Protein 5UTT (pdb70)

B-factor: mean 19.11, std 6.87, range [8.76, 54.73]

Sequence (720 aa):
TKRTDAPPVMEQVGYGETIGMLVVPKWYGVTNNNMPIMEGTGSDVLDQAAAGHYTNTQQLGEVGNFAIAGHRRTYGNSFRRIDLLQEGDEIIVSTAKTWYVFKVTGHELVKPEQVEVIAPVPNQPDAQPTDRYITLTTCHGSTAGEFGNDLRWIVHAKFAYWMDRSEGRPESVLNDPGVNTKRTDAPPVMEQVGYGETIGMLVVPKWYGVTNNNMPIMEGTGSDVLDQAAAGHYTNTQQLGEVGNFAIAGHRRTYGNSFRRIDLLQEGDEIIVSSTAKTWYVFKVTGHEELVKPEQVEVIAPVPNQPDAQPTDRYITLTTCHGSTAGEFGNDLRWIVHAKFAYWMDRSEGRPESVLNDPGVNTKRTDAPPVMEQVGYGETIGMLVVPKWYGVTNNNMPIMEGTGSDVLDQAAAGHYTNTQQLGEVGNFAIAGHRRTYGNSFRRIDLLQEGDEIIVSTAKTWYVFKVTGHELVKPEQVEVIAPVPNQPDAQPTDRYITLTTCHGSTAGEFGNDLRWIVHAKFAYWMDRSEGRPESVLNDPGVNTKRTDAPPVMEQVGYGETIGMLVVPKWYGVTNNNMPIMEGTGSDVLDQAAAGHYTTNTQQLGEVGNFAIAGHRRRTYGNSFRRIDLLQEGDEIIVSTAKTWYVFKVTGHELVKPEQVEVIAPVPNQPDAQPTDRYITLTTCHGSTAGEFGNDLRWIVHAKKFAYWMDRSEGRPESVLNDPGVN

Secondary structure (DSSP, 8-state):
--B-SPPPPPPP--TT-EEEEEE-GGGBTTB-S-EEEEE--SHHHHTTT-EEE-TTSPPTTSSEEEEEE--SS-SSS-STTGGG--TT-EEEEE-SSEEEEEEEEEEEEE-TT-GGGGSSSTT-TTPPP-SEEEEEEEEEBTTTBTT--SEEEEEEEEEEEEEETTT---TT--S-SS--/--B-SPPPPPPP--TT-EEEEEE-GGGBTTB---EEEEE--SHHHHTTT-EEE-TTSPPTTSSEEEEEE--SS-SSS-STTGGG--TT-EEEEE-SSEEEEEEEEEEEEE-TT-GGGGSSSTT-TTS---SEEEEEEEEEBTTTBTT--SEEEEEEEEEEEEEETTT---TT--S-SS--/--B-SPPPPPPP--TT-EEEEEE-GGGBTTB---EEEEE--SHHHHTTT-EEE-TTSPPTTSSEEEEEE--SS-SSS-STTGGG--TT-EEEEE-SSEEEEEEEEEEEEE-TT-GGGGSSSTT-TTSPP-SEEEEEEEEEBTTTBTT--SEEEEEEEEEEEEEETTT---TT--S-SS--/--B-SPPPPPPP--TT-EEEEEE-GGGBTTB---EEEEE--SHHHHTTT-EEE-TTSPPTTSSEEEEEE--SS-SSS-STTGGG--TT-EEEEE-SSEEEEEEEEEEEEE-TT-GGGGSSSTT-TTSPP-SEEEEEEEEEBTTTBTT--SEEEEEEEEEEEEEETTT---TT--S-SS--

Solvent-accessible surface area: 30424 Å² total; per-residue (Å²): 114,130,105,116,69,68,8,58,83,50,152,120,48,37,108,31,91,80,15,9,47,1,0,0,32,77,6,57,77,30,26,107,7,44,6,31,0,19,4,0,12,6,24,95,1,12,90,102,20,0,0,0,0,8,38,123,15,37,24,1,3,66,53,0,0,2,0,0,0,0,34,9,162,34,211,21,13,4,0,71,3,0,2,9,2,44,144,39,24,32,0,0,0,2,3,89,165,4,3,0,0,1,79,5,68,28,31,28,33,14,89,1,24,51,46,51,1,20,11,47,29,15,67,99,88,144,35,166,36,112,55,50,42,0,0,0,0,0,20,1,2,35,47,32,0,10,80,15,30,49,33,1,1,0,0,8,0,83,32,36,13,21,9,50,36,103,122,25,106,3,165,34,8,124,84,49,15,27,133,147,108,108,103,114,71,69,7,61,85,49,160,116,44,39,120,29,98,30,13,0,5,1,0,0,32,89,4,57,86,66,28,103,6,33,4,33,0,20,5,0,56,27,73,89,1,16,95,104,18,0,0,0,0,59,64,148,15,34,26,0,4,68,51,0,0,3,0,0,10,3,60,13,137,35,218,19,13,4,0,116,52,0,49,67,4,117,143,40,28,28,0,0,0,1,2,18,107,3,3,0,0,2,77,4,66,26,89,74,79,12,126,57,133,67,99,56,8,29,10,48,28,15,61,101,90,149,43,165,44,97,54,51,43,0,0,0,7,7,38,30,6,82,138,57,13,36,146,13,106,78,33,63,29,2,0,9,0,82,27,34,22,20,2,39,20,50,100,8,36,1,132,35,9,120,39,15,10,1,0,27,107,113,80,116,81,69,8,56,90,47,155,117,53,45,108,27,105,82,16,10,52,2,0,0,28,91,5,56,79,26,24,98,6,51,4,31,0,22,4,0,12,5,20,92,1,11,89,104,16,0,0,0,0,7,40,121,14,33,22,0,6,70,50,0,0,4,0,0,0,1,30,10,141,34,207,18,15,3,0,76,5,0,2,8,3,45,146,43,24,41,0,0,0,2,3,91,161,4,2,1,0,3,70,4,60,26,34,46,27,13,74,2,24,56,46,49,0,23,10,46,27,17,66,92,93,146,34,148,35,101,65,52,42,0,0,0,0,0,19,2,2,34,51,30,0,9,108,10,31,49,35,1,1,0,0,8,0,89,36,35,17,20,14,38,34,100,122,29,105,2,151,24,8,120,86,50,16,30,135,138,100,124,111,112,70,65,6,58,86,49,154,115,48,45,122,28,93,27,10,0,6,1,0,0,34,90,4,54,88,69,23,105,5,37,4,30,0,20,5,1,56,28,71,93,2,17,92,105,20,0,0,0,0,59,69,146,15,35,26,0,3,67,54,0,0,4,0,0,10,4,64,11,133,29,215,30,14,2,0,105,55,0,48,68,4,124,146,37,24,28,0,0,0,1,2,18,107,2,4,1,0,2,83,5,58,30,96,45,77,14,126,56,129,68,96,64,8,29,12,49,27,17,63,106,82,151,37,155,40,99,52,53,38,0,0,0,8,7,40,28,4,80,138,50,14,22,138,16,102,78,38,61,27,2,0,9,0,84,26,33,19,22,6,50,18,53,92,6,44,3,174,38,6,121,37,21,10,1,0,25

Nearest PDB structures (foldseek):
  5utt-assembly4_D  TM=1.005E+00  e=2.974E-38  Actinomyces oris
  5go5-assembly1_A  TM=8.998E-01  e=1.141E-14  Streptomyces avermitilis MA-4680 = NBRC 14893
  5go6-assembly1_A  TM=9.159E-01  e=2.686E-14  Streptomyces avermitilis MA-4680 = NBRC 14893
  5cuw-assembly1_A  TM=8.692E-01  e=2.138E-14  Streptomyces coelicolor A3(2)
  5uus-assembly2_B  TM=8.491E-01  e=2.576E-12  Corynebacterium diphtheriae NCTC 13129

CATH classification: 2.40.260.10

Organism: NCBI:txid544580

Structure (mmCIF, N/CA/C/O backbone):
data_5UTT
#
_entry.id   5UTT
#
_cell.length_a   62.183
_cell.length_b   75.085
_cell.length_c   77.652
_cell.angle_alpha   90.00
_cell.angle_beta   89.96
_cell.angle_gamma   90.00
#
_symmetry.space_group_name_H-M   'P 1 21 1'
#
loop_
_entity.id
_entity.type
_entity.pdbx_description
1 polymer Sortase
2 non-polymer 'CHLORIDE ION'
3 water water
#
loop_
_atom_site.group_PDB
_atom_site.id
_atom_site.type_symbol
_atom_site.label_atom_id
_atom_site.label_alt_id
_atom_site.label_comp_id
_atom_site.label_asym_id
_atom_site.label_entity_id
_atom_site.label_seq_id
_atom_site.pdbx_PDB_ins_code
_atom_site.Cartn_x
_atom_site.Cartn_y
_atom_site.Cartn_z
_atom_site.occupancy
_atom_site.B_iso_or_equiv
_atom_site.auth_seq_id
_atom_site.auth_comp_id
_atom_site.auth_asym_id
_atom_site.auth_atom_id
_atom_site.pdbx_PDB_model_num
ATOM 1 N N . THR A 1 11 ? 5.185 15.008 -4.573 1.00 35.79 78 THR A N 1
ATOM 2 C CA . THR A 1 11 ? 5.652 14.080 -5.660 1.00 34.88 78 THR A CA 1
ATOM 3 C C . THR A 1 11 ? 7.154 14.241 -6.009 1.00 32.20 78 THR A C 1
ATOM 4 O O . THR A 1 11 ? 7.538 14.643 -7.120 1.00 32.32 78 THR A O 1
ATOM 8 N N . LYS A 1 12 ? 7.990 13.880 -5.044 1.00 30.37 79 LYS A N 1
ATOM 9 C CA . LYS A 1 12 ? 9.435 14.080 -5.133 1.00 28.46 79 LYS A CA 1
ATOM 10 C C . LYS A 1 12 ? 10.052 12.986 -5.988 1.00 26.86 79 LYS A C 1
ATOM 11 O O . LYS A 1 12 ? 9.951 11.794 -5.640 1.00 28.00 79 LYS A O 1
ATOM 17 N N . ARG A 1 13 ? 10.695 13.358 -7.084 1.00 23.73 80 ARG A N 1
ATOM 18 C CA . ARG A 1 13 ? 11.257 12.384 -8.010 1.00 22.98 80 ARG A CA 1
ATOM 19 C C . ARG A 1 13 ? 12.748 12.197 -7.751 1.00 22.08 80 ARG A C 1
ATOM 20 O O . ARG A 1 13 ? 13.481 13.163 -7.547 1.00 19.17 80 ARG A O 1
ATOM 28 N N . THR A 1 14 ? 13.173 10.930 -7.711 1.00 22.56 81 THR A N 1
ATOM 29 C CA . THR A 1 14 ? 14.543 10.539 -7.372 1.00 23.57 81 THR A CA 1
ATOM 30 C C . THR A 1 14 ? 15.296 9.898 -8.581 1.00 23.99 81 THR A C 1
ATOM 31 O O . THR A 1 14 ? 16.505 9.601 -8.502 1.00 24.43 81 THR A O 1
ATOM 35 N N . ASP A 1 15 ? 14.604 9.694 -9.692 1.00 23.88 82 ASP A N 1
ATOM 36 C CA . ASP A 1 15 ? 15.267 9.298 -10.944 1.00 24.88 82 ASP A CA 1
ATOM 37 C C . ASP A 1 15 ? 16.018 10.511 -11.512 1.00 23.70 82 ASP A C 1
ATOM 38 O O . ASP A 1 15 ? 15.869 11.645 -11.036 1.00 23.65 82 ASP A O 1
ATOM 43 N N . ALA A 1 16 ? 16.824 10.298 -12.537 1.00 22.38 83 ALA A N 1
ATOM 44 C CA . ALA A 1 16 ? 17.667 11.399 -12.963 1.00 20.92 83 ALA A CA 1
ATOM 45 C C . ALA A 1 16 ? 16.807 12.606 -13.380 1.00 19.74 83 ALA A C 1
ATOM 46 O O . ALA A 1 16 ? 15.784 12.472 -14.062 1.00 20.37 83 ALA A O 1
ATOM 48 N N . PRO A 1 17 ? 17.225 13.797 -12.951 1.00 18.58 84 PRO A N 1
ATOM 49 C CA . PRO A 1 17 ? 16.508 14.998 -13.374 1.00 18.61 84 PRO A CA 1
ATOM 50 C C . PRO A 1 17 ? 16.816 15.431 -14.800 1.00 19.01 84 PRO A C 1
ATOM 51 O O . PRO A 1 17 ? 17.836 15.039 -15.357 1.00 17.74 84 PRO A O 1
ATOM 55 N N . PRO A 1 18 ? 15.965 16.311 -15.371 1.00 19.22 85 PRO A N 1
ATOM 56 C CA . PRO A 1 18 ? 16.294 16.858 -16.673 1.00 19.83 85 PRO A CA 1
ATOM 57 C C . PRO A 1 18 ? 17.547 17.728 -16.586 1.00 19.23 85 PRO A C 1
ATOM 58 O O . PRO A 1 18 ? 17.756 18.412 -15.577 1.00 19.44 85 PRO A O 1
ATOM 62 N N . VAL A 1 19 ? 18.377 17.697 -17.629 1.00 19.77 86 VAL A N 1
ATOM 63 C CA . VAL A 1 19 ? 19.600 18.471 -17.645 1.00 19.93 86 VAL A CA 1
ATOM 64 C C . VAL A 1 19 ? 19.317 19.771 -18.369 1.00 18.89 86 VAL A C 1
ATOM 65 O O . VAL A 1 19 ? 18.682 19.772 -19.415 1.00 18.71 86 VAL A O 1
ATOM 69 N N . MET A 1 20 ? 19.755 20.878 -17.799 1.00 17.64 87 MET A N 1
ATOM 70 C CA . MET A 1 20 ? 19.621 22.157 -18.506 1.00 17.97 87 MET A CA 1
ATOM 71 C C . MET A 1 20 ? 20.657 22.245 -19.629 1.00 18.20 87 MET A C 1
ATOM 72 O O . MET A 1 20 ? 21.808 21.862 -19.454 1.00 18.77 87 MET A O 1
ATOM 77 N N . GLU A 1 21 ? 20.246 22.798 -20.767 1.00 19.61 88 GLU A N 1
ATOM 78 C CA . GLU A 1 21 ? 21.155 23.096 -21.877 1.00 20.97 88 GLU A CA 1
ATOM 79 C C . GLU A 1 21 ? 21.950 24.352 -21.538 1.00 20.36 88 GLU A C 1
ATOM 80 O O . GLU A 1 21 ? 21.409 25.262 -20.937 1.00 19.33 88 GLU A O 1
ATOM 86 N N . GLN A 1 22 ? 23.225 24.378 -21.904 1.00 19.77 89 GLN A N 1
ATOM 87 C CA . GLN A 1 22 ? 24.057 25.572 -21.738 1.00 20.60 89 GLN A CA 1
ATOM 88 C C . GLN A 1 22 ? 23.468 26.755 -22.488 1.00 19.24 89 GLN A C 1
ATOM 89 O O . GLN A 1 22 ? 22.991 26.621 -23.613 1.00 19.98 89 GLN A O 1
ATOM 95 N N . VAL A 1 23 ? 23.513 27.915 -21.862 1.00 18.77 90 VAL A N 1
ATOM 96 C CA . VAL A 1 23 ? 23.002 29.161 -22.457 1.00 18.74 90 VAL A CA 1
ATOM 97 C C . VAL A 1 23 ? 24.164 30.151 -22.614 1.00 18.51 90 VAL A C 1
ATOM 98 O O . VAL A 1 23 ? 25.257 29.954 -22.045 1.00 18.11 90 VAL A O 1
ATOM 102 N N . GLY A 1 24 ? 23.916 31.232 -23.364 1.00 19.26 91 GLY A N 1
ATOM 103 C CA . GLY A 1 24 ? 24.934 32.267 -23.559 1.00 18.73 91 GLY A CA 1
ATOM 104 C C . GLY A 1 24 ? 25.188 33.150 -22.339 1.00 17.98 91 GLY A C 1
ATOM 105 O O . GLY A 1 24 ? 24.342 33.278 -21.432 1.00 16.56 91 GLY A O 1
ATOM 106 N N . TYR A 1 25 ? 26.348 33.799 -22.334 1.00 18.08 92 TYR A N 1
ATOM 107 C CA . TYR A 1 25 ? 26.751 34.646 -21.208 1.00 17.85 92 TYR A CA 1
ATOM 108 C C . TYR A 1 25 ? 25.690 35.690 -20.884 1.00 17.79 92 TYR A C 1
ATOM 109 O O . TYR A 1 25 ? 25.164 36.362 -21.775 1.00 20.40 92 TYR A O 1
ATOM 118 N N . GLY A 1 26 ? 25.337 35.778 -19.615 1.00 16.66 93 GLY A N 1
ATOM 119 C CA . GLY A 1 26 ? 24.372 36.729 -19.127 1.00 16.34 93 GLY A CA 1
ATOM 120 C C . GLY A 1 26 ? 22.912 36.342 -19.291 1.00 16.69 93 GLY A C 1
ATOM 121 O O . GLY A 1 26 ? 22.063 37.071 -18.823 1.00 17.35 93 GLY A O 1
ATOM 122 N N . GLU A 1 27 ? 22.620 35.180 -19.881 1.00 16.19 94 GLU A N 1
ATOM 123 C CA . GLU A 1 27 ? 21.240 34.722 -20.038 1.00 17.01 94 GLU A CA 1
ATOM 124 C C . GLU A 1 27 ? 20.824 34.018 -18.746 1.00 15.74 94 GLU A C 1
ATOM 125 O O . GLU A 1 27 ? 21.667 33.477 -18.021 1.00 15.88 94 GLU A O 1
ATOM 131 N N . THR A 1 28 ? 19.531 34.045 -18.451 1.00 14.68 95 THR A N 1
ATOM 132 C CA . THR A 1 28 ? 19.035 33.534 -17.155 1.00 14.38 95 THR A CA 1
ATOM 133 C C . THR A 1 28 ? 18.814 32.019 -17.245 1.00 14.41 95 THR A C 1
ATOM 134 O O . THR A 1 28 ? 18.285 31.513 -18.257 1.00 15.49 95 THR A O 1
ATOM 138 N N . ILE A 1 29 ? 19.242 31.341 -16.202 1.00 13.80 96 ILE A N 1
ATOM 139 C CA . ILE A 1 29 ? 19.114 29.857 -16.082 1.00 13.37 96 ILE A CA 1
ATOM 140 C C . ILE A 1 29 ? 17.913 29.532 -15.193 1.00 13.44 96 ILE A C 1
ATOM 141 O O . ILE A 1 29 ? 17.200 28.527 -15.398 1.00 14.61 96 ILE A O 1
ATOM 146 N N . GLY A 1 30 ? 17.678 30.340 -14.159 1.00 12.97 97 GLY A N 1
ATOM 147 C CA . GLY A 1 30 ? 16.630 29.992 -13.198 1.00 12.49 97 GLY A CA 1
ATOM 148 C C . GLY A 1 30 ? 16.643 30.962 -12.043 1.00 12.74 97 GLY A C 1
ATOM 149 O O . GLY A 1 30 ? 17.223 32.057 -12.167 1.00 11.76 97 GLY A O 1
ATOM 150 N N . MET A 1 31 ? 15.978 30.571 -10.952 1.00 12.84 98 MET A N 1
ATOM 151 C CA . MET A 1 31 ? 16.017 31.335 -9.686 1.00 13.30 98 MET A CA 1
ATOM 152 C C . MET A 1 31 ? 16.497 30.494 -8.532 1.00 12.60 98 MET A C 1
ATOM 153 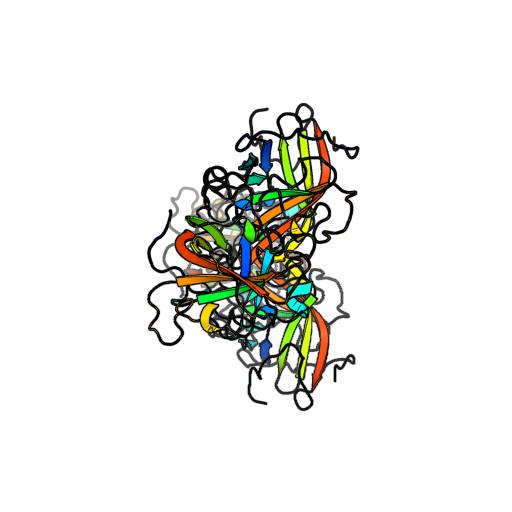O O . MET A 1 31 ? 16.251 29.236 -8.497 1.00 12.16 98 MET A O 1
ATOM 158 N N . LEU A 1 32 ? 17.274 31.119 -7.654 1.00 11.57 99 LEU A N 1
ATOM 159 C CA . LEU A 1 32 ? 17.731 30.452 -6.462 1.00 11.31 99 LEU A CA 1
ATOM 160 C C . LEU A 1 32 ? 16.785 30.737 -5.312 1.00 11.15 99 LEU A C 1
ATOM 161 O O . LEU A 1 32 ? 16.521 31.888 -4.991 1.00 10.83 99 LEU A O 1
ATOM 166 N N . VAL A 1 33 ? 16.332 29.690 -4.658 1.00 10.82 100 VAL A N 1
ATOM 167 C CA . VAL A 1 33 ? 15.496 29.839 -3.447 1.00 11.05 100 VAL A CA 1
ATOM 168 C C . VAL A 1 33 ? 16.169 29.053 -2.314 1.00 11.17 100 VAL A C 1
ATOM 169 O O . VAL A 1 33 ? 16.436 27.851 -2.429 1.00 11.02 100 VAL A O 1
ATOM 173 N N . VAL A 1 34 ? 16.454 29.729 -1.206 1.00 11.14 101 VAL A N 1
ATOM 174 C CA . VAL A 1 34 ? 17.017 29.047 -0.039 1.00 11.17 101 VAL A CA 1
ATOM 175 C C . VAL A 1 34 ? 16.046 29.265 1.131 1.00 11.61 101 VAL A C 1
ATOM 176 O O . VAL A 1 34 ? 15.920 30.398 1.633 1.00 11.26 101 VAL A O 1
ATOM 180 N N . PRO A 1 35 ? 15.383 28.214 1.607 1.00 12.19 102 PRO A N 1
ATOM 181 C CA . PRO A 1 35 ? 14.368 28.429 2.664 1.00 13.24 102 PRO A CA 1
ATOM 182 C C . PRO A 1 35 ? 14.840 29.118 3.952 1.00 14.35 102 PRO A C 1
ATOM 183 O O . PRO A 1 35 ? 14.091 29.880 4.569 1.00 15.40 102 PRO A O 1
ATOM 187 N N . LYS A 1 36 ? 16.099 28.933 4.327 1.00 15.21 103 LYS A N 1
ATOM 188 C CA . LYS A 1 36 ? 16.646 29.687 5.472 1.00 16.15 103 LYS A CA 1
ATOM 189 C C . LYS A 1 36 ? 16.856 31.192 5.254 1.00 16.02 103 LYS A C 1
ATOM 190 O O . LYS A 1 36 ? 17.294 31.895 6.181 1.00 17.08 103 LYS A O 1
ATOM 196 N N . TRP A 1 37 ? 16.650 31.655 4.046 1.00 14.91 104 TRP A N 1
ATOM 197 C CA . TRP A 1 37 ? 16.805 33.059 3.718 1.00 14.82 104 TRP A CA 1
ATOM 198 C C . TRP A 1 37 ? 15.455 33.754 3.599 1.00 15.55 104 TRP A C 1
ATOM 199 O O . TRP A 1 37 ? 15.422 35.006 3.358 1.00 15.21 104 TRP A O 1
ATOM 210 N N . TYR A 1 38 ? 14.357 33.030 3.820 1.00 15.84 105 TYR A N 1
ATOM 211 C CA . TYR A 1 38 ? 13.048 33.676 3.921 1.00 16.97 105 TYR A CA 1
ATOM 212 C C . TYR A 1 38 ? 13.132 34.668 5.084 1.00 18.48 105 TYR A C 1
ATOM 213 O O . TYR A 1 38 ? 13.549 34.322 6.184 1.00 20.24 105 TYR A O 1
ATOM 222 N N . GLY A 1 39 ? 12.813 35.923 4.811 1.00 20.15 106 GLY A N 1
ATOM 223 C CA . GLY A 1 39 ? 12.851 36.957 5.838 1.00 21.83 106 GLY A CA 1
ATOM 224 C C . GLY A 1 39 ? 14.178 37.682 5.907 1.00 22.86 106 GLY A C 1
ATOM 225 O O . GLY A 1 39 ? 14.290 38.706 6.590 1.00 25.66 106 GLY A O 1
ATOM 226 N N . VAL A 1 40 ? 15.175 37.157 5.205 1.00 20.73 107 VAL A N 1
ATOM 227 C CA . VAL A 1 40 ? 16.502 37.736 5.100 1.00 20.97 107 VAL A CA 1
ATOM 228 C C . VAL A 1 40 ? 16.595 38.541 3.812 1.00 20.26 107 VAL A C 1
ATOM 229 O O . VAL A 1 40 ? 16.817 39.763 3.837 1.00 19.91 107 VAL A O 1
ATOM 233 N N . THR A 1 41 ? 16.380 37.873 2.680 1.00 19.12 108 THR A N 1
ATOM 234 C CA . THR A 1 41 ? 16.388 38.506 1.373 1.00 19.34 108 THR A CA 1
ATOM 235 C C . THR A 1 41 ? 15.021 38.317 0.712 1.00 18.74 108 THR A C 1
ATOM 236 O O . THR A 1 41 ? 14.178 37.653 1.280 1.00 18.68 108 THR A O 1
ATOM 240 N N . ASN A 1 42 ? 14.804 38.871 -0.481 1.00 18.90 109 ASN A N 1
ATOM 241 C CA . ASN A 1 42 ? 13.587 38.605 -1.238 1.00 18.94 109 ASN A CA 1
ATOM 242 C C . ASN A 1 42 ? 13.515 37.120 -1.601 1.00 16.39 109 ASN A C 1
ATOM 243 O O . ASN A 1 42 ? 12.441 36.630 -1.959 1.00 15.04 109 ASN A O 1
ATOM 248 N N . ASN A 1 43 ? 14.677 36.465 -1.576 1.00 15.16 110 ASN A N 1
ATOM 249 C CA . ASN A 1 43 ? 14.769 35.005 -1.767 1.00 14.21 110 ASN A CA 1
ATOM 250 C C . ASN A 1 43 ? 14.221 34.555 -3.134 1.00 14.44 110 ASN A C 1
ATOM 251 O O . ASN A 1 43 ? 13.545 33.522 -3.265 1.00 13.99 110 ASN A O 1
ATOM 256 N N . ASN A 1 44 ? 14.589 35.286 -4.172 1.00 14.25 111 ASN A N 1
ATOM 257 C CA . ASN A 1 44 ? 14.185 34.906 -5.508 1.00 14.99 111 ASN A CA 1
ATOM 258 C C . ASN A 1 44 ? 15.246 35.324 -6.491 1.00 14.54 111 ASN A C 1
ATOM 259 O O . ASN A 1 44 ? 14.976 35.912 -7.526 1.00 15.67 111 ASN A O 1
ATOM 264 N N . MET A 1 45 ? 16.470 34.953 -6.131 1.00 13.61 112 MET A N 1
ATOM 265 C CA . MET A 1 45 ? 17.631 35.454 -6.780 1.00 13.26 112 MET A CA 1
ATOM 266 C C . MET A 1 45 ? 17.806 34.841 -8.133 1.00 12.33 112 MET A C 1
ATOM 267 O O . MET A 1 45 ? 17.892 33.583 -8.247 1.00 11.61 112 MET A O 1
ATOM 272 N N . PRO A 1 46 ? 17.867 35.644 -9.187 1.00 11.63 113 PRO A N 1
ATOM 273 C CA . PRO A 1 46 ? 18.093 35.037 -10.527 1.00 11.71 113 PRO A CA 1
ATOM 274 C C . PRO A 1 46 ? 19.485 34.434 -10.601 1.00 11.67 113 PRO A C 1
ATOM 275 O O . PRO A 1 46 ? 20.416 34.937 -9.962 1.00 11.13 113 PRO A O 1
ATOM 279 N N . ILE A 1 47 ? 19.588 33.306 -11.320 1.00 11.34 114 ILE A N 1
ATOM 280 C CA . ILE A 1 47 ? 20.834 32.724 -11.692 1.00 11.31 114 ILE A CA 1
ATOM 281 C C . ILE A 1 47 ? 21.097 32.925 -13.173 1.00 11.74 114 ILE A C 1
ATOM 282 O O . ILE A 1 47 ? 20.290 32.506 -14.025 1.00 12.16 114 ILE A O 1
ATOM 287 N N . MET A 1 48 ? 22.243 33.505 -13.482 1.00 11.98 115 MET A N 1
ATOM 288 C CA . MET A 1 48 ? 22.628 33.783 -14.887 1.00 12.35 115 MET A CA 1
ATOM 289 C C . MET A 1 48 ? 23.948 33.151 -15.258 1.00 12.07 115 MET A C 1
ATOM 290 O O . MET A 1 48 ? 24.791 32.927 -14.387 1.00 11.82 115 MET A O 1
ATOM 295 N N . GLU A 1 49 ? 24.158 32.872 -16.540 1.00 12.11 116 GLU A N 1
ATOM 296 C CA . GLU A 1 49 ? 25.440 32.374 -17.008 1.00 12.64 116 GLU A CA 1
ATOM 297 C C . GLU A 1 49 ? 26.535 33.422 -16.851 1.00 12.43 116 GLU A C 1
ATOM 298 O O . GLU A 1 49 ? 26.358 34.581 -17.237 1.00 12.95 116 GLU A O 1
ATOM 304 N N . GLY A 1 50 ? 27.667 33.042 -16.276 1.00 12.42 117 GLY A N 1
ATOM 305 C CA . GLY A 1 50 ? 28.822 33.965 -16.176 1.00 12.49 117 GLY A CA 1
ATOM 306 C C . GLY A 1 50 ? 28.977 34.628 -14.840 1.00 12.40 117 GLY A C 1
ATOM 307 O O . GLY A 1 50 ? 27.998 34.753 -14.055 1.00 12.27 117 GLY A O 1
ATOM 308 N N . THR A 1 51 ? 30.203 35.035 -14.528 1.00 12.46 118 THR A N 1
ATOM 309 C CA . THR A 1 51 ? 30.507 35.500 -13.168 1.00 13.09 118 THR A CA 1
ATOM 310 C C . THR A 1 51 ? 31.129 36.867 -13.150 1.00 13.61 118 THR A C 1
ATOM 311 O O . THR A 1 51 ? 31.658 37.264 -12.126 1.00 14.46 118 THR A O 1
ATOM 315 N N . GLY A 1 52 ? 31.049 37.561 -14.262 1.00 14.12 119 GLY A N 1
ATOM 316 C CA . GLY A 1 52 ? 31.437 38.966 -14.283 1.00 14.84 119 GLY A CA 1
ATOM 317 C C . GLY A 1 52 ? 30.569 39.838 -13.401 1.00 16.00 119 GLY A C 1
ATOM 318 O O . GLY A 1 52 ? 29.438 39.481 -13.034 1.00 15.75 119 GLY A O 1
ATOM 319 N N . SER A 1 53 ? 31.067 41.047 -13.110 1.00 17.11 120 SER A N 1
ATOM 320 C CA . SER A 1 53 ? 30.265 42.037 -12.359 1.00 18.68 120 SER A CA 1
ATOM 321 C C . SER A 1 53 ? 29.006 42.495 -13.094 1.00 18.35 120 SER A C 1
ATOM 322 O O . SER A 1 53 ? 28.042 42.903 -12.463 1.00 17.89 120 SER A O 1
ATOM 325 N N . ASP A 1 54 ? 29.002 42.411 -14.409 1.00 18.34 121 ASP A N 1
ATOM 326 C CA . ASP A 1 54 ? 27.802 42.687 -15.189 1.00 19.30 121 ASP A CA 1
ATOM 327 C C . ASP A 1 54 ? 26.644 41.750 -14.871 1.00 18.69 121 ASP A C 1
ATOM 328 O O . ASP A 1 54 ? 25.499 42.081 -15.125 1.00 19.84 121 ASP A O 1
ATOM 333 N N . VAL A 1 55 ? 26.955 40.577 -14.306 1.00 17.06 122 VAL A N 1
ATOM 334 C CA . VAL A 1 55 ? 25.950 39.627 -13.824 1.00 16.44 122 VAL A CA 1
ATOM 335 C C . VAL A 1 55 ? 25.709 39.809 -12.313 1.00 15.47 122 VAL A C 1
ATOM 336 O O . VAL A 1 55 ? 24.592 40.012 -11.856 1.00 16.39 122 VAL A O 1
ATOM 340 N N . LEU A 1 56 ? 26.773 39.755 -11.517 1.00 15.01 123 LEU A N 1
ATOM 341 C CA . LEU A 1 56 ? 26.635 39.747 -10.080 1.00 14.90 123 LEU A CA 1
ATOM 342 C C . LEU A 1 56 ? 26.082 41.086 -9.534 1.00 15.28 123 LEU A C 1
ATOM 343 O O . LEU A 1 56 ? 25.437 41.094 -8.488 1.00 15.85 123 LEU A O 1
ATOM 348 N N . ASP A 1 57 ? 26.319 42.189 -10.244 1.00 16.55 124 ASP A N 1
ATOM 349 C CA . ASP A 1 57 ? 25.810 43.489 -9.791 1.00 17.97 124 ASP A CA 1
ATOM 350 C C . ASP A 1 57 ? 24.324 43.616 -9.963 1.00 18.88 124 ASP A C 1
ATOM 351 O O . ASP A 1 57 ? 23.727 44.499 -9.351 1.00 19.99 124 ASP A O 1
ATOM 356 N N . GLN A 1 58 ? 23.733 42.742 -10.777 1.00 18.03 125 GLN A N 1
ATOM 357 C CA . GLN A 1 58 ? 22.286 42.669 -10.946 1.00 18.37 125 GLN A CA 1
ATOM 358 C C . GLN A 1 58 ? 21.585 41.974 -9.754 1.00 17.10 125 GLN A C 1
ATOM 359 O O . GLN A 1 58 ? 20.395 41.724 -9.824 1.00 18.59 125 GLN A O 1
ATOM 365 N N . ALA A 1 59 ? 22.336 41.644 -8.708 1.00 16.01 126 ALA A N 1
ATOM 366 C CA . ALA A 1 59 ? 21.826 40.966 -7.498 1.00 15.26 126 ALA A CA 1
ATOM 367 C C . ALA A 1 59 ? 21.385 39.584 -7.944 1.00 14.67 126 ALA A C 1
ATOM 368 O O . ALA A 1 59 ? 20.324 39.096 -7.528 1.00 14.96 126 ALA A O 1
ATOM 370 N N . ALA A 1 60 ? 22.184 39.052 -8.858 1.00 13.42 127 ALA A N 1
ATOM 371 C CA . ALA A 1 60 ? 22.002 37.678 -9.415 1.00 12.75 127 ALA A CA 1
ATOM 372 C C . ALA A 1 60 ? 23.183 36.807 -9.110 1.00 12.06 127 ALA A C 1
ATOM 373 O O . ALA A 1 60 ? 24.309 37.269 -8.939 1.00 12.74 127 ALA A O 1
ATOM 375 N N . ALA A 1 61 ? 22.942 35.499 -9.025 1.00 10.83 128 ALA A N 1
ATOM 376 C CA . ALA A 1 61 ? 23.984 34.540 -8.890 1.00 10.35 128 ALA A CA 1
ATOM 377 C C . ALA A 1 61 ? 24.520 34.250 -10.280 1.00 9.84 128 ALA A C 1
ATOM 378 O O . ALA A 1 61 ? 23.762 34.244 -11.239 1.00 10.20 128 ALA A O 1
ATOM 380 N N . GLY A 1 62 ? 25.812 34.012 -10.369 1.00 9.30 129 GLY A N 1
ATOM 381 C CA . GLY A 1 62 ? 26.451 33.686 -11.651 1.00 9.22 129 GLY A CA 1
ATOM 382 C C . GLY A 1 62 ? 27.045 32.279 -11.772 1.00 9.12 129 GLY A C 1
ATOM 383 O O . GLY A 1 62 ? 27.823 31.848 -10.929 1.00 8.76 129 GLY A O 1
ATOM 384 N N . HIS A 1 63 ? 26.729 31.590 -12.861 1.00 9.55 130 HIS A N 1
ATOM 385 C CA . HIS A 1 63 ? 27.271 30.259 -13.068 1.00 10.00 130 HIS A CA 1
ATOM 386 C C . HIS A 1 63 ? 28.687 30.326 -13.629 1.00 10.22 130 HIS A C 1
ATOM 387 O O . HIS A 1 63 ? 28.926 30.912 -14.673 1.00 10.39 130 HIS A O 1
ATOM 394 N N . TYR A 1 64 ? 29.617 29.672 -12.925 1.00 10.86 131 TYR A N 1
ATOM 395 C CA . TYR A 1 64 ? 30.968 29.458 -13.441 1.00 11.78 131 TYR A CA 1
ATOM 396 C C . TYR A 1 64 ? 30.887 28.702 -14.772 1.00 12.94 131 TYR A C 1
ATOM 397 O O . TYR A 1 64 ? 30.357 27.575 -14.844 1.00 12.93 131 TYR A O 1
ATOM 406 N N . THR A 1 65 ? 31.397 29.285 -15.831 1.00 13.71 132 THR A N 1
ATOM 407 C CA . THR A 1 65 ? 31.042 28.822 -17.162 1.00 14.83 132 THR A CA 1
ATOM 408 C C . THR A 1 65 ? 31.691 27.495 -17.489 1.00 15.38 132 THR A C 1
ATOM 409 O O . THR A 1 65 ? 31.194 26.781 -18.334 1.00 16.03 132 THR A O 1
ATOM 413 N N . ASN A 1 66 ? 32.768 27.140 -16.788 1.00 16.87 133 ASN A N 1
ATOM 414 C CA . ASN A 1 66 ? 33.463 25.871 -17.066 1.00 18.51 133 ASN A CA 1
ATOM 415 C C . ASN A 1 66 ? 33.072 24.746 -16.124 1.00 17.70 133 ASN A C 1
ATOM 416 O O . ASN A 1 66 ? 33.658 23.642 -16.169 1.00 19.65 133 ASN A O 1
ATOM 421 N N . THR A 1 67 ? 32.085 25.008 -15.282 1.00 15.91 134 THR A N 1
ATOM 422 C CA . THR A 1 67 ? 31.476 23.971 -14.461 1.00 15.51 134 THR A CA 1
ATOM 423 C C . THR A 1 67 ? 30.253 23.384 -15.157 1.00 14.80 134 THR A C 1
ATOM 424 O O . THR A 1 67 ? 29.874 23.799 -16.253 1.00 14.25 134 THR A O 1
ATOM 428 N N . GLN A 1 68 ? 29.686 22.328 -14.567 1.00 15.13 135 GLN A N 1
ATOM 429 C CA . GLN A 1 68 ? 28.630 21.579 -15.219 1.00 14.93 135 GLN A CA 1
ATOM 430 C C . GLN A 1 68 ? 27.290 22.314 -15.205 1.00 15.39 135 GLN A C 1
ATOM 431 O O . GLN A 1 68 ? 27.089 23.312 -14.465 1.00 14.45 135 GLN A O 1
ATOM 437 N N . GLN A 1 69 ? 26.388 21.878 -16.078 1.00 15.85 136 GLN A N 1
ATOM 438 C CA . GLN A 1 69 ? 25.075 22.476 -16.161 1.00 16.61 136 GLN A CA 1
ATOM 439 C C . GLN A 1 69 ? 24.184 21.955 -15.029 1.00 17.33 136 GLN A C 1
ATOM 440 O O . GLN A 1 69 ? 24.444 20.905 -14.414 1.00 17.36 136 GLN A O 1
ATOM 446 N N . LEU A 1 70 ? 23.127 22.712 -14.750 1.00 16.95 137 LEU A N 1
ATOM 447 C CA . LEU A 1 70 ? 22.175 22.344 -13.720 1.00 17.76 137 LEU A CA 1
ATOM 448 C C . LEU A 1 70 ? 21.496 21.007 -14.052 1.00 18.02 137 LEU A C 1
ATOM 449 O O . LEU A 1 70 ? 20.980 20.786 -15.165 1.00 18.50 137 LEU A O 1
ATOM 454 N N . GLY A 1 71 ? 21.561 20.103 -13.090 1.00 18.60 138 GLY A N 1
ATOM 455 C CA . GLY A 1 71 ? 21.084 18.737 -13.287 1.00 19.04 138 GLY A CA 1
ATOM 456 C C . GLY A 1 71 ? 22.095 17.751 -13.812 1.00 19.71 138 GLY A C 1
ATOM 457 O O . GLY A 1 71 ? 21.844 16.537 -13.738 1.00 19.85 138 GLY A O 1
ATOM 458 N N . GLU A 1 72 ? 23.188 18.236 -14.412 1.00 18.76 139 GLU A N 1
ATOM 459 C CA . GLU A 1 72 ? 24.209 17.365 -14.989 1.00 19.02 139 GLU A CA 1
ATOM 460 C C . GLU A 1 72 ? 25.091 16.726 -13.914 1.00 17.64 139 GLU A C 1
ATOM 461 O O . GLU A 1 72 ? 25.424 17.329 -12.867 1.00 17.08 139 GLU A O 1
ATOM 467 N N . VAL A 1 73 ? 25.459 15.467 -14.149 1.00 17.09 140 VAL A N 1
ATOM 468 C CA . VAL A 1 73 ? 26.407 14.866 -13.280 1.00 16.55 140 VAL A CA 1
ATOM 469 C C . VAL A 1 73 ? 27.717 15.698 -13.181 1.00 15.15 140 VAL A C 1
ATOM 470 O O . VAL A 1 73 ? 28.429 15.967 -14.178 1.00 15.73 140 VAL A O 1
ATOM 474 N N . GLY A 1 74 ? 28.053 16.067 -11.954 1.00 14.53 141 GLY A N 1
ATOM 475 C CA . GLY A 1 74 ? 29.212 16.959 -11.675 1.00 13.74 141 GLY A CA 1
ATOM 476 C C . GLY A 1 74 ? 28.839 18.054 -10.717 1.00 13.12 141 GLY A C 1
ATOM 477 O O . GLY A 1 74 ? 28.140 17.803 -9.731 1.00 13.05 141 GLY A O 1
ATOM 478 N N . ASN A 1 75 ? 29.255 19.291 -11.013 1.00 12.51 142 ASN A N 1
ATOM 479 C CA . ASN A 1 75 ? 29.090 20.361 -10.029 1.00 12.35 142 ASN A CA 1
ATOM 480 C C . ASN A 1 75 ? 28.663 21.641 -10.684 1.00 11.67 142 ASN A C 1
ATOM 481 O O . ASN A 1 75 ? 29.396 22.141 -11.502 1.00 12.14 142 ASN A O 1
ATOM 486 N N . PHE A 1 76 ? 27.446 22.082 -10.382 1.00 11.18 143 PHE A N 1
ATOM 487 C CA . PHE A 1 76 ? 26.880 23.348 -10.915 1.00 11.06 143 PHE A CA 1
ATOM 488 C C . PHE A 1 76 ? 27.263 24.429 -9.908 1.00 10.80 143 PHE A C 1
ATOM 489 O O . PHE A 1 76 ? 26.653 24.538 -8.839 1.00 11.08 143 PHE A O 1
ATOM 497 N N . ALA A 1 77 ? 28.238 25.258 -10.228 1.00 10.80 144 ALA A N 1
ATOM 498 C CA . ALA A 1 77 ? 28.762 26.142 -9.222 1.00 10.40 144 ALA A CA 1
ATOM 499 C C . ALA A 1 77 ? 28.328 27.558 -9.551 1.00 10.09 144 ALA A C 1
ATOM 500 O O . ALA A 1 77 ? 28.323 27.971 -10.735 1.00 9.85 144 ALA A O 1
ATOM 502 N N . ILE A 1 78 ? 27.920 28.258 -8.521 1.00 10.03 145 ILE A N 1
ATOM 503 C CA . ILE A 1 78 ? 27.474 29.657 -8.706 1.00 10.07 145 ILE A CA 1
ATOM 504 C C . ILE A 1 78 ? 28.104 30.592 -7.696 1.00 10.33 145 ILE A C 1
ATOM 505 O O . ILE A 1 78 ? 28.287 30.290 -6.520 1.00 10.25 145 ILE A O 1
ATOM 510 N N . ALA A 1 79 ? 28.398 31.799 -8.167 1.00 10.69 146 ALA A N 1
ATOM 511 C CA . ALA A 1 79 ? 28.975 32.861 -7.348 1.00 11.15 146 ALA A CA 1
ATOM 512 C C . ALA A 1 79 ? 27.919 33.898 -7.046 1.00 11.78 146 ALA A C 1
ATOM 513 O O . ALA A 1 79 ? 27.035 34.148 -7.866 1.00 12.91 146 ALA A O 1
ATOM 515 N N . GLY A 1 80 ? 28.005 34.510 -5.878 1.00 11.77 147 GLY A N 1
ATOM 516 C CA . GLY A 1 80 ? 27.173 35.628 -5.509 1.00 12.20 147 GLY A CA 1
ATOM 517 C C . GLY A 1 80 ? 27.865 36.639 -4.646 1.00 12.09 147 GLY A C 1
ATOM 518 O O . GLY A 1 80 ? 28.767 36.338 -3.872 1.00 11.87 147 GLY A O 1
ATOM 519 N N . HIS A 1 81 ? 27.501 37.906 -4.839 1.00 12.85 148 HIS A N 1
ATOM 520 C CA . HIS A 1 81 ? 27.985 38.905 -3.954 1.00 14.06 148 HIS A CA 1
ATOM 521 C C . HIS A 1 81 ? 27.466 38.694 -2.531 1.00 13.76 148 HIS A C 1
ATOM 522 O O . HIS A 1 81 ? 26.346 38.286 -2.317 1.00 13.52 148 HIS A O 1
ATOM 529 N N . ARG A 1 82 ? 28.283 39.059 -1.552 1.00 14.32 149 ARG A N 1
ATOM 530 C CA . ARG A 1 82 ? 27.919 38.964 -0.158 1.00 15.00 149 ARG A CA 1
ATOM 531 C C . ARG A 1 82 ? 27.075 40.121 0.344 1.00 17.24 149 ARG A C 1
ATOM 532 O O . ARG A 1 82 ? 26.338 39.948 1.332 1.00 18.13 149 ARG A O 1
ATOM 540 N N . ARG A 1 83 ? 27.156 41.274 -0.319 1.00 20.06 150 ARG A N 1
ATOM 541 C CA . ARG A 1 83 ? 26.585 42.527 0.210 1.00 23.45 150 ARG A CA 1
ATOM 542 C C . ARG A 1 83 ? 25.556 43.262 -0.672 1.00 23.46 150 ARG A C 1
ATOM 543 O O . ARG A 1 83 ? 25.139 44.382 -0.340 1.00 25.59 150 ARG A O 1
ATOM 551 N N . THR A 1 84 ? 25.101 42.641 -1.746 1.00 22.01 151 THR A N 1
ATOM 552 C CA . THR A 1 84 ? 24.099 43.257 -2.646 1.00 21.89 151 THR A CA 1
ATOM 553 C C . THR A 1 84 ? 22.690 43.364 -2.054 1.00 22.65 151 THR A C 1
ATOM 554 O O . THR A 1 84 ? 22.303 42.593 -1.185 1.00 20.13 151 THR A O 1
ATOM 558 N N . TYR A 1 85 ? 21.936 44.356 -2.524 1.00 23.04 152 TYR A N 1
ATOM 559 C CA . TYR A 1 85 ? 20.595 44.630 -1.999 1.00 24.44 152 TYR A CA 1
ATOM 560 C C . TYR A 1 85 ? 19.544 43.722 -2.640 1.00 22.82 152 TYR A C 1
ATOM 561 O O . TYR A 1 85 ? 19.619 43.381 -3.824 1.00 24.48 152 TYR A O 1
ATOM 570 N N . GLY A 1 86 ? 18.556 43.323 -1.861 1.00 21.42 153 GLY A N 1
ATOM 571 C CA . GLY A 1 86 ? 17.416 42.637 -2.391 1.00 20.13 153 GLY A CA 1
ATOM 572 C C . GLY A 1 86 ? 17.732 41.151 -2.371 1.00 17.82 153 GLY A C 1
ATOM 573 O O . GLY A 1 86 ? 17.068 40.397 -1.671 1.00 19.20 153 GLY A O 1
ATOM 574 N N . ASN A 1 87 ? 18.784 40.764 -3.087 1.00 15.42 154 ASN A N 1
ATOM 575 C CA . ASN A 1 87 ? 19.220 39.353 -3.158 1.00 14.39 154 ASN A CA 1
ATOM 576 C C . ASN A 1 87 ? 20.724 39.312 -3.085 1.00 13.52 154 ASN A C 1
ATOM 577 O O . ASN A 1 87 ? 21.402 40.057 -3.778 1.00 14.17 154 ASN A O 1
ATOM 582 N N . SER A 1 88 ? 21.257 38.397 -2.289 1.00 12.73 155 SER A N 1
ATOM 583 C CA . SER A 1 88 ? 22.683 38.266 -2.086 1.00 12.09 155 SER A CA 1
ATOM 584 C C . SER A 1 88 ? 22.990 36.952 -1.365 1.00 11.73 155 SER A C 1
ATOM 585 O O . SER A 1 88 ? 22.079 36.317 -0.882 1.00 12.25 155 SER A O 1
ATOM 588 N N . PHE A 1 89 ? 24.262 36.633 -1.172 1.00 11.61 156 PHE A N 1
ATOM 589 C CA . PHE A 1 89 ? 24.653 35.432 -0.356 1.00 11.36 156 PHE A CA 1
ATOM 590 C C . PHE A 1 89 ? 25.058 35.898 1.065 1.00 11.80 156 PHE A C 1
ATOM 591 O O . PHE A 1 89 ? 25.928 35.327 1.755 1.00 11.52 156 PHE A O 1
ATOM 599 N N . ARG A 1 90 ? 24.487 37.026 1.508 1.00 12.53 157 ARG A N 1
ATOM 600 C CA . ARG A 1 90 ? 24.878 37.606 2.776 1.00 13.58 157 ARG A CA 1
ATOM 601 C C . ARG A 1 90 ? 24.919 36.594 3.906 1.00 12.94 157 ARG A C 1
ATOM 602 O O . ARG A 1 90 ? 25.846 36.623 4.740 1.00 13.27 157 ARG A O 1
ATOM 610 N N . ARG A 1 91 ? 23.902 35.745 3.962 1.00 12.36 158 ARG A N 1
ATOM 611 C CA . ARG A 1 91 ? 23.695 34.896 5.116 1.00 11.57 158 ARG A CA 1
ATOM 612 C C . ARG A 1 91 ? 23.994 33.483 4.719 1.00 11.67 158 ARG A C 1
ATOM 613 O O . ARG A 1 91 ? 23.367 32.573 5.196 1.00 11.07 158 ARG A O 1
ATOM 621 N N . ILE A 1 92 ? 25.013 33.325 3.872 1.00 11.51 159 ILE A N 1
ATOM 622 C CA . ILE A 1 92 ? 25.517 31.989 3.516 1.00 11.76 159 ILE A CA 1
ATOM 623 C C . ILE A 1 92 ? 25.885 31.180 4.757 1.00 12.23 159 ILE A C 1
ATOM 624 O O . ILE A 1 92 ? 25.859 29.929 4.725 1.00 12.14 159 ILE A O 1
ATOM 629 N N . ASP A 1 93 ? 26.238 31.885 5.820 1.00 12.66 160 ASP A N 1
ATOM 630 C CA . ASP A 1 93 ? 26.707 31.276 7.085 1.00 14.04 160 ASP A CA 1
ATOM 631 C C . ASP A 1 93 ? 25.596 30.591 7.878 1.00 14.80 160 ASP A C 1
ATOM 632 O O . ASP A 1 93 ? 25.897 29.914 8.852 1.00 16.16 160 ASP A O 1
ATOM 637 N N . LEU A 1 94 ? 24.340 30.708 7.454 1.00 14.77 161 LEU A N 1
ATOM 638 C CA . LEU A 1 94 ? 23.221 30.092 8.155 1.00 14.66 161 LEU A CA 1
ATOM 639 C C . LEU A 1 94 ? 23.034 28.678 7.676 1.00 14.84 161 LEU A C 1
ATOM 640 O O . LEU A 1 94 ? 22.264 27.969 8.252 1.00 16.09 161 LEU A O 1
ATOM 645 N N . LEU A 1 95 ? 23.721 28.289 6.619 1.00 14.87 162 LEU A N 1
ATOM 646 C CA . LEU A 1 95 ? 23.445 26.999 5.992 1.00 15.63 162 LEU A CA 1
ATOM 647 C C . LEU A 1 95 ? 24.214 25.913 6.727 1.00 16.30 162 LEU A C 1
ATOM 648 O O . LEU A 1 95 ? 25.450 25.978 6.901 1.00 18.13 162 LEU A O 1
ATOM 653 N N . GLN A 1 96 ? 23.471 24.901 7.159 1.00 16.03 163 GLN A N 1
ATOM 654 C CA . GLN A 1 96 ? 24.023 23.795 7.894 1.00 16.37 163 GLN A CA 1
ATOM 655 C C . GLN A 1 96 ? 23.682 22.506 7.139 1.00 15.03 163 GLN A C 1
ATOM 656 O O . GLN A 1 96 ? 22.779 22.470 6.300 1.00 13.57 163 GLN A O 1
ATOM 662 N N . GLU A 1 97 ? 24.375 21.434 7.488 1.00 14.95 164 GLU A N 1
ATOM 663 C CA . GLU A 1 97 ? 24.072 20.155 6.886 1.00 15.20 164 GLU A CA 1
ATOM 664 C C . GLU A 1 97 ? 22.575 19.851 6.893 1.00 14.62 164 GLU A C 1
ATOM 665 O O . GLU A 1 97 ? 21.885 19.951 7.924 1.00 14.60 164 GLU A O 1
ATOM 671 N N . GLY A 1 98 ? 22.069 19.448 5.739 1.00 14.17 165 GLY A N 1
ATOM 672 C CA . GLY A 1 98 ? 20.653 19.129 5.566 1.00 13.73 165 GLY A CA 1
ATOM 673 C C . GLY A 1 98 ? 19.736 20.265 5.152 1.00 13.36 165 GLY A C 1
ATOM 674 O O . GLY A 1 98 ? 18.609 20.037 4.696 1.00 13.09 165 GLY A O 1
ATOM 675 N N . ASP A 1 99 ? 20.222 21.499 5.238 1.00 13.27 166 ASP A N 1
ATOM 676 C CA . ASP A 1 99 ? 19.413 22.599 4.724 1.00 13.55 166 ASP A CA 1
ATOM 677 C C . ASP A 1 99 ? 19.219 22.518 3.214 1.00 12.78 166 ASP A C 1
ATOM 678 O O . ASP A 1 99 ? 20.119 22.088 2.467 1.00 11.69 166 ASP A O 1
ATOM 683 N N . GLU A 1 100 ? 18.058 22.972 2.739 1.00 12.39 167 GLU A N 1
ATOM 684 C CA . GLU A 1 100 ? 17.756 22.877 1.329 1.00 12.62 167 GLU A CA 1
ATOM 685 C C . GLU A 1 100 ? 18.269 24.040 0.526 1.00 12.10 167 GLU A C 1
ATOM 686 O O . GLU A 1 100 ? 18.160 25.212 0.970 1.00 12.11 167 GLU A O 1
ATOM 692 N N . ILE A 1 101 ? 18.800 23.743 -0.652 1.00 11.75 168 ILE A N 1
ATOM 693 C CA . ILE A 1 101 ? 19.127 24.775 -1.664 1.00 11.66 168 ILE A CA 1
ATOM 694 C C . ILE A 1 101 ? 18.317 24.422 -2.911 1.00 11.70 168 ILE A C 1
ATOM 695 O O . ILE A 1 101 ? 18.433 23.305 -3.469 1.00 11.68 168 ILE A O 1
ATOM 700 N N . ILE A 1 102 ? 17.472 25.331 -3.350 1.00 12.08 169 ILE A N 1
ATOM 701 C CA . ILE A 1 102 ? 16.445 24.988 -4.353 1.00 12.71 169 ILE A CA 1
ATOM 702 C C . ILE A 1 102 ? 16.662 25.865 -5.552 1.00 13.01 169 ILE A C 1
ATOM 703 O O . ILE A 1 102 ? 16.759 27.130 -5.397 1.00 12.79 169 ILE A O 1
ATOM 708 N N . VAL A 1 103 ? 16.741 25.235 -6.745 1.00 12.88 170 VAL A N 1
ATOM 709 C CA . VAL A 1 103 ? 16.754 25.996 -7.969 1.00 13.12 170 VAL A CA 1
ATOM 710 C C . VAL A 1 103 ? 15.464 25.810 -8.748 1.00 12.96 170 VAL A C 1
ATOM 711 O O . VAL A 1 103 ? 15.034 24.695 -9.018 1.00 12.54 170 VAL A O 1
ATOM 715 N N . SER A 1 104 ? 14.834 26.898 -9.111 1.00 13.11 171 SER A N 1
ATOM 716 C CA . SER A 1 104 ? 13.656 26.792 -9.977 1.00 13.80 171 SER A CA 1
ATOM 717 C C . SER A 1 104 ? 14.034 27.164 -11.418 1.00 13.86 171 SER A C 1
ATOM 718 O O . SER A 1 104 ? 14.594 28.233 -11.678 1.00 14.22 171 SER A O 1
ATOM 721 N N . THR A 1 105 ? 13.646 26.308 -12.356 1.00 13.10 172 THR A N 1
ATOM 722 C CA . THR A 1 105 ? 13.739 26.628 -13.786 1.00 12.45 172 THR A CA 1
ATOM 723 C C . THR A 1 105 ? 12.333 26.661 -14.355 1.00 11.87 172 THR A C 1
ATOM 724 O O . THR A 1 105 ? 11.357 26.389 -13.634 1.00 11.68 172 THR A O 1
ATOM 728 N N . ALA A 1 106 ? 12.203 26.985 -15.633 1.00 11.57 173 ALA A N 1
ATOM 729 C CA . ALA A 1 106 ? 10.903 27.083 -16.250 1.00 11.77 173 ALA A CA 1
ATOM 730 C C . ALA A 1 106 ? 10.069 25.792 -16.135 1.00 12.28 173 ALA A C 1
ATOM 731 O O . ALA A 1 106 ? 8.837 25.827 -16.037 1.00 12.19 173 ALA A O 1
ATOM 733 N N . LYS A 1 107 ? 10.745 24.657 -16.185 1.00 12.96 174 LYS A N 1
ATOM 734 C CA . LYS A 1 107 ? 10.079 23.357 -16.185 1.00 14.07 174 LYS A CA 1
ATOM 735 C C . LYS A 1 107 ? 10.217 22.534 -14.890 1.00 14.12 174 LYS A C 1
ATOM 736 O O . LYS A 1 107 ? 9.435 21.598 -14.614 1.00 14.23 174 LYS A O 1
ATOM 742 N N . THR A 1 108 ? 11.195 22.881 -14.068 1.00 13.82 175 THR A N 1
ATOM 743 C CA . THR A 1 108 ? 11.703 21.968 -13.048 1.00 14.20 175 THR A CA 1
ATOM 744 C C . THR A 1 108 ? 12.088 22.603 -11.728 1.00 14.36 175 THR A C 1
ATOM 745 O O . THR A 1 108 ? 12.591 23.699 -11.721 1.00 13.94 175 THR A O 1
ATOM 749 N N . TRP A 1 109 ? 11.787 21.943 -10.612 1.00 13.51 176 TRP A N 1
ATOM 750 C CA . TRP A 1 109 ? 12.372 22.302 -9.314 1.00 13.67 176 TRP A CA 1
ATOM 751 C C . TRP A 1 109 ? 13.513 21.356 -9.045 1.00 14.01 176 TRP A C 1
ATOM 752 O O . TRP A 1 109 ? 13.297 20.130 -9.019 1.00 13.49 176 TRP A O 1
ATOM 763 N N . TYR A 1 110 ? 14.723 21.886 -8.837 1.00 13.82 177 TYR A N 1
ATOM 764 C CA . TYR A 1 110 ? 15.843 21.061 -8.404 1.00 13.88 177 TYR A CA 1
ATOM 765 C C . TYR A 1 110 ? 16.124 21.310 -6.935 1.00 14.10 177 TYR A C 1
ATOM 766 O O . TYR A 1 110 ? 16.408 22.456 -6.534 1.00 13.64 177 TYR A O 1
ATOM 775 N N . VAL A 1 111 ? 16.056 20.238 -6.143 1.00 13.89 178 VAL A N 1
ATOM 776 C CA . VAL A 1 111 ? 16.285 20.376 -4.713 1.00 14.23 178 VAL A CA 1
ATOM 777 C C . VAL A 1 111 ? 17.558 19.623 -4.285 1.00 13.68 178 VAL A C 1
ATOM 778 O O . VAL 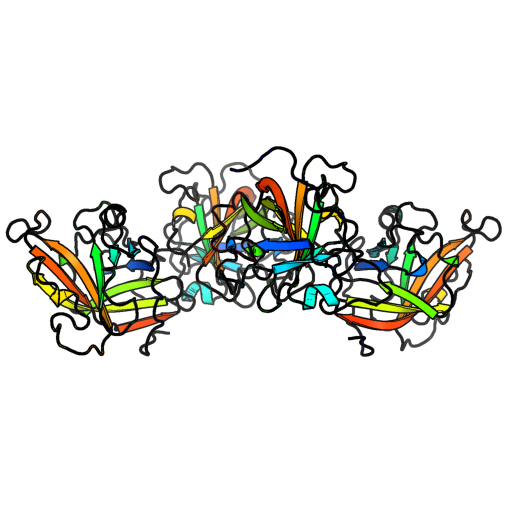A 1 111 ? 17.697 18.371 -4.449 1.00 13.62 178 VAL A O 1
ATOM 782 N N . PHE A 1 112 ? 18.470 20.407 -3.705 1.00 12.53 179 PHE A N 1
ATOM 783 C CA . PHE A 1 112 ? 19.755 19.966 -3.182 1.00 12.41 179 PHE A CA 1
ATOM 784 C C . PHE A 1 112 ? 19.756 20.087 -1.660 1.00 12.98 179 PHE A C 1
ATOM 785 O O . PHE A 1 112 ? 19.093 20.969 -1.067 1.00 12.70 179 PHE A O 1
ATOM 793 N N . LYS A 1 113 ? 20.552 19.221 -0.995 1.00 13.44 180 LYS A N 1
ATOM 794 C CA . LYS A 1 113 ? 20.703 19.293 0.449 1.00 13.80 180 LYS A CA 1
ATOM 795 C C . LYS A 1 113 ? 22.160 19.503 0.846 1.00 13.06 180 LYS A C 1
ATOM 796 O O . LYS A 1 113 ? 23.049 18.809 0.328 1.00 12.51 180 LYS A O 1
ATOM 802 N N . VAL A 1 114 ? 22.396 20.517 1.702 1.00 12.44 181 VAL A N 1
ATOM 803 C CA . VAL A 1 114 ? 23.743 20.894 2.108 1.00 12.07 181 VAL A CA 1
ATOM 804 C C . VAL A 1 114 ? 24.503 19.705 2.752 1.00 12.70 181 VAL A C 1
ATOM 805 O O . VAL A 1 114 ? 23.957 18.999 3.604 1.00 12.94 181 VAL A O 1
ATOM 809 N N . THR A 1 115 ? 25.729 19.481 2.266 1.00 13.13 182 THR A N 1
ATOM 810 C CA . THR A 1 115 ? 26.610 18.415 2.762 1.00 14.42 182 THR A CA 1
ATOM 811 C C . THR A 1 115 ? 27.672 19.010 3.679 1.00 14.69 182 THR A C 1
ATOM 812 O O . THR A 1 115 ? 28.255 18.319 4.526 1.00 16.28 182 THR A O 1
ATOM 816 N N . GLY A 1 116 ? 27.949 20.301 3.527 1.00 14.51 183 GLY A N 1
ATOM 817 C CA . GLY A 1 116 ? 28.997 20.917 4.319 1.00 14.37 183 GLY A CA 1
ATOM 818 C C . GLY A 1 116 ? 29.370 22.294 3.763 1.00 14.21 183 GLY A C 1
ATOM 819 O O . GLY A 1 116 ? 28.902 22.681 2.683 1.00 13.50 183 GLY A O 1
ATOM 820 N N . HIS A 1 117 ? 30.205 23.019 4.507 1.00 14.58 184 HIS A N 1
ATOM 821 C CA . HIS A 1 117 ? 30.799 24.262 4.015 1.00 15.21 184 HIS A CA 1
ATOM 822 C C . HIS A 1 117 ? 32.306 24.265 4.194 1.00 15.16 184 HIS A C 1
ATOM 823 O O . HIS A 1 117 ? 32.865 23.467 4.981 1.00 14.85 184 HIS A O 1
ATOM 830 N N . GLU A 1 118 ? 32.968 25.120 3.430 1.00 15.93 185 GLU A N 1
ATOM 831 C CA . GLU A 1 118 ? 34.406 25.292 3.486 1.00 16.78 185 GLU A CA 1
ATOM 832 C C . GLU A 1 118 ? 34.719 26.765 3.536 1.00 16.14 185 GLU A C 1
ATOM 833 O O . GLU A 1 118 ? 34.027 27.533 2.938 1.00 15.66 185 GLU A O 1
ATOM 839 N N . LEU A 1 119 ? 35.784 27.116 4.250 1.00 16.45 186 LEU A N 1
ATOM 840 C CA . LEU A 1 119 ? 36.448 28.410 4.102 1.00 16.69 186 LEU A CA 1
ATOM 841 C C . LEU A 1 119 ? 37.816 28.195 3.444 1.00 15.67 186 LEU A C 1
ATOM 842 O O . LEU A 1 119 ? 38.662 27.472 4.009 1.00 15.99 186 LEU A O 1
ATOM 847 N N . VAL A 1 120 ? 38.011 28.799 2.283 1.00 14.52 187 VAL A N 1
ATOM 848 C CA . VAL A 1 120 ? 39.211 28.611 1.437 1.00 14.42 187 VAL A CA 1
ATOM 849 C C . VAL A 1 120 ? 39.792 29.905 0.906 1.00 14.96 187 VAL A C 1
ATOM 850 O O . VAL A 1 120 ? 39.098 30.932 0.853 1.00 15.18 187 VAL A O 1
ATOM 854 N N . LYS A 1 121 ? 41.039 29.826 0.456 1.00 15.59 188 LYS A N 1
ATOM 855 C CA . LYS A 1 121 ? 41.620 30.903 -0.369 1.00 16.12 188 LYS A CA 1
ATOM 856 C C . LYS A 1 121 ? 41.028 30.847 -1.790 1.00 15.36 188 LYS A C 1
ATOM 857 O O . LYS A 1 121 ? 40.665 29.767 -2.304 1.00 14.12 188 LYS A O 1
ATOM 863 N N . PRO A 1 122 ? 40.906 32.008 -2.461 1.00 14.27 189 PRO A N 1
ATOM 864 C CA . PRO A 1 122 ? 40.228 31.993 -3.751 1.00 14.61 189 PRO A CA 1
ATOM 865 C C . PRO A 1 122 ? 40.956 31.230 -4.856 1.00 14.31 189 PRO A C 1
ATOM 866 O O . PRO A 1 122 ? 40.417 31.102 -5.927 1.00 15.44 189 PRO A O 1
ATOM 870 N N . GLU A 1 123 ? 42.183 30.789 -4.622 1.00 14.21 190 GLU A N 1
ATOM 871 C CA . GLU A 1 123 ? 42.945 30.052 -5.627 1.00 14.46 190 GLU A CA 1
ATOM 872 C C . GLU A 1 123 ? 42.655 28.558 -5.483 1.00 14.33 190 GLU A C 1
ATOM 873 O O . GLU A 1 123 ? 43.026 27.750 -6.349 1.00 15.03 190 GLU A O 1
ATOM 879 N N . GLN A 1 124 ? 41.978 28.199 -4.401 1.00 14.33 191 GLN A N 1
ATOM 880 C CA . GLN A 1 124 ? 41.631 26.782 -4.123 1.00 14.70 191 GLN A CA 1
ATOM 881 C C . GLN A 1 124 ? 40.415 26.355 -4.922 1.00 14.90 191 GLN A C 1
ATOM 882 O O . GLN A 1 124 ? 39.352 26.091 -4.361 1.00 14.26 191 GLN A O 1
ATOM 888 N N . VAL A 1 125 ? 40.600 26.270 -6.227 1.00 15.13 192 VAL A N 1
ATOM 889 C CA . VAL A 1 125 ? 39.534 26.028 -7.195 1.00 16.34 192 VAL A CA 1
ATOM 890 C C . VAL A 1 125 ? 38.996 24.591 -7.142 1.00 16.31 192 VAL A C 1
ATOM 891 O O . VAL A 1 125 ? 37.964 24.279 -7.761 1.00 17.83 192 VAL A O 1
ATOM 895 N N . GLU A 1 126 ? 39.683 23.710 -6.423 1.00 16.88 193 GLU A N 1
ATOM 896 C CA . GLU A 1 126 ? 39.171 22.335 -6.240 1.00 16.53 193 GLU A CA 1
ATOM 897 C C . GLU A 1 126 ? 37.747 22.331 -5.618 1.00 15.37 193 GLU A C 1
ATOM 898 O O . GLU A 1 126 ? 36.983 21.379 -5.761 1.00 14.69 193 GLU A O 1
ATOM 904 N N . VAL A 1 127 ? 37.375 23.401 -4.933 1.00 13.60 194 VAL A N 1
ATOM 905 C CA . VAL A 1 127 ? 36.049 23.424 -4.297 1.00 12.83 194 VAL A CA 1
ATOM 906 C C . VAL A 1 127 ? 34.918 23.401 -5.346 1.00 12.94 194 VAL A C 1
ATOM 907 O O . VAL A 1 127 ? 33.771 23.090 -5.016 1.00 12.95 194 VAL A O 1
ATOM 911 N N . ILE A 1 128 ? 35.223 23.814 -6.583 1.00 13.33 195 ILE A N 1
ATOM 912 C CA . ILE A 1 128 ? 34.238 23.816 -7.687 1.00 13.72 195 ILE A CA 1
ATOM 913 C C . ILE A 1 128 ? 34.554 22.775 -8.774 1.00 14.13 195 ILE A C 1
ATOM 914 O O . ILE A 1 128 ? 33.991 22.786 -9.842 1.00 14.17 195 ILE A O 1
ATOM 919 N N . ALA A 1 129 ? 35.430 21.838 -8.458 1.00 14.22 196 ALA A N 1
ATOM 920 C CA . ALA A 1 129 ? 35.663 20.732 -9.374 1.00 14.88 196 ALA A CA 1
ATOM 921 C C . ALA A 1 129 ? 34.378 19.911 -9.513 1.00 14.92 196 ALA A C 1
ATOM 922 O O . ALA A 1 129 ? 33.491 19.963 -8.659 1.00 13.93 196 ALA A O 1
ATOM 924 N N . PRO A 1 130 ? 34.301 19.077 -10.563 1.00 15.78 197 PRO A N 1
ATOM 925 C CA . PRO A 1 130 ? 33.139 18.218 -10.789 1.00 15.90 197 PRO A CA 1
ATOM 926 C C . PRO 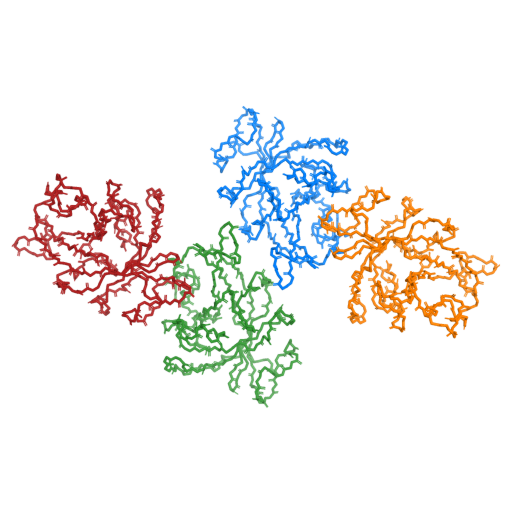A 1 130 ? 32.792 17.395 -9.577 1.00 15.89 197 PRO A C 1
ATOM 927 O O . PRO A 1 130 ? 31.628 17.311 -9.236 1.00 15.47 197 PRO A O 1
ATOM 931 N N . VAL A 1 131 ? 33.808 16.808 -8.937 1.00 16.71 198 VAL A N 1
ATOM 932 C CA . VAL A 1 131 ? 33.679 16.244 -7.613 1.00 17.03 198 VAL A CA 1
ATOM 933 C C . VAL A 1 131 ? 34.276 17.251 -6.613 1.00 16.82 198 VAL A C 1
ATOM 934 O O . VAL A 1 131 ? 35.468 17.503 -6.650 1.00 17.25 198 VAL A O 1
ATOM 938 N N . PRO A 1 132 ? 33.428 17.836 -5.746 1.00 16.96 199 PRO A N 1
ATOM 939 C CA . PRO A 1 132 ? 33.875 18.864 -4.800 1.00 17.51 199 PRO A CA 1
ATOM 940 C C . PRO A 1 132 ? 35.105 18.456 -4.016 1.00 18.11 199 PRO A C 1
ATOM 941 O O . PRO A 1 132 ? 35.130 17.352 -3.445 1.00 18.12 199 PRO A O 1
ATOM 945 N N . ASN A 1 133 ? 36.128 19.317 -4.053 1.00 18.80 200 ASN A N 1
ATOM 946 C CA . ASN A 1 133 ? 37.397 19.126 -3.341 1.00 20.28 200 ASN A CA 1
ATOM 947 C C . ASN A 1 133 ? 38.274 17.975 -3.858 1.00 21.22 200 ASN A C 1
ATOM 948 O O . ASN A 1 133 ? 39.229 17.607 -3.175 1.00 21.38 200 ASN A O 1
ATOM 953 N N . GLN A 1 134 ? 37.966 17.410 -5.033 1.00 21.60 201 GLN A N 1
ATOM 954 C CA . GLN A 1 134 ? 38.740 16.284 -5.584 1.00 23.32 201 GLN A CA 1
ATOM 955 C C . GLN A 1 134 ? 38.930 16.509 -7.061 1.00 23.69 201 GLN A C 1
ATOM 956 O O . GLN A 1 134 ? 38.166 15.997 -7.872 1.00 23.86 201 GLN A O 1
ATOM 962 N N . PRO A 1 135 ? 39.920 17.334 -7.434 1.00 24.30 202 PRO A N 1
ATOM 963 C CA . PRO A 1 135 ? 40.013 17.699 -8.847 1.00 25.13 202 PRO A CA 1
ATOM 964 C C . PRO A 1 135 ? 40.320 16.544 -9.803 1.00 26.50 202 PRO A C 1
ATOM 965 O O . PRO A 1 135 ? 40.012 16.640 -10.979 1.00 27.40 202 PRO A O 1
ATOM 969 N N . ASP A 1 136 ? 40.943 15.487 -9.299 1.00 28.45 203 ASP A N 1
ATOM 970 C CA . ASP A 1 136 ? 41.327 14.366 -10.150 1.00 30.43 203 ASP A CA 1
ATOM 971 C C . ASP A 1 136 ? 40.200 13.358 -10.384 1.00 28.01 203 ASP A C 1
ATOM 972 O O . ASP A 1 136 ? 40.332 12.474 -11.246 1.00 28.74 203 ASP A O 1
ATOM 977 N N . ALA A 1 137 ? 39.122 13.454 -9.607 1.00 24.62 204 ALA A N 1
ATOM 978 C CA . ALA A 1 137 ? 38.062 12.432 -9.610 1.00 22.74 204 ALA A CA 1
ATOM 979 C C . ALA A 1 137 ? 36.979 12.653 -10.674 1.00 21.63 204 ALA A C 1
ATOM 980 O O . ALA A 1 137 ? 36.563 13.792 -10.936 1.00 20.43 204 ALA A O 1
ATOM 982 N N . GLN A 1 138 ? 36.499 11.570 -11.271 1.00 21.59 205 GLN A N 1
ATOM 983 C CA . GLN A 1 138 ? 35.354 11.637 -12.203 1.00 22.02 205 GLN A CA 1
ATOM 984 C C . GLN A 1 138 ? 34.034 11.584 -11.405 1.00 20.76 205 GLN A C 1
ATOM 985 O O . GLN A 1 138 ? 33.910 10.801 -10.444 1.00 20.15 205 GLN A O 1
ATOM 991 N N . PRO A 1 139 ? 33.051 12.433 -11.773 1.00 20.12 206 PRO A N 1
ATOM 992 C CA . PRO A 1 139 ? 31.826 12.561 -10.957 1.00 19.85 206 PRO A CA 1
ATOM 993 C C . PRO A 1 139 ? 30.793 11.469 -11.122 1.00 19.94 206 PRO A C 1
ATOM 994 O O . PRO A 1 139 ? 30.627 10.951 -12.236 1.00 20.22 206 PRO A O 1
ATOM 998 N N . THR A 1 140 ? 30.103 11.148 -10.020 1.00 19.96 207 THR A N 1
ATOM 999 C CA . THR A 1 140 ? 28.897 10.306 -10.043 1.00 20.94 207 THR A CA 1
ATOM 1000 C C . THR A 1 140 ? 27.609 11.003 -9.613 1.00 20.18 207 THR A C 1
ATOM 1001 O O . THR A 1 140 ? 26.537 10.686 -10.139 1.00 18.57 207 THR A O 1
ATOM 1005 N N . ASP A 1 141 ? 27.732 11.962 -8.681 1.00 19.99 208 ASP A N 1
ATOM 1006 C CA . ASP A 1 141 ? 26.588 12.646 -8.103 1.00 20.08 208 ASP A CA 1
ATOM 1007 C C . ASP A 1 141 ? 26.424 14.043 -8.703 1.00 18.17 208 ASP A C 1
ATOM 1008 O O . ASP A 1 141 ? 27.254 14.489 -9.468 1.00 17.44 208 ASP A O 1
ATOM 1013 N N . ARG A 1 142 ? 25.301 14.650 -8.396 1.00 16.60 209 ARG A N 1
ATOM 1014 C CA . ARG A 1 142 ? 24.986 15.983 -8.875 1.00 16.03 209 ARG A CA 1
ATOM 1015 C C . ARG A 1 142 ? 25.059 16.927 -7.682 1.00 14.64 209 ARG A C 1
ATOM 1016 O O . ARG A 1 142 ? 24.351 16.730 -6.677 1.00 13.47 209 ARG A O 1
ATOM 1024 N N . TYR A 1 143 ? 25.925 17.949 -7.774 1.00 13.71 210 TYR A N 1
ATOM 1025 C CA . TYR A 1 143 ? 26.063 18.949 -6.710 1.00 13.37 210 TYR A CA 1
ATOM 1026 C C . TYR A 1 143 ? 25.715 20.324 -7.223 1.00 12.22 210 TYR A C 1
ATOM 1027 O O . TYR A 1 143 ? 25.763 20.587 -8.446 1.00 12.49 210 TYR A O 1
ATOM 1036 N N . ILE A 1 144 ? 25.405 21.180 -6.263 1.00 11.28 211 ILE A N 1
ATOM 1037 C CA . ILE A 1 144 ? 25.432 22.668 -6.471 1.00 10.74 211 ILE A CA 1
ATOM 1038 C C . ILE A 1 144 ? 26.483 23.195 -5.500 1.00 10.50 211 ILE A C 1
ATOM 1039 O O . ILE A 1 144 ? 26.659 22.639 -4.414 1.00 10.57 211 ILE A O 1
ATOM 1044 N N . THR A 1 145 ? 27.161 24.279 -5.884 1.00 10.58 212 THR A N 1
ATOM 1045 C CA . THR A 1 145 ? 28.135 24.884 -5.032 1.00 10.09 212 THR A CA 1
ATOM 1046 C C . THR A 1 145 ? 27.839 26.372 -5.054 1.00 9.99 212 THR A C 1
ATOM 1047 O O . THR A 1 145 ? 27.696 26.928 -6.126 1.00 10.14 212 THR A O 1
ATOM 1051 N N . LEU A 1 146 ? 27.734 26.950 -3.872 1.00 9.77 213 LEU A N 1
ATOM 1052 C CA . LEU A 1 146 ? 27.587 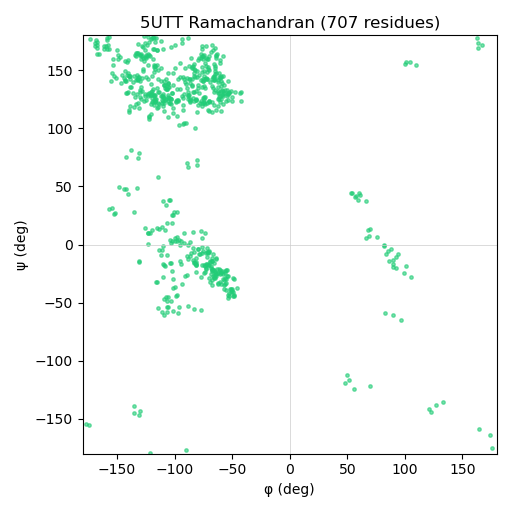28.426 -3.741 1.00 9.93 213 LEU A CA 1
ATOM 1053 C C . LEU A 1 146 ? 28.861 28.987 -3.197 1.00 9.97 213 LEU A C 1
ATOM 1054 O O . LEU A 1 146 ? 29.330 28.500 -2.133 1.00 9.93 213 LEU A O 1
ATOM 1059 N N . THR A 1 147 ? 29.341 30.092 -3.796 1.00 10.04 214 THR A N 1
ATOM 1060 C CA . THR A 1 147 ? 30.564 30.747 -3.381 1.00 10.16 214 THR A CA 1
ATOM 1061 C C . THR A 1 147 ? 30.338 32.223 -3.145 1.00 10.34 214 THR A C 1
ATOM 1062 O O . THR A 1 147 ? 29.593 32.849 -3.882 1.00 10.27 214 THR A O 1
ATOM 1066 N N . THR A 1 148 ? 31.015 32.729 -2.151 1.00 10.12 215 THR A N 1
ATOM 1067 C CA . THR A 1 148 ? 31.009 34.173 -1.889 1.00 10.57 215 THR A CA 1
ATOM 1068 C C . THR A 1 148 ? 32.237 34.548 -1.050 1.00 10.68 215 THR A C 1
ATOM 1069 O O . THR A 1 148 ? 32.989 33.695 -0.611 1.00 10.86 215 THR A O 1
ATOM 1073 N N . CYS A 1 149 ? 32.414 35.843 -0.760 1.00 11.38 216 CYS A N 1
ATOM 1074 C CA . CYS A 1 149 ? 33.539 36.340 0.013 1.00 12.06 216 CYS A CA 1
ATOM 1075 C C . CYS A 1 149 ? 33.312 36.223 1.488 1.00 11.56 216 CYS A C 1
ATOM 1076 O O . CYS A 1 149 ? 32.180 36.310 1.939 1.00 11.45 216 CYS A O 1
ATOM 1079 N N . HIS A 1 150 ? 34.409 36.067 2.238 1.00 11.89 217 HIS A N 1
ATOM 1080 C CA . HIS A 1 150 ? 34.408 36.109 3.676 1.00 12.23 217 HIS A CA 1
ATOM 1081 C C . HIS A 1 150 ? 35.810 36.593 4.163 1.00 12.54 217 HIS A C 1
ATOM 1082 O O . HIS A 1 150 ? 36.842 36.304 3.558 1.00 12.70 217 HIS A O 1
ATOM 1089 N N . GLY A 1 151 ? 35.856 37.345 5.241 1.00 13.28 218 GLY A N 1
ATOM 1090 C CA . GLY A 1 151 ? 37.136 37.763 5.821 1.00 14.21 218 GLY A CA 1
ATOM 1091 C C . GLY A 1 151 ? 37.585 36.966 7.046 1.00 15.13 218 GLY A C 1
ATOM 1092 O O . GLY A 1 151 ? 36.789 36.697 7.957 1.00 15.87 218 GLY A O 1
ATOM 1093 N N . SER A 1 152 ? 38.875 36.623 7.081 1.00 16.66 219 SER A N 1
ATOM 1094 C CA . SER A 1 152 ? 39.491 35.964 8.264 1.00 17.81 219 SER A CA 1
ATOM 1095 C C . SER A 1 152 ? 39.321 36.775 9.543 1.00 18.14 219 SER A C 1
ATOM 1096 O O . SER A 1 152 ? 39.232 36.206 10.641 1.00 19.18 219 SER A O 1
ATOM 1099 N N . THR A 1 153 ? 39.343 38.097 9.428 1.00 17.84 220 THR A N 1
ATOM 1100 C CA . THR A 1 153 ? 39.010 38.967 10.540 1.00 18.65 220 THR A CA 1
ATOM 1101 C C . THR A 1 153 ? 37.643 39.634 10.416 1.00 18.46 220 THR A C 1
ATOM 1102 O O . THR A 1 153 ? 36.894 39.708 11.398 1.00 20.01 220 THR A O 1
ATOM 1106 N N . ALA A 1 154 ? 37.306 40.165 9.243 1.00 17.85 221 ALA A N 1
ATOM 1107 C CA . ALA A 1 154 ? 36.107 40.997 9.126 1.00 17.33 221 ALA A CA 1
ATOM 1108 C C . ALA A 1 154 ? 34.854 40.229 8.663 1.00 16.01 221 ALA A C 1
ATOM 1109 O O . ALA A 1 154 ? 33.826 40.845 8.442 1.00 15.96 221 ALA A O 1
ATOM 1111 N N . GLY A 1 155 ? 34.952 38.897 8.480 1.00 15.01 222 GLY A N 1
ATOM 1112 C CA . GLY A 1 155 ? 33.809 38.097 8.030 1.00 14.32 222 GLY A CA 1
ATOM 1113 C C . GLY A 1 155 ? 33.010 38.602 6.826 1.00 14.07 222 GLY A C 1
ATOM 1114 O O . GLY A 1 155 ? 33.518 38.714 5.731 1.00 13.03 222 GLY A O 1
ATOM 1115 N N . GLU A 1 156 ? 31.729 38.867 7.054 1.00 14.53 223 GLU A N 1
ATOM 1116 C CA . GLU A 1 156 ? 30.835 39.366 6.024 1.00 15.28 223 GLU A CA 1
ATOM 1117 C C . GLU A 1 156 ? 31.430 40.582 5.263 1.00 15.62 223 GLU A C 1
ATOM 1118 O O . GLU A 1 156 ? 31.118 40.835 4.093 1.00 15.03 223 GLU A O 1
ATOM 1124 N N . PHE A 1 157 ? 32.281 41.341 5.951 1.00 16.81 224 PHE A N 1
ATOM 1125 C CA . PHE A 1 157 ? 32.798 42.591 5.409 1.00 17.32 224 PHE A CA 1
ATOM 1126 C C . PHE A 1 157 ? 34.267 42.487 4.978 1.00 16.83 224 PHE A C 1
ATOM 1127 O O . PHE A 1 157 ? 34.970 43.498 4.851 1.00 16.36 224 PHE A O 1
ATOM 1135 N N . GLY A 1 158 ? 34.742 41.253 4.789 1.00 15.45 225 GLY A N 1
ATOM 1136 C CA . GLY A 1 158 ? 36.087 40.995 4.326 1.00 15.97 225 GLY A CA 1
ATOM 1137 C C . GLY A 1 158 ? 36.099 40.060 3.138 1.00 15.76 225 GLY A C 1
ATOM 1138 O O . GLY A 1 158 ? 35.061 39.549 2.698 1.00 15.93 225 GLY A O 1
ATOM 1139 N N . ASN A 1 159 ? 37.267 39.919 2.535 1.00 16.67 226 ASN A N 1
ATOM 1140 C CA . ASN A 1 159 ? 37.342 39.203 1.268 1.00 16.46 226 ASN A CA 1
ATOM 1141 C C . ASN A 1 159 ? 38.681 38.563 1.012 1.00 15.83 226 ASN A C 1
ATOM 1142 O O . ASN A 1 159 ? 39.053 38.304 -0.150 1.00 14.73 226 ASN A O 1
ATOM 1147 N N . ASP A 1 160 ? 39.409 38.237 2.083 1.00 15.98 227 ASP A N 1
ATOM 1148 C CA . ASP A 1 160 ? 40.663 37.501 1.899 1.00 16.50 227 ASP A CA 1
ATOM 1149 C C . ASP A 1 160 ? 40.366 36.007 1.735 1.00 15.36 227 ASP A C 1
ATOM 1150 O O . ASP A 1 160 ? 41.217 35.237 1.343 1.00 16.70 227 ASP A O 1
ATOM 1155 N N . LEU A 1 161 ? 39.146 35.625 2.018 1.00 14.31 228 LEU A N 1
ATOM 1156 C CA . LEU A 1 161 ? 38.748 34.208 1.968 1.00 13.30 228 LEU A CA 1
ATOM 1157 C C . LEU A 1 161 ? 37.447 34.069 1.177 1.00 12.52 228 LEU A C 1
ATOM 1158 O O . LEU A 1 161 ? 36.818 35.032 0.804 1.00 11.29 228 LEU A O 1
ATOM 1163 N N . ARG A 1 162 ? 37.059 32.817 0.931 1.00 11.53 229 ARG A N 1
ATOM 1164 C CA . ARG A 1 162 ? 35.790 32.537 0.251 1.00 11.40 229 ARG A CA 1
ATOM 1165 C C . ARG A 1 162 ? 34.996 31.500 1.048 1.00 11.51 229 ARG A C 1
ATOM 1166 O O . ARG A 1 162 ? 35.510 30.418 1.346 1.00 12.18 229 ARG A O 1
ATOM 1174 N N . TRP A 1 163 ? 33.750 31.819 1.366 1.00 11.08 230 TRP A N 1
ATOM 1175 C CA . TRP A 1 163 ? 32.840 30.864 1.998 1.00 11.11 230 TRP A CA 1
ATOM 1176 C C . TRP A 1 163 ? 32.141 30.043 0.915 1.00 10.83 230 TRP A C 1
ATOM 1177 O O . TRP A 1 163 ? 31.470 30.564 0.019 1.00 10.25 230 TRP A O 1
ATOM 1188 N N . ILE A 1 164 ? 32.277 28.718 1.030 1.00 11.02 231 ILE A N 1
ATOM 1189 C CA . ILE A 1 164 ? 31.802 27.776 0.019 1.00 11.40 231 ILE A CA 1
ATOM 1190 C C . ILE A 1 164 ? 30.773 26.852 0.663 1.00 11.42 231 ILE A C 1
ATOM 1191 O O . ILE A 1 164 ? 31.018 26.312 1.713 1.00 12.29 231 ILE A O 1
ATOM 1196 N N . VAL A 1 165 ? 29.613 26.705 0.027 1.00 11.10 232 VAL A N 1
ATOM 1197 C CA . VAL A 1 165 ? 28.614 25.709 0.468 1.00 11.27 232 VAL A CA 1
ATOM 1198 C C . VAL A 1 165 ? 28.399 24.666 -0.615 1.00 10.99 232 VAL A C 1
ATOM 1199 O O . VAL A 1 165 ? 28.099 24.996 -1.745 1.00 10.43 232 VAL A O 1
ATOM 1203 N N . HIS A 1 166 ? 28.499 23.402 -0.222 1.00 11.19 233 HIS A N 1
ATOM 1204 C CA . HIS A 1 166 ? 28.170 22.288 -1.135 1.00 11.76 233 HIS A CA 1
ATOM 1205 C C . HIS A 1 166 ? 26.826 21.623 -0.779 1.00 11.70 233 HIS A C 1
ATOM 1206 O O . HIS A 1 166 ? 26.541 21.402 0.391 1.00 11.88 233 HIS A O 1
ATOM 1213 N N . ALA A 1 167 ? 26.024 21.300 -1.789 1.00 11.96 234 ALA A N 1
ATOM 1214 C CA . ALA A 1 167 ? 24.746 20.607 -1.608 1.00 12.38 234 ALA A CA 1
ATOM 1215 C C . ALA A 1 167 ? 24.611 19.503 -2.664 1.00 12.79 234 ALA A C 1
ATOM 1216 O O . ALA A 1 167 ? 24.876 19.709 -3.842 1.00 12.54 234 ALA A O 1
ATOM 1218 N N . LYS A 1 168 ? 24.270 18.309 -2.183 1.00 13.31 235 LYS A N 1
ATOM 1219 C CA . LYS A 1 168 ? 24.064 17.140 -3.044 1.00 14.01 235 LYS A CA 1
ATOM 1220 C C . LYS A 1 168 ? 22.595 17.022 -3.485 1.00 13.25 235 LYS A C 1
ATOM 1221 O O . LYS A 1 168 ? 21.682 17.241 -2.693 1.00 13.35 235 LYS A O 1
ATOM 1227 N N . PHE A 1 169 ? 22.378 16.655 -4.737 1.00 13.44 236 PHE A N 1
ATOM 1228 C CA . PHE A 1 169 ? 21.035 16.536 -5.280 1.00 13.71 236 PHE A CA 1
ATOM 1229 C C . PHE A 1 169 ? 20.176 15.583 -4.464 1.00 14.58 236 PHE A C 1
ATOM 1230 O O . PHE A 1 169 ? 20.653 14.467 -4.122 1.00 15.01 236 PHE A O 1
ATOM 1238 N N . ALA A 1 170 ? 18.944 15.987 -4.136 1.00 14.01 237 ALA A N 1
ATOM 1239 C CA . ALA A 1 170 ? 18.031 15.177 -3.343 1.00 15.16 237 ALA A CA 1
ATOM 1240 C C . ALA A 1 170 ? 16.860 14.678 -4.169 1.00 16.19 237 ALA A C 1
ATOM 1241 O O . ALA A 1 170 ? 16.655 13.466 -4.285 1.00 17.13 237 ALA A O 1
ATOM 1243 N N . TYR A 1 171 ? 16.105 15.589 -4.762 1.00 15.76 238 TYR A N 1
ATOM 1244 C CA . TYR A 1 171 ? 15.002 15.199 -5.642 1.00 16.24 238 TYR A CA 1
ATOM 1245 C C . TYR A 1 171 ? 14.677 16.335 -6.583 1.00 15.62 238 TYR A C 1
ATOM 1246 O O . TYR A 1 171 ? 15.206 17.447 -6.431 1.00 14.17 238 TYR A O 1
ATOM 1255 N N . TRP A 1 172 ? 13.815 16.048 -7.547 1.00 15.63 239 TRP A N 1
ATOM 1256 C CA . TRP A 1 172 ? 13.305 17.094 -8.430 1.00 15.48 239 TRP A CA 1
ATOM 1257 C C . TRP A 1 172 ? 11.803 16.993 -8.584 1.00 16.31 239 TRP A C 1
ATOM 1258 O O . TRP A 1 172 ? 11.195 16.008 -8.221 1.00 17.00 239 TRP A O 1
ATOM 1269 N N . MET A 1 173 ? 11.203 18.050 -9.097 1.00 16.19 240 MET A N 1
ATOM 1270 C CA . MET A 1 173 ? 9.769 18.047 -9.369 1.00 17.53 240 MET A CA 1
ATOM 1271 C C . MET A 1 173 ? 9.492 18.723 -10.687 1.00 17.36 240 MET A C 1
ATOM 1272 O O . MET A 1 173 ? 10.180 19.694 -11.040 1.00 16.10 240 MET A O 1
ATOM 1277 N N . ASP A 1 174 ? 8.488 18.234 -11.417 1.00 17.46 241 ASP A N 1
ATOM 1278 C CA . ASP A 1 174 ? 7.948 18.958 -12.564 1.00 19.45 241 ASP A CA 1
ATOM 1279 C C . ASP A 1 174 ? 7.207 20.176 -12.027 1.00 19.01 241 ASP A C 1
ATOM 1280 O O . ASP A 1 174 ? 6.316 20.028 -11.204 1.00 18.37 241 ASP A O 1
ATOM 1285 N N . ARG A 1 175 ? 7.574 21.378 -12.475 1.00 18.98 242 ARG A N 1
ATOM 1286 C CA . ARG A 1 175 ? 7.005 22.605 -11.910 1.00 19.35 242 ARG A CA 1
ATOM 1287 C C . ARG A 1 175 ? 5.507 22.780 -12.233 1.00 20.06 242 ARG A C 1
ATOM 1288 O O . ARG A 1 175 ? 4.790 23.507 -11.531 1.00 19.44 242 ARG A O 1
ATOM 1296 N N . SER A 1 176 ? 5.039 22.144 -13.299 1.00 20.68 243 SER A N 1
ATOM 1297 C CA . SER A 1 176 ? 3.611 22.200 -13.627 1.00 22.33 243 SER A CA 1
ATOM 1298 C C . SER A 1 176 ? 2.780 21.280 -12.714 1.00 23.38 243 SER A C 1
ATOM 1299 O O . SER A 1 176 ? 1.560 21.434 -12.617 1.00 23.19 243 SER A O 1
ATOM 1302 N N . GLU A 1 177 ? 3.454 20.333 -12.055 1.00 23.72 244 GLU A N 1
ATOM 1303 C CA . GLU A 1 177 ? 2.800 19.333 -11.213 1.00 24.32 244 GLU A CA 1
ATOM 1304 C C . GLU A 1 177 ? 2.963 19.526 -9.704 1.00 22.00 244 GLU A C 1
ATOM 1305 O O . GLU A 1 177 ? 2.297 18.858 -8.928 1.00 21.81 244 GLU A O 1
ATOM 1311 N N . GLY A 1 178 ? 3.816 20.451 -9.272 1.00 20.56 245 GLY A N 1
ATOM 1312 C CA . GLY A 1 178 ? 4.019 20.621 -7.853 1.00 19.84 245 GLY A CA 1
ATOM 1313 C C . GLY A 1 178 ? 5.274 21.412 -7.527 1.00 18.54 245 GLY A C 1
ATOM 1314 O O . GLY A 1 178 ? 6.081 21.704 -8.412 1.00 17.39 245 GLY A O 1
ATOM 1315 N N . ARG A 1 179 ? 5.436 21.713 -6.250 1.00 18.97 246 ARG A N 1
ATOM 1316 C CA . ARG A 1 179 ? 6.617 22.404 -5.777 1.00 18.80 246 ARG A CA 1
ATOM 1317 C C . ARG A 1 179 ? 6.966 21.931 -4.355 1.00 18.62 246 ARG A C 1
ATOM 1318 O O . ARG A 1 179 ? 6.123 21.325 -3.669 1.00 17.78 246 ARG A O 1
ATOM 1326 N N . PRO A 1 180 ? 8.217 22.164 -3.915 1.00 18.36 247 PRO A N 1
ATOM 1327 C CA . PRO A 1 180 ? 8.594 21.728 -2.580 1.00 18.32 247 PRO A CA 1
ATOM 1328 C C . PRO A 1 180 ? 7.783 22.363 -1.468 1.00 19.19 247 PRO A C 1
ATOM 1329 O O . PRO A 1 180 ? 7.430 23.550 -1.543 1.00 17.31 247 PRO A O 1
ATOM 1333 N N . GLU A 1 181 ? 7.585 21.609 -0.400 1.00 19.40 248 GLU A N 1
ATOM 1334 C CA . GLU A 1 181 ? 6.809 22.093 0.744 1.00 20.86 248 GLU A CA 1
ATOM 1335 C C . GLU A 1 181 ? 7.395 23.326 1.394 1.00 19.27 248 GLU A C 1
ATOM 1336 O O . GLU A 1 181 ? 6.635 24.148 1.900 1.00 18.45 248 GLU A O 1
ATOM 1342 N N . SER A 1 182 ? 8.722 23.441 1.372 1.00 17.88 249 SER A N 1
ATOM 1343 C CA . SER A 1 182 ? 9.424 24.598 1.961 1.00 17.90 249 SER A CA 1
ATOM 1344 C C . SER A 1 182 ? 9.170 25.900 1.202 1.00 17.61 249 SER A C 1
ATOM 1345 O O . SER A 1 182 ? 9.401 26.991 1.741 1.00 17.74 249 SER A O 1
ATOM 1348 N N . VAL A 1 183 ? 8.781 25.791 -0.066 1.00 17.87 250 VAL A N 1
ATOM 1349 C CA . VAL A 1 183 ? 8.603 26.986 -0.885 1.00 17.96 250 VAL A CA 1
ATOM 1350 C C . VAL A 1 183 ? 7.311 27.638 -0.385 1.00 18.59 250 VAL A C 1
ATOM 1351 O O . VAL A 1 183 ? 6.261 27.019 -0.420 1.00 19.27 250 VAL A O 1
ATOM 1355 N N . LEU A 1 184 ? 7.391 28.886 0.087 1.00 18.82 251 LEU A N 1
ATOM 1356 C CA . LEU A 1 184 ? 6.260 29.543 0.738 1.00 19.44 251 LEU A CA 1
ATOM 1357 C C . LEU A 1 184 ? 5.351 30.295 -0.221 1.00 19.22 251 LEU A C 1
ATOM 1358 O O . LEU A 1 184 ? 4.194 30.529 0.101 1.00 20.90 251 LEU A O 1
ATOM 1363 N N . ASN A 1 185 ? 5.914 30.731 -1.339 1.00 19.18 252 ASN A N 1
ATOM 1364 C CA . ASN A 1 185 ? 5.163 31.333 -2.419 1.00 19.61 252 ASN A CA 1
ATOM 1365 C C . ASN A 1 185 ? 5.966 31.178 -3.690 1.00 19.28 252 ASN A C 1
ATOM 1366 O O . ASN A 1 185 ? 7.157 30.855 -3.636 1.00 17.13 252 ASN A O 1
ATOM 1371 N N . ASP A 1 186 ? 5.323 31.452 -4.823 1.00 18.17 253 ASP A N 1
ATOM 1372 C CA . ASP A 1 186 ? 5.984 31.286 -6.103 1.00 18.39 253 ASP A CA 1
ATOM 1373 C C . ASP A 1 186 ? 7.078 32.330 -6.191 1.00 17.73 253 ASP A C 1
ATOM 1374 O O . ASP A 1 186 ? 6.788 33.529 -6.072 1.00 18.07 253 ASP A O 1
ATOM 1379 N N . PRO A 1 187 ? 8.335 31.901 -6.391 1.00 17.06 254 PRO A N 1
ATOM 1380 C CA . PRO A 1 187 ? 9.430 32.840 -6.611 1.00 17.20 254 PRO A CA 1
ATOM 1381 C C . PRO A 1 187 ? 9.311 33.549 -7.937 1.00 17.32 254 PRO A C 1
ATOM 1382 O O . PRO A 1 187 ? 9.794 34.692 -8.065 1.00 17.42 254 PRO A O 1
ATOM 1386 N N . GLY A 1 188 ? 8.637 32.914 -8.895 1.00 16.38 255 GLY A N 1
ATOM 1387 C CA . GLY A 1 188 ? 8.499 33.442 -10.232 1.00 17.57 255 GLY A CA 1
ATOM 1388 C C . GLY A 1 188 ? 7.046 33.392 -10.677 1.00 16.80 255 GLY A C 1
ATOM 1389 O O . GLY A 1 188 ? 6.111 33.559 -9.874 1.00 17.75 255 GLY A O 1
ATOM 1390 N N . VAL A 1 189 ? 6.860 33.183 -11.958 1.00 17.26 256 VAL A N 1
ATOM 1391 C CA . VAL A 1 189 ? 5.548 33.165 -12.576 1.00 17.43 256 VAL A CA 1
ATOM 1392 C C . VAL A 1 189 ? 5.187 31.695 -12.870 1.00 17.87 256 VAL A C 1
ATOM 1393 O O . VAL A 1 189 ? 5.939 31.033 -13.546 1.00 17.89 256 VAL A O 1
ATOM 1397 N N . ASN A 1 190 ? 4.037 31.209 -12.408 1.00 19.14 257 ASN A N 1
ATOM 1398 C CA . ASN A 1 190 ? 3.628 29.769 -12.582 1.00 20.28 257 ASN A CA 1
ATOM 1399 C C . ASN A 1 190 ? 4.788 28.836 -12.290 1.00 21.49 257 ASN A C 1
ATOM 1400 O O . ASN A 1 190 ? 5.125 27.897 -13.052 1.00 21.84 257 ASN A O 1
ATOM 1406 N N . THR B 1 11 ? 36.503 52.274 -12.673 1.00 31.73 78 THR B N 1
ATOM 1407 C CA . THR B 1 11 ? 36.795 50.960 -12.029 1.00 30.06 78 THR B CA 1
ATOM 1408 C C . THR B 1 11 ? 38.243 50.483 -12.284 1.00 28.39 78 THR B C 1
ATOM 1409 O O . THR B 1 11 ? 38.764 49.707 -11.487 1.00 25.55 78 THR B O 1
ATOM 1413 N N . LYS B 1 12 ? 38.902 50.966 -13.342 1.00 27.96 79 LYS B N 1
ATOM 1414 C CA . LYS B 1 12 ? 40.360 50.816 -13.445 1.00 27.78 79 LYS B CA 1
ATOM 1415 C C . LYS B 1 12 ? 40.953 51.847 -12.505 1.00 26.48 79 LYS B C 1
ATOM 1416 O O . LYS B 1 12 ? 40.462 52.977 -12.424 1.00 29.59 79 LYS B O 1
ATOM 1422 N N . ARG B 1 13 ? 41.944 51.438 -11.734 1.00 23.32 80 ARG B N 1
ATOM 1423 C CA . ARG B 1 13 ? 42.573 52.293 -10.748 1.00 22.33 80 ARG B CA 1
ATOM 1424 C C . ARG B 1 13 ? 44.044 52.474 -11.160 1.00 21.91 80 ARG B C 1
ATOM 1425 O O . ARG B 1 13 ? 44.762 51.499 -11.403 1.00 20.28 80 ARG B O 1
ATOM 1433 N N . THR B 1 14 ? 44.470 53.732 -11.294 1.00 21.35 81 THR B N 1
ATOM 1434 C CA . THR B 1 14 ? 45.865 54.045 -11.600 1.00 21.95 81 THR B CA 1
ATOM 1435 C C . THR B 1 14 ? 46.603 54.695 -10.414 1.00 22.15 81 THR B C 1
ATOM 1436 O O . THR B 1 14 ? 47.798 54.951 -10.487 1.00 24.94 81 THR B O 1
ATOM 1440 N N . ASP B 1 15 ? 45.900 54.914 -9.311 1.00 22.14 82 ASP B N 1
ATOM 1441 C CA . ASP B 1 15 ? 46.544 55.233 -8.024 1.00 22.06 82 ASP B CA 1
ATOM 1442 C C . ASP B 1 15 ? 47.334 54.030 -7.509 1.00 21.71 82 ASP B C 1
ATOM 1443 O O . ASP B 1 15 ? 47.171 52.916 -8.017 1.00 21.42 82 ASP B O 1
ATOM 1448 N N . ALA B 1 16 ? 48.178 54.255 -6.500 1.00 21.28 83 ALA B N 1
ATOM 1449 C CA . ALA B 1 16 ? 49.036 53.186 -5.961 1.00 20.22 83 ALA B CA 1
ATOM 1450 C C . ALA B 1 16 ? 48.197 51.989 -5.576 1.00 19.37 83 ALA B C 1
ATOM 1451 O O . ALA B 1 16 ? 47.276 52.108 -4.758 1.00 18.20 83 ALA B O 1
ATOM 1453 N N . PRO B 1 17 ? 48.526 50.811 -6.139 1.00 17.91 84 PRO B N 1
ATOM 1454 C CA . PRO B 1 17 ? 47.784 49.627 -5.715 1.00 17.91 84 PRO B CA 1
ATOM 1455 C C . PRO B 1 17 ? 48.082 49.160 -4.284 1.00 18.94 84 PRO B C 1
ATOM 1456 O O . PRO B 1 17 ? 49.136 49.524 -3.718 1.00 18.67 84 PRO B O 1
ATOM 1460 N N . PRO B 1 18 ? 47.182 48.317 -3.703 1.00 19.06 85 PRO B N 1
ATOM 1461 C CA . PRO B 1 18 ? 47.529 47.696 -2.439 1.00 20.12 85 PRO B CA 1
ATOM 1462 C C . PRO B 1 18 ? 48.794 46.870 -2.616 1.00 20.25 85 PRO B C 1
ATOM 1463 O O . PRO B 1 18 ? 49.035 46.284 -3.703 1.00 20.11 85 PRO B O 1
ATOM 1467 N N . VAL B 1 19 ? 49.604 46.845 -1.570 1.00 20.66 86 VAL B N 1
ATOM 1468 C CA . VAL B 1 19 ? 50.852 46.106 -1.585 1.00 21.16 86 VAL B CA 1
ATOM 1469 C C . VAL B 1 19 ? 50.668 44.816 -0.800 1.00 20.61 86 VAL B C 1
ATOM 1470 O O . VAL B 1 19 ? 50.258 44.834 0.353 1.00 20.83 86 VAL B O 1
ATOM 1474 N N . MET B 1 20 ? 50.962 43.691 -1.430 1.00 20.93 87 MET B N 1
ATOM 1475 C CA . MET B 1 20 ? 50.835 42.402 -0.755 1.00 20.78 87 MET B CA 1
ATOM 1476 C C . MET B 1 20 ? 51.861 42.282 0.381 1.00 21.58 87 MET B C 1
ATOM 1477 O O . MET B 1 20 ? 53.033 42.611 0.206 1.00 20.04 87 MET B O 1
ATOM 1482 N N . GLU B 1 21 ? 51.404 41.807 1.539 1.00 21.58 88 GLU B N 1
ATOM 1483 C CA . GLU B 1 21 ? 52.304 41.445 2.626 1.00 23.39 88 GLU B CA 1
ATOM 1484 C C . GLU B 1 21 ? 53.022 40.154 2.238 1.00 21.93 88 GLU B C 1
ATOM 1485 O O . GLU B 1 21 ? 52.448 39.284 1.565 1.00 20.42 88 GLU B O 1
ATOM 1491 N N . GLN B 1 22 ? 54.288 40.065 2.626 1.00 21.96 89 GLN B N 1
ATOM 1492 C CA . GLN B 1 22 ? 55.086 38.887 2.362 1.00 22.58 89 GLN B CA 1
ATOM 1493 C C . GLN B 1 22 ? 54.517 37.704 3.103 1.00 21.62 89 GLN B C 1
ATOM 1494 O O . GLN B 1 22 ? 54.076 37.816 4.275 1.00 22.55 89 GLN B O 1
ATOM 1500 N N . VAL B 1 23 ? 54.573 36.552 2.440 1.00 20.73 90 VAL B N 1
ATOM 1501 C CA . VAL B 1 23 ? 54.122 35.290 3.016 1.00 20.06 90 VAL B CA 1
ATOM 1502 C C . VAL B 1 23 ? 55.292 34.354 3.163 1.00 20.33 90 VAL B C 1
ATOM 1503 O O . VAL B 1 23 ? 56.377 34.586 2.624 1.00 19.24 90 VAL B O 1
ATOM 1507 N N . GLY B 1 24 ? 55.056 33.288 3.917 1.00 20.87 91 GLY B N 1
ATOM 1508 C CA . GLY B 1 24 ? 56.064 32.281 4.143 1.00 21.21 91 GLY B CA 1
ATOM 1509 C C . GLY B 1 24 ? 56.343 31.460 2.908 1.00 19.73 91 GLY B C 1
ATOM 1510 O O . GLY B 1 24 ? 55.535 31.366 1.982 1.00 18.76 91 GLY B O 1
ATOM 1511 N N . TYR B 1 25 ? 57.501 30.832 2.914 1.00 19.63 92 TYR B N 1
ATOM 1512 C CA . TYR B 1 25 ? 57.903 30.009 1.784 1.00 18.71 92 TYR B CA 1
ATOM 1513 C C . TYR B 1 25 ? 56.821 29.002 1.450 1.00 18.78 92 TYR B C 1
ATOM 1514 O O . TYR B 1 25 ? 56.300 28.312 2.321 1.00 18.76 92 TYR B O 1
ATOM 1523 N N . GLY B 1 26 ? 56.477 28.943 0.173 1.00 17.88 93 GLY B N 1
ATOM 1524 C CA . GLY B 1 26 ? 55.558 27.951 -0.390 1.00 18.52 93 GLY B CA 1
ATOM 1525 C C . GLY B 1 26 ? 54.093 28.303 -0.291 1.00 18.88 93 GLY B C 1
ATOM 1526 O O . GLY B 1 26 ? 53.246 27.613 -0.857 1.00 19.11 93 GLY B O 1
ATOM 1527 N N . GLU B 1 27 ? 53.794 29.395 0.392 1.00 18.26 94 GLU B N 1
ATOM 1528 C CA . GLU B 1 27 ? 52.415 29.822 0.557 1.00 19.11 94 GLU B CA 1
ATOM 1529 C C . GLU B 1 27 ? 51.986 30.611 -0.679 1.00 17.87 94 GLU B C 1
ATOM 1530 O O . GLU B 1 27 ? 52.829 31.165 -1.394 1.00 16.94 94 GLU B O 1
ATOM 1536 N N . THR B 1 28 ? 50.674 30.629 -0.917 1.00 16.82 95 THR B N 1
ATOM 1537 C CA . THR B 1 28 ? 50.092 31.194 -2.111 1.00 16.39 95 THR B CA 1
ATOM 1538 C C . THR B 1 28 ? 50.001 32.725 -2.030 1.00 15.92 95 THR B C 1
ATOM 1539 O O . THR B 1 28 ? 49.540 33.296 -1.041 1.00 16.61 95 THR B O 1
ATOM 1543 N N . ILE B 1 29 ? 50.388 33.346 -3.107 1.00 14.41 96 ILE B N 1
ATOM 1544 C CA . ILE B 1 29 ? 50.359 34.820 -3.235 1.00 14.17 96 ILE B CA 1
ATOM 1545 C C . ILE B 1 29 ? 49.147 35.144 -4.090 1.00 14.27 96 ILE B C 1
ATOM 1546 O O . ILE B 1 29 ? 48.322 36.022 -3.745 1.00 15.49 96 ILE B O 1
ATOM 1551 N N . GLY B 1 30 ? 49.019 34.445 -5.208 1.00 13.54 97 GLY B N 1
ATOM 1552 C CA . GLY B 1 30 ? 47.957 34.793 -6.170 1.00 13.35 97 GLY B CA 1
ATOM 1553 C C . GLY B 1 30 ? 47.876 33.818 -7.319 1.00 13.63 97 GLY B C 1
ATOM 1554 O O . GLY B 1 30 ? 48.281 32.654 -7.170 1.00 13.40 97 GLY B O 1
ATOM 1555 N N . MET B 1 31 ? 47.357 34.288 -8.445 1.00 13.53 98 MET B N 1
ATOM 1556 C CA . MET B 1 31 ? 47.219 33.469 -9.611 1.00 14.14 98 MET B CA 1
ATOM 1557 C C . MET B 1 31 ? 47.608 34.247 -10.844 1.00 13.32 98 MET B C 1
ATOM 1558 O O . MET B 1 31 ? 47.263 35.453 -10.955 1.00 13.61 98 MET B O 1
ATOM 1563 N N . LEU B 1 32 ? 48.376 33.615 -11.725 1.00 12.27 99 LEU B N 1
ATOM 1564 C CA . LEU B 1 32 ? 48.800 34.247 -12.957 1.00 11.76 99 LEU B CA 1
ATOM 1565 C C . LEU B 1 32 ? 47.843 33.971 -14.082 1.00 12.11 99 LEU B C 1
ATOM 1566 O O . LEU B 1 32 ? 47.543 32.806 -14.387 1.00 12.01 99 LEU B O 1
ATOM 1571 N N . VAL B 1 33 ? 47.427 35.029 -14.759 1.00 12.17 100 VAL B N 1
ATOM 1572 C CA . VAL B 1 33 ? 46.563 34.872 -15.962 1.00 13.20 100 VAL B CA 1
ATOM 1573 C C . VAL B 1 33 ? 47.103 35.719 -17.118 1.00 13.53 100 VAL B C 1
ATOM 1574 O O . VAL B 1 33 ? 47.268 36.888 -16.958 1.00 12.90 100 VAL B O 1
ATOM 1578 N N . VAL B 1 34 ? 47.425 35.105 -18.264 1.00 13.53 101 VAL B N 1
ATOM 1579 C CA . VAL B 1 34 ? 48.060 35.806 -19.378 1.00 14.08 101 VAL B CA 1
ATOM 1580 C C . VAL B 1 34 ? 47.118 35.602 -20.574 1.00 13.97 101 VAL B C 1
ATOM 1581 O O . VAL B 1 34 ? 47.044 34.506 -21.113 1.00 14.00 101 VAL B O 1
ATOM 1585 N N . PRO B 1 35 ? 46.403 36.660 -20.991 1.00 14.87 102 PRO B N 1
ATOM 1586 C CA . PRO B 1 35 ? 45.397 36.507 -22.037 1.00 15.42 102 PRO B CA 1
ATOM 1587 C C . PRO B 1 35 ? 45.876 35.775 -23.310 1.00 16.15 102 PRO B C 1
ATOM 1588 O O . PRO B 1 35 ? 45.121 34.965 -23.859 1.00 17.29 102 PRO B O 1
ATOM 1592 N N . LYS B 1 36 ? 47.115 36.015 -23.745 1.00 16.28 103 LYS B N 1
ATOM 1593 C CA . LYS B 1 36 ? 47.695 35.246 -24.870 1.00 17.26 103 LYS B CA 1
ATOM 1594 C C . LYS B 1 36 ? 47.874 33.750 -24.599 1.00 16.40 103 LYS B C 1
ATOM 1595 O O . LYS B 1 36 ? 48.224 32.994 -25.527 1.00 17.50 103 LYS B O 1
ATOM 1601 N N . TRP B 1 37 ? 47.723 33.315 -23.351 1.00 15.97 104 TRP B N 1
ATOM 1602 C CA . TRP B 1 37 ? 47.805 31.869 -23.077 1.00 15.16 104 TRP B CA 1
ATOM 1603 C C . TRP B 1 37 ? 46.449 31.179 -22.978 1.00 16.10 104 TRP B C 1
ATOM 1604 O O . TRP B 1 37 ? 46.403 29.943 -22.733 1.00 15.96 104 TRP B O 1
ATOM 1615 N N . TYR B 1 38 ? 45.357 31.908 -23.207 1.00 16.58 105 TYR B N 1
ATOM 1616 C CA . TYR B 1 38 ? 44.044 31.258 -23.276 1.00 17.91 105 TYR B CA 1
ATOM 1617 C C . TYR B 1 38 ? 44.049 30.280 -24.442 1.00 19.63 105 TYR B C 1
ATOM 1618 O O . TYR B 1 38 ? 44.406 30.660 -25.564 1.00 20.40 105 TYR B O 1
ATOM 1627 N N . GLY B 1 39 ? 43.715 29.013 -24.175 1.00 21.08 106 GLY B N 1
ATOM 1628 C CA . GLY B 1 39 ? 43.792 27.951 -25.206 1.00 21.77 106 GLY B CA 1
ATOM 1629 C C . GLY B 1 39 ? 45.142 27.258 -25.318 1.00 22.15 106 GLY B C 1
ATOM 1630 O O . GLY B 1 39 ? 45.294 26.293 -26.088 1.00 25.66 106 GLY B O 1
ATOM 1631 N N . VAL B 1 40 ? 46.120 27.726 -24.542 1.00 20.37 107 VAL B N 1
ATOM 1632 C CA . VAL B 1 40 ? 47.460 27.223 -24.570 1.00 20.06 107 VAL B CA 1
ATOM 1633 C C . VAL B 1 40 ? 47.682 26.404 -23.312 1.00 19.71 107 VAL B C 1
ATOM 1634 O O . VAL B 1 40 ? 47.961 25.201 -23.390 1.00 21.01 107 VAL B O 1
ATOM 1638 N N . THR B 1 41 ? 47.491 27.033 -22.152 1.00 18.85 108 THR B N 1
ATOM 1639 C CA . THR B 1 41 ? 47.524 26.352 -20.866 1.00 18.55 108 THR B CA 1
ATOM 1640 C C . THR B 1 41 ? 46.176 26.536 -20.131 1.00 17.94 108 THR B C 1
ATOM 1641 O O . THR B 1 41 ? 45.263 27.186 -20.659 1.00 17.29 108 THR B O 1
ATOM 1645 N N . ASN B 1 42 ? 46.050 25.977 -18.920 1.00 17.69 109 ASN B N 1
ATOM 1646 C CA . ASN B 1 42 ? 44.884 26.217 -18.079 1.00 18.58 109 ASN B CA 1
ATOM 1647 C C . ASN B 1 42 ? 44.764 27.695 -17.692 1.00 17.48 109 ASN B C 1
ATOM 1648 O O . ASN B 1 42 ? 43.673 28.153 -17.355 1.00 17.99 109 ASN B O 1
ATOM 1653 N N . ASN B 1 43 ? 45.903 28.392 -17.713 1.00 17.01 110 ASN B N 1
ATOM 1654 C CA . ASN B 1 43 ? 45.963 29.840 -17.576 1.00 15.70 110 ASN B CA 1
ATOM 1655 C C . ASN B 1 43 ? 45.362 30.315 -16.255 1.00 16.17 110 ASN B C 1
ATOM 1656 O O . ASN B 1 43 ? 44.706 31.393 -16.162 1.00 16.55 110 ASN B O 1
ATOM 1661 N N . ASN B 1 44 ? 45.626 29.529 -15.220 1.00 15.23 111 ASN B N 1
ATOM 1662 C CA . ASN B 1 44 ? 45.311 29.907 -13.861 1.00 15.74 111 ASN B CA 1
ATOM 1663 C C . ASN B 1 44 ? 46.410 29.421 -12.924 1.00 14.82 111 ASN B C 1
ATOM 1664 O O . ASN B 1 44 ? 46.166 28.816 -11.895 1.00 14.70 111 ASN B O 1
ATOM 1669 N N . MET B 1 45 ? 47.634 29.692 -13.326 1.00 14.07 112 MET B N 1
ATOM 1670 C CA . MET B 1 45 ? 48.815 29.309 -12.581 1.00 13.73 112 MET B CA 1
ATOM 1671 C C . MET B 1 45 ? 48.979 29.939 -11.205 1.00 13.21 112 MET B C 1
ATOM 1672 O O . MET B 1 45 ? 49.165 31.165 -11.090 1.00 11.87 112 MET B O 1
ATOM 1677 N N . PRO B 1 46 ? 48.950 29.124 -10.139 1.00 13.00 113 PRO B N 1
ATOM 1678 C CA . PRO B 1 46 ? 49.185 29.685 -8.801 1.00 13.28 113 PRO B CA 1
ATOM 1679 C C . PRO B 1 46 ? 50.582 30.271 -8.711 1.00 13.38 113 PRO B C 1
ATOM 1680 O O . PRO B 1 46 ? 51.522 29.761 -9.334 1.00 12.92 113 PRO B O 1
ATOM 1684 N N . ILE B 1 47 ? 50.692 31.411 -8.042 1.00 12.75 114 ILE B N 1
ATOM 1685 C CA . ILE B 1 47 ? 51.972 31.993 -7.687 1.00 12.73 114 ILE B CA 1
ATOM 1686 C C . ILE B 1 47 ? 52.207 31.791 -6.210 1.00 13.14 114 ILE B C 1
ATOM 1687 O O . ILE B 1 47 ? 51.365 32.190 -5.369 1.00 13.16 114 ILE B O 1
ATOM 1692 N N . MET B 1 48 ? 53.377 31.241 -5.879 1.00 13.63 115 MET B N 1
ATOM 1693 C CA . MET B 1 48 ? 53.739 30.933 -4.505 1.00 14.15 115 MET B CA 1
ATOM 1694 C C . MET B 1 48 ? 55.040 31.625 -4.174 1.00 14.30 115 MET B C 1
ATOM 1695 O O . MET B 1 48 ? 55.752 32.058 -5.068 1.00 14.40 115 MET B O 1
ATOM 1700 N N . GLU B 1 49 ? 55.337 31.756 -2.891 1.00 14.43 116 GLU B N 1
ATOM 1701 C CA . GLU B 1 49 ? 56.612 32.331 -2.410 1.00 15.17 116 GLU B CA 1
ATOM 1702 C C . GLU B 1 49 ? 57.760 31.311 -2.514 1.00 14.81 116 GLU B C 1
ATOM 1703 O O . GLU B 1 49 ? 57.633 30.226 -1.966 1.00 16.14 116 GLU B O 1
ATOM 1709 N N . GLY B 1 50 ? 58.839 31.617 -3.243 1.00 14.09 117 GLY B N 1
ATOM 1710 C CA . GLY B 1 50 ? 60.040 30.738 -3.326 1.00 13.87 117 GLY B CA 1
ATOM 1711 C C . GLY B 1 50 ? 60.164 30.095 -4.695 1.00 13.58 117 GLY B C 1
ATOM 1712 O O . GLY B 1 50 ? 59.167 29.971 -5.426 1.00 13.55 117 GLY B O 1
ATOM 1713 N N . THR B 1 51 ? 61.383 29.743 -5.071 1.00 13.04 118 THR B N 1
ATOM 1714 C CA . THR B 1 51 ? 61.671 29.290 -6.425 1.00 13.31 118 THR B CA 1
ATOM 1715 C C . THR B 1 51 ? 62.229 27.864 -6.451 1.00 14.11 118 THR B C 1
ATOM 1716 O O . THR B 1 51 ? 62.775 27.434 -7.469 1.00 13.69 118 THR B O 1
ATOM 1720 N N . GLY B 1 52 ? 62.117 27.184 -5.319 1.00 14.78 119 GLY B N 1
ATOM 1721 C CA . GLY B 1 52 ? 62.628 25.803 -5.227 1.00 15.86 119 GLY B CA 1
ATOM 1722 C C . GLY B 1 52 ? 61.791 24.911 -6.085 1.00 17.31 119 GLY B C 1
ATOM 1723 O O . GLY B 1 52 ? 60.682 25.295 -6.522 1.00 16.98 119 GLY B O 1
ATOM 1724 N N . SER B 1 53 ? 62.303 23.696 -6.352 1.00 18.92 120 SER B N 1
ATOM 1725 C CA . SER B 1 53 ? 61.568 22.758 -7.175 1.00 19.91 120 SER B CA 1
ATOM 1726 C C . SER B 1 53 ? 60.292 22.333 -6.474 1.00 19.88 120 SER B C 1
ATOM 1727 O O . SER B 1 53 ? 59.295 21.967 -7.118 1.00 20.19 120 SER B O 1
ATOM 1730 N N . ASP B 1 54 ? 60.314 22.359 -5.151 1.00 20.16 121 ASP B N 1
ATOM 1731 C CA . ASP B 1 54 ? 59.131 22.043 -4.379 1.00 20.54 121 ASP B CA 1
ATOM 1732 C C . ASP B 1 54 ? 57.951 22.923 -4.788 1.00 19.33 121 ASP B C 1
ATOM 1733 O O . ASP B 1 54 ? 56.816 22.455 -4.830 1.00 19.51 121 ASP B O 1
ATOM 1738 N N . VAL B 1 55 ? 58.224 24.198 -5.066 1.00 16.97 122 VAL B N 1
ATOM 1739 C CA . VAL B 1 55 ? 57.204 25.096 -5.612 1.00 16.14 122 VAL B CA 1
ATOM 1740 C C . VAL B 1 55 ? 56.982 24.841 -7.099 1.00 15.34 122 VAL B C 1
ATOM 1741 O O . VAL B 1 55 ? 55.870 24.519 -7.531 1.00 15.15 122 VAL B O 1
ATOM 1745 N N . LEU B 1 56 ? 58.044 24.922 -7.897 1.00 15.10 123 LEU B N 1
ATOM 1746 C CA . LEU B 1 56 ? 57.891 24.991 -9.343 1.00 15.67 123 LEU B CA 1
ATOM 1747 C C . LEU B 1 56 ? 57.350 23.686 -9.908 1.00 16.21 123 LEU B C 1
ATOM 1748 O O . LEU B 1 56 ? 56.637 23.710 -10.881 1.00 17.18 123 LEU B O 1
ATOM 1753 N N . ASP B 1 57 ? 57.657 22.566 -9.272 1.00 18.19 124 ASP B N 1
ATOM 1754 C CA . ASP B 1 57 ? 57.165 21.270 -9.769 1.00 19.35 124 ASP B CA 1
ATOM 1755 C C . ASP B 1 57 ? 55.697 21.038 -9.460 1.00 18.84 124 ASP B C 1
ATOM 1756 O O . ASP B 1 57 ? 55.136 19.991 -9.833 1.00 19.42 124 ASP B O 1
ATOM 1761 N N . GLN B 1 58 ? 55.070 21.983 -8.767 1.00 17.80 125 GLN B N 1
ATOM 1762 C CA . GLN B 1 58 ? 53.626 21.991 -8.645 1.00 18.16 125 GLN B CA 1
ATOM 1763 C C . GLN B 1 58 ? 52.894 22.646 -9.820 1.00 17.08 125 GLN B C 1
ATOM 1764 O O . GLN B 1 58 ? 51.687 22.860 -9.730 1.00 17.15 125 GLN B O 1
ATOM 1770 N N . ALA B 1 59 ? 53.595 22.941 -10.911 1.00 16.59 126 ALA B N 1
ATOM 1771 C CA . ALA B 1 59 ? 53.058 23.762 -11.996 1.00 15.89 126 ALA B CA 1
ATOM 1772 C C . ALA B 1 59 ? 52.613 25.111 -11.438 1.00 15.54 126 ALA B C 1
ATOM 1773 O O . ALA B 1 59 ? 51.539 25.594 -11.753 1.00 14.93 126 ALA B O 1
ATOM 1775 N N . ALA B 1 60 ? 53.436 25.625 -10.537 1.00 14.66 127 ALA B N 1
ATOM 1776 C CA . ALA B 1 60 ? 53.278 26.971 -9.952 1.00 14.03 127 ALA B CA 1
ATOM 1777 C C . ALA B 1 60 ? 54.408 27.877 -10.347 1.00 13.55 127 ALA B C 1
ATOM 1778 O O . ALA B 1 60 ? 55.538 27.454 -10.501 1.00 13.08 127 ALA B O 1
ATOM 1780 N N . ALA B 1 61 ? 54.113 29.169 -10.429 1.00 13.27 128 ALA B N 1
ATOM 1781 C CA . ALA B 1 61 ? 55.133 30.158 -10.550 1.00 13.17 128 ALA B CA 1
ATOM 1782 C C . ALA B 1 61 ? 55.661 30.476 -9.172 1.00 12.84 128 ALA B C 1
ATOM 1783 O O . ALA B 1 61 ? 54.921 30.510 -8.198 1.00 13.59 128 ALA B O 1
ATOM 1785 N N . GLY B 1 62 ? 56.924 30.797 -9.106 1.00 12.53 129 GLY B N 1
ATOM 1786 C CA . GLY B 1 62 ? 57.633 30.958 -7.856 1.00 12.52 129 GLY B CA 1
ATOM 1787 C C . GLY B 1 62 ? 58.163 32.395 -7.768 1.00 12.39 129 GLY B C 1
ATOM 1788 O O . GLY B 1 62 ? 58.918 32.819 -8.629 1.00 12.35 129 GLY B O 1
ATOM 1789 N N . HIS B 1 63 ? 57.775 33.102 -6.704 1.00 12.65 130 HIS B N 1
ATOM 1790 C CA . HIS B 1 63 ? 58.319 34.439 -6.431 1.00 12.20 130 HIS B CA 1
ATOM 1791 C C . HIS B 1 63 ? 59.742 34.372 -5.867 1.00 11.83 130 HIS B C 1
ATOM 1792 O O . HIS B 1 63 ? 59.991 33.682 -4.897 1.00 11.38 130 HIS B O 1
ATOM 1799 N N . TYR B 1 64 ? 60.671 35.082 -6.509 1.00 11.74 131 TYR B N 1
ATOM 1800 C CA . TYR B 1 64 ? 62.041 35.255 -6.035 1.00 12.32 131 TYR B CA 1
ATOM 1801 C C . TYR B 1 64 ? 61.988 35.986 -4.698 1.00 13.03 131 TYR B C 1
ATOM 1802 O O . TYR B 1 64 ? 61.507 37.114 -4.621 1.00 12.55 131 TYR B O 1
ATOM 1811 N N . THR B 1 65 ? 62.482 35.363 -3.644 1.00 13.55 132 THR B N 1
ATOM 1812 C CA . THR B 1 65 ? 62.180 35.838 -2.297 1.00 14.97 132 THR B CA 1
ATOM 1813 C C . THR B 1 65 ? 62.879 37.130 -1.900 1.00 15.57 132 THR B C 1
ATOM 1814 O O . THR B 1 65 ? 62.430 37.781 -0.963 1.00 16.17 132 THR B O 1
ATOM 1818 N N . ASN B 1 66 ? 63.962 37.469 -2.588 1.00 17.26 133 ASN B N 1
ATOM 1819 C CA . ASN B 1 66 ? 64.661 38.755 -2.419 1.00 18.85 133 ASN B CA 1
ATOM 1820 C C . ASN B 1 66 ? 64.112 39.917 -3.237 1.00 18.20 133 ASN B C 1
ATOM 1821 O O . ASN B 1 66 ? 64.588 41.050 -3.061 1.00 19.62 133 ASN B O 1
ATOM 1826 N N . THR B 1 67 ? 63.161 39.678 -4.151 1.00 16.38 134 THR B N 1
ATOM 1827 C CA . THR B 1 67 ? 62.589 40.766 -4.970 1.00 15.73 134 THR B CA 1
ATOM 1828 C C . THR B 1 67 ? 61.402 41.388 -4.227 1.00 15.44 134 THR B C 1
ATOM 1829 O O . THR B 1 67 ? 61.052 40.995 -3.084 1.00 15.35 134 THR B O 1
ATOM 1833 N N . GLN B 1 68 ? 60.800 42.426 -4.821 1.00 15.19 135 GLN B N 1
ATOM 1834 C CA . GLN B 1 68 ? 59.779 43.166 -4.115 1.00 15.39 135 GLN B CA 1
ATOM 1835 C C . GLN B 1 68 ? 58.449 42.399 -4.069 1.00 15.36 135 GLN B C 1
ATOM 1836 O O . GLN B 1 68 ? 58.219 41.452 -4.845 1.00 15.53 135 GLN B O 1
ATOM 1842 N N . GLN B 1 69 ? 57.567 42.801 -3.161 1.00 15.89 136 GLN B N 1
ATOM 1843 C CA . GLN B 1 69 ? 56.246 42.213 -3.102 1.00 16.55 136 GLN B CA 1
ATOM 1844 C C . GLN B 1 69 ? 55.379 42.775 -4.198 1.00 16.78 136 GLN B C 1
ATOM 1845 O O . GLN B 1 69 ? 55.660 43.851 -4.716 1.00 17.29 136 GLN B O 1
ATOM 1851 N N . LEU B 1 70 ? 54.304 42.057 -4.524 1.00 16.76 137 LEU B N 1
ATOM 1852 C CA . LEU B 1 70 ? 53.346 42.477 -5.540 1.00 16.74 137 LEU B CA 1
ATOM 1853 C C . LEU B 1 70 ? 52.691 43.819 -5.174 1.00 16.34 137 LEU B C 1
ATOM 1854 O O . LEU B 1 70 ? 52.119 43.967 -4.093 1.00 15.51 137 LEU B O 1
ATOM 1859 N N . GLY B 1 71 ? 52.747 44.745 -6.118 1.00 17.28 138 GLY B N 1
ATOM 1860 C CA . GLY B 1 71 ? 52.308 46.125 -5.907 1.00 18.27 138 GLY B CA 1
ATOM 1861 C C . GLY B 1 71 ? 53.381 47.096 -5.467 1.00 19.44 138 GLY B C 1
ATOM 1862 O O . GLY B 1 71 ? 53.199 48.329 -5.549 1.00 19.62 138 GLY B O 1
ATOM 1863 N N . GLU B 1 72 ? 54.477 46.585 -4.924 1.00 19.20 139 GLU B N 1
ATOM 1864 C CA . GLU B 1 72 ? 55.510 47.451 -4.375 1.00 19.74 139 GLU B CA 1
ATOM 1865 C C . GLU B 1 72 ? 56.336 48.091 -5.493 1.00 18.38 139 GLU B C 1
ATOM 1866 O O . GLU B 1 72 ? 56.541 47.536 -6.590 1.00 17.87 139 GLU B O 1
ATOM 1872 N N . VAL B 1 73 ? 56.809 49.304 -5.243 1.00 17.99 140 VAL B N 1
ATOM 1873 C CA . VAL B 1 73 ? 57.690 49.919 -6.205 1.00 17.18 140 VAL B CA 1
ATOM 1874 C C . VAL B 1 73 ? 58.968 49.090 -6.270 1.00 15.93 140 VAL B C 1
ATOM 1875 O O . VAL B 1 73 ? 59.531 48.738 -5.233 1.00 15.90 140 VAL B O 1
ATOM 1879 N N . GLY B 1 74 ? 59.423 48.788 -7.487 1.00 14.95 141 GLY B N 1
ATOM 1880 C CA . GLY B 1 74 ? 60.503 47.806 -7.701 1.00 14.13 141 GLY B CA 1
ATOM 1881 C C . GLY B 1 74 ? 60.020 46.718 -8.624 1.00 13.18 141 GLY B C 1
ATOM 1882 O O . GLY B 1 74 ? 59.213 46.986 -9.499 1.00 13.11 141 GLY B O 1
ATOM 1883 N N . ASN B 1 75 ? 60.468 45.474 -8.382 1.00 12.46 142 ASN B N 1
ATOM 1884 C CA . ASN B 1 75 ? 60.266 44.413 -9.335 1.00 12.00 142 ASN B CA 1
ATOM 1885 C C . ASN B 1 75 ? 59.799 43.158 -8.614 1.00 11.59 142 ASN B C 1
ATOM 1886 O O . ASN B 1 75 ? 60.486 42.665 -7.745 1.00 11.63 142 ASN B O 1
ATOM 1891 N N . PHE B 1 76 ? 58.613 42.725 -8.974 1.00 11.13 143 PHE B N 1
ATOM 1892 C CA . PHE B 1 76 ? 58.031 41.474 -8.490 1.00 11.19 143 PHE B CA 1
ATOM 1893 C C . PHE B 1 76 ? 58.389 40.380 -9.513 1.00 10.86 143 PHE B C 1
ATOM 1894 O O . PHE B 1 76 ? 57.778 40.308 -10.602 1.00 10.87 143 PHE B O 1
ATOM 1902 N N . ALA B 1 77 ? 59.360 39.521 -9.181 1.00 10.89 144 ALA B N 1
ATOM 1903 C CA . ALA B 1 77 ? 59.898 38.586 -10.176 1.00 10.60 144 ALA B CA 1
ATOM 1904 C C . ALA B 1 77 ? 59.409 37.186 -9.862 1.00 10.24 144 ALA B C 1
ATOM 1905 O O . ALA B 1 77 ? 59.487 36.771 -8.724 1.00 9.72 144 ALA B O 1
ATOM 1907 N N . ILE B 1 78 ? 58.954 36.503 -10.886 1.00 10.16 145 ILE B N 1
ATOM 1908 C CA . ILE B 1 78 ? 58.506 35.107 -10.729 1.00 10.34 145 ILE B CA 1
ATOM 1909 C C . ILE B 1 78 ? 59.171 34.195 -11.717 1.00 10.25 145 ILE B C 1
ATOM 1910 O O . ILE B 1 78 ? 59.531 34.589 -12.814 1.00 10.46 145 ILE B O 1
ATOM 1915 N N . ALA B 1 79 ? 59.367 32.942 -11.303 1.00 10.18 146 ALA B N 1
ATOM 1916 C CA . ALA B 1 79 ? 59.976 31.938 -12.158 1.00 10.11 146 ALA B CA 1
ATOM 1917 C C . ALA B 1 79 ? 59.011 30.825 -12.362 1.00 10.32 146 ALA B C 1
ATOM 1918 O O . ALA B 1 79 ? 58.272 30.500 -11.456 1.00 10.55 146 ALA B O 1
ATOM 1920 N N . GLY B 1 80 ? 59.045 30.256 -13.567 1.00 10.59 147 GLY B N 1
ATOM 1921 C CA . GLY B 1 80 ? 58.126 29.165 -13.915 1.00 10.83 147 GLY B CA 1
ATOM 1922 C C . GLY B 1 80 ? 58.781 28.146 -14.790 1.00 11.16 147 GLY B C 1
ATOM 1923 O O . GLY B 1 80 ? 59.564 28.478 -15.672 1.00 10.94 147 GLY B O 1
ATOM 1924 N N . HIS B 1 81 ? 58.448 26.855 -14.606 1.00 12.09 148 HIS B N 1
ATOM 1925 C CA . HIS B 1 81 ? 59.001 25.897 -15.547 1.00 13.21 148 HIS B CA 1
ATOM 1926 C C . HIS B 1 81 ? 58.482 26.069 -16.970 1.00 13.00 148 HIS B C 1
ATOM 1927 O O . HIS B 1 81 ? 57.303 26.333 -17.196 1.00 12.74 148 HIS B O 1
ATOM 1934 N N . ARG B 1 82 ? 59.361 25.807 -17.922 1.00 13.02 149 ARG B N 1
ATOM 1935 C CA . ARG B 1 82 ? 59.041 25.929 -19.305 1.00 13.18 149 ARG B CA 1
ATOM 1936 C C . ARG B 1 82 ? 58.025 24.894 -19.737 1.00 14.60 149 ARG B C 1
ATOM 1937 O O . ARG B 1 82 ? 57.144 25.207 -20.540 1.00 13.77 149 ARG B O 1
ATOM 1945 N N . ARG B 1 83 ? 58.103 23.693 -19.151 1.00 17.31 150 ARG B N 1
ATOM 1946 C CA . ARG B 1 83 ? 57.418 22.533 -19.725 1.00 20.08 150 ARG B CA 1
ATOM 1947 C C . ARG B 1 83 ? 56.631 21.610 -18.764 1.00 21.14 150 ARG B C 1
ATOM 1948 O O . ARG B 1 83 ? 56.439 20.427 -19.055 1.00 22.67 150 ARG B O 1
ATOM 1956 N N . THR B 1 84 ? 56.139 22.155 -17.666 1.00 21.82 151 THR B N 1
ATOM 1957 C CA . THR B 1 84 ? 55.172 21.460 -16.802 1.00 23.46 151 THR B CA 1
ATOM 1958 C C . THR B 1 84 ? 53.781 21.346 -17.468 1.00 25.22 151 THR B C 1
ATOM 1959 O O . THR B 1 84 ? 53.413 22.174 -18.301 1.00 24.11 151 THR B O 1
ATOM 1963 N N . TYR B 1 85 ? 52.993 20.314 -17.147 1.00 25.50 152 TYR B N 1
ATOM 1964 C CA . TYR B 1 85 ? 51.616 20.326 -17.694 1.00 27.53 152 TYR B CA 1
ATOM 1965 C C . TYR B 1 85 ? 50.574 21.064 -16.834 1.00 23.89 152 TYR B C 1
ATOM 1966 O O . TYR B 1 85 ? 50.714 21.209 -15.636 1.00 23.81 152 TYR B O 1
ATOM 1975 N N . GLY B 1 86 ? 49.534 21.551 -17.486 1.00 22.40 153 GLY B N 1
ATOM 1976 C CA . GLY B 1 86 ? 48.443 22.215 -16.817 1.00 20.46 153 GLY B CA 1
ATOM 1977 C C . GLY B 1 86 ? 48.711 23.707 -16.898 1.00 18.73 153 GLY B C 1
ATOM 1978 O O . GLY B 1 86 ? 47.968 24.433 -17.560 1.00 20.05 153 GLY B O 1
ATOM 1979 N N . ASN B 1 87 ? 49.792 24.129 -16.252 1.00 16.38 154 ASN B N 1
ATOM 1980 C CA . ASN B 1 87 ? 50.276 25.523 -16.283 1.00 14.88 154 ASN B CA 1
ATOM 1981 C C . ASN B 1 87 ? 51.786 25.515 -16.408 1.00 13.68 154 ASN B C 1
ATOM 1982 O O . ASN B 1 87 ? 52.465 24.712 -15.787 1.00 13.55 154 ASN B O 1
ATOM 1987 N N . SER B 1 88 ? 52.327 26.456 -17.176 1.00 12.67 155 SER B N 1
ATOM 1988 C CA . SER B 1 88 ? 53.766 26.535 -17.446 1.00 12.09 155 SER B CA 1
ATOM 1989 C C . SER B 1 88 ? 54.005 27.879 -18.132 1.00 11.31 155 SER B C 1
ATOM 1990 O O . SER B 1 88 ? 53.037 28.476 -18.604 1.00 11.52 155 SER B O 1
ATOM 1993 N N . PHE B 1 89 ? 55.280 28.225 -18.290 1.00 11.06 156 PHE B N 1
ATOM 1994 C CA . PHE B 1 89 ? 55.722 29.410 -19.090 1.00 10.53 156 PHE B CA 1
ATOM 1995 C C . PHE B 1 89 ? 56.133 28.920 -20.477 1.00 11.04 156 PHE B C 1
ATOM 1996 O O . PHE B 1 89 ? 57.023 29.482 -21.115 1.00 10.63 156 PHE B O 1
ATOM 2004 N N . ARG B 1 90 ? 55.543 27.803 -20.964 1.00 11.94 157 ARG B N 1
ATOM 2005 C CA . ARG B 1 90 ? 55.970 27.285 -22.247 1.00 12.94 157 ARG B CA 1
ATOM 2006 C C . ARG B 1 90 ? 55.925 28.321 -23.375 1.00 12.27 157 ARG B C 1
ATOM 2007 O O . ARG B 1 90 ? 56.847 28.357 -24.195 1.00 12.11 157 ARG B O 1
ATOM 2015 N N . ARG B 1 91 ? 54.853 29.108 -23.437 1.00 11.97 158 ARG B N 1
ATOM 2016 C CA . ARG B 1 91 ? 54.650 30.054 -24.528 1.00 11.95 158 ARG B CA 1
ATOM 2017 C C . ARG B 1 91 ? 54.951 31.462 -24.043 1.00 11.67 158 ARG B C 1
ATOM 2018 O O . ARG B 1 91 ? 54.305 32.409 -24.419 1.00 11.72 158 ARG B O 1
ATOM 2026 N N . ILE B 1 92 ? 55.980 31.567 -23.211 1.00 11.65 159 ILE B N 1
ATOM 2027 C CA . ILE B 1 92 ? 56.495 32.873 -22.849 1.00 11.83 159 ILE B CA 1
ATOM 2028 C C . ILE B 1 92 ? 56.875 33.690 -24.093 1.00 12.45 159 ILE B C 1
ATOM 2029 O O . ILE B 1 92 ? 56.806 34.926 -24.062 1.00 12.75 159 ILE B O 1
ATOM 2034 N N . ASP B 1 93 ? 57.282 32.999 -25.159 1.00 13.21 160 ASP B N 1
ATOM 2035 C CA . ASP B 1 93 ? 57.744 33.609 -26.392 1.00 14.95 160 ASP B CA 1
ATOM 2036 C C . ASP B 1 93 ? 56.641 34.277 -27.203 1.00 15.36 160 ASP B C 1
ATOM 2037 O O . ASP B 1 93 ? 56.933 34.931 -28.223 1.00 17.52 160 ASP B O 1
ATOM 2042 N N . LEU B 1 94 ? 55.388 34.125 -26.794 1.00 15.53 161 LEU B N 1
ATOM 2043 C CA . LEU B 1 94 ? 54.308 34.819 -27.509 1.00 15.89 161 LEU B CA 1
ATOM 2044 C C . LEU B 1 94 ? 54.203 36.256 -27.049 1.00 16.62 161 LEU B C 1
ATOM 2045 O O . LEU B 1 94 ? 53.561 37.064 -27.695 1.00 17.57 161 LEU B O 1
ATOM 2050 N N . LEU B 1 95 ? 54.820 36.581 -25.924 1.00 16.75 162 LEU B N 1
ATOM 2051 C CA . LEU B 1 95 ? 54.524 37.868 -25.277 1.00 17.26 162 LEU B CA 1
ATOM 2052 C C . LEU B 1 95 ? 55.373 39.025 -25.804 1.00 18.43 162 LEU B C 1
ATOM 2053 O O . LEU B 1 95 ? 56.622 39.007 -25.745 1.00 18.80 162 LEU B O 1
ATOM 2058 N N . GLN B 1 96 ? 54.679 40.057 -26.280 1.00 19.27 163 GLN B N 1
ATOM 2059 C CA . GLN B 1 96 ? 55.329 41.163 -26.925 1.00 20.78 163 GLN B CA 1
ATOM 2060 C C . GLN B 1 96 ? 54.862 42.449 -26.298 1.00 20.16 163 GLN B C 1
ATOM 2061 O O . GLN B 1 96 ? 53.834 42.485 -25.599 1.00 19.13 163 GLN B O 1
ATOM 2067 N N . GLU B 1 97 ? 55.634 43.502 -26.531 1.00 20.73 164 GLU B N 1
ATOM 2068 C CA . GLU B 1 97 ? 55.300 44.804 -26.000 1.00 21.25 164 GLU B CA 1
ATOM 2069 C C . GLU B 1 97 ? 53.801 45.155 -26.140 1.00 20.31 164 GLU B C 1
ATOM 2070 O O . GLU B 1 97 ? 53.195 45.015 -27.209 1.00 20.85 164 GLU B O 1
ATOM 2076 N N . GLY B 1 98 ? 53.208 45.596 -25.029 1.00 20.53 165 GLY B N 1
ATOM 2077 C CA . GLY B 1 98 ? 51.804 45.951 -24.952 1.00 20.35 165 GLY B CA 1
ATOM 2078 C C . GLY B 1 98 ? 50.899 44.888 -24.361 1.00 20.73 165 GLY B C 1
ATOM 2079 O O . GLY B 1 98 ? 49.826 45.200 -23.836 1.00 20.98 165 GLY B O 1
ATOM 2080 N N . ASP B 1 99 ? 51.317 43.626 -24.441 1.00 19.34 166 ASP B N 1
ATOM 2081 C CA . ASP B 1 99 ? 50.471 42.522 -23.984 1.00 18.85 166 ASP B CA 1
ATOM 2082 C C . ASP B 1 99 ? 50.244 42.587 -22.498 1.00 17.82 166 ASP B C 1
ATOM 2083 O O . ASP B 1 99 ? 51.084 43.100 -21.749 1.00 16.56 166 ASP B O 1
ATOM 2088 N N . GLU B 1 100 ? 49.118 42.032 -22.067 1.00 16.47 167 GLU B N 1
ATOM 2089 C CA . GLU B 1 100 ? 48.781 42.060 -20.656 1.00 16.08 167 GLU B CA 1
ATOM 2090 C C . GLU B 1 100 ? 49.312 40.884 -19.861 1.00 15.06 167 GLU B C 1
ATOM 2091 O O . GLU B 1 100 ? 49.224 39.724 -20.298 1.00 14.81 167 GLU B O 1
ATOM 2097 N N . ILE B 1 101 ? 49.871 41.190 -18.701 1.00 13.94 168 ILE B N 1
ATOM 2098 C CA . ILE B 1 101 ? 50.194 40.193 -17.703 1.00 13.44 168 ILE B CA 1
ATOM 2099 C C . ILE B 1 101 ? 49.339 40.509 -16.469 1.00 13.38 168 ILE B C 1
ATOM 2100 O O . ILE B 1 101 ? 49.342 41.632 -15.918 1.00 13.48 168 ILE B O 1
ATOM 2105 N N . ILE B 1 102 ? 48.564 39.526 -16.043 1.00 13.33 169 ILE B N 1
ATOM 2106 C CA . ILE B 1 102 ? 47.551 39.772 -14.999 1.00 13.62 169 ILE B CA 1
ATOM 2107 C C . ILE B 1 102 ? 47.848 38.904 -13.792 1.00 13.59 169 ILE B C 1
ATOM 2108 O O . ILE B 1 102 ? 48.091 37.697 -13.947 1.00 13.38 169 ILE B O 1
ATOM 2113 N N . VAL B 1 103 ? 47.839 39.497 -12.603 1.00 13.17 170 VAL B N 1
ATOM 2114 C CA . VAL B 1 103 ? 47.904 38.737 -11.373 1.00 13.81 170 VAL B CA 1
ATOM 2115 C C . VAL B 1 103 ? 46.622 38.942 -10.565 1.00 14.00 170 VAL B C 1
ATOM 2116 O O . VAL B 1 103 ? 46.201 40.069 -10.279 1.00 13.41 170 VAL B O 1
ATOM 2120 N N . SER B 1 104 ? 45.982 37.843 -10.265 1.00 13.90 171 SER B N 1
ATOM 2121 C CA A SER B 1 104 ? 44.751 37.833 -9.487 0.73 14.41 171 SER B CA 1
ATOM 2122 C CA B SER B 1 104 ? 44.756 37.843 -9.488 0.27 14.26 171 SER B CA 1
ATOM 2123 C C . SER B 1 104 ? 45.074 37.488 -8.041 1.00 14.72 171 SER B C 1
ATOM 2124 O O . SER B 1 104 ? 45.615 36.422 -7.770 1.00 14.89 171 SER B O 1
ATOM 2129 N N . THR B 1 105 ? 44.755 38.408 -7.104 1.00 14.67 172 THR B N 1
ATOM 2130 C CA . THR B 1 105 ? 44.830 38.091 -5.657 1.00 14.14 172 THR B CA 1
ATOM 2131 C C . THR B 1 105 ? 43.452 38.054 -5.047 1.00 13.50 172 THR B C 1
ATOM 2132 O O . THR B 1 105 ? 42.483 38.338 -5.720 1.00 13.35 172 THR B O 1
ATOM 2136 N N . ALA B 1 106 ? 43.340 37.684 -3.775 1.00 13.99 173 ALA B N 1
ATOM 2137 C CA . ALA B 1 106 ? 42.044 37.652 -3.107 1.00 14.12 173 ALA B CA 1
ATOM 2138 C C . ALA B 1 106 ? 41.229 38.941 -3.252 1.00 14.39 173 ALA B C 1
ATOM 2139 O O . ALA B 1 106 ? 40.018 38.895 -3.422 1.00 13.70 173 ALA B O 1
ATOM 2141 N N . LYS B 1 107 ? 41.906 40.082 -3.206 1.00 14.68 174 LYS B N 1
ATOM 2142 C CA . LYS B 1 107 ? 41.211 41.374 -3.262 1.00 15.36 174 LYS B CA 1
ATOM 2143 C C . LYS B 1 107 ? 41.370 42.203 -4.517 1.00 15.24 174 LYS B C 1
ATOM 2144 O O . LYS B 1 107 ? 40.603 43.163 -4.728 1.00 14.89 174 LYS B O 1
ATOM 2150 N N . THR B 1 108 ? 42.366 41.895 -5.343 1.00 14.90 175 THR B N 1
ATOM 2151 C CA . THR B 1 108 ? 42.812 42.809 -6.357 1.00 15.18 175 THR B CA 1
ATOM 2152 C C . THR B 1 108 ? 43.228 42.132 -7.649 1.00 14.85 175 THR B C 1
ATOM 2153 O O . THR B 1 108 ? 43.787 41.037 -7.622 1.00 15.00 175 THR B O 1
ATOM 2157 N N . TRP B 1 109 ? 42.897 42.748 -8.770 1.00 13.72 176 TRP B N 1
ATOM 2158 C CA . TRP B 1 109 ? 43.509 42.397 -10.060 1.00 13.32 176 TRP B CA 1
ATOM 2159 C C . TRP B 1 109 ? 44.628 43.379 -10.320 1.00 13.34 176 TRP B C 1
ATOM 2160 O O . TRP B 1 109 ? 44.370 44.626 -10.347 1.00 13.37 176 TRP B O 1
ATOM 2171 N N . TYR B 1 110 ? 45.840 42.871 -10.549 1.00 12.65 177 TYR B N 1
ATOM 2172 C CA . TYR B 1 110 ? 46.971 43.716 -10.947 1.00 12.59 177 TYR B CA 1
ATOM 2173 C C . TYR B 1 110 ? 47.214 43.515 -12.429 1.00 12.84 177 TYR B C 1
ATOM 2174 O O . TYR B 1 110 ? 47.476 42.370 -12.880 1.00 12.93 177 TYR B O 1
ATOM 2183 N N . VAL B 1 111 ? 47.145 44.602 -13.206 1.00 12.74 178 VAL B N 1
ATOM 2184 C CA . VAL B 1 111 ? 47.333 44.473 -14.622 1.00 13.26 178 VAL B CA 1
ATOM 2185 C C . VAL B 1 111 ? 48.636 45.112 -15.048 1.00 13.49 178 VAL B C 1
ATOM 2186 O O . VAL B 1 111 ? 48.859 46.331 -14.838 1.00 14.65 178 VAL B O 1
ATOM 2190 N N . PHE B 1 112 ? 49.466 44.314 -15.711 1.00 13.64 179 PHE B N 1
ATOM 2191 C CA . PHE B 1 112 ? 50.751 44.792 -16.250 1.00 13.76 179 PHE B CA 1
ATOM 2192 C C . PHE B 1 112 ? 50.775 44.678 -17.774 1.00 14.47 179 PHE B C 1
ATOM 2193 O O . PHE B 1 112 ? 50.103 43.834 -18.366 1.00 14.00 179 PHE B O 1
ATOM 2201 N N . LYS B 1 113 ? 51.541 45.570 -18.406 1.00 15.07 180 LYS B N 1
ATOM 2202 C CA . LYS B 1 113 ? 51.720 45.572 -19.842 1.00 16.08 180 LYS B CA 1
ATOM 2203 C C . LYS B 1 113 ? 53.175 45.348 -20.175 1.00 15.14 180 LYS B C 1
ATOM 2204 O O . LYS B 1 113 ? 54.062 46.058 -19.674 1.00 14.90 180 LYS B O 1
ATOM 2210 N N . VAL B 1 114 ? 53.412 44.382 -21.057 1.00 15.29 181 VAL B N 1
ATOM 2211 C CA . VAL B 1 114 ? 54.763 44.013 -21.454 1.00 15.29 181 VAL B CA 1
ATOM 2212 C C . VAL B 1 114 ? 55.520 45.193 -22.060 1.00 16.35 181 VAL B C 1
ATOM 2213 O O . VAL B 1 114 ? 55.001 45.851 -22.954 1.00 16.05 181 VAL B O 1
ATOM 2217 N N . THR B 1 115 ? 56.722 45.436 -21.528 1.00 16.43 182 THR B N 1
ATOM 2218 C CA . THR B 1 115 ? 57.649 46.462 -22.025 1.00 17.77 182 THR B CA 1
ATOM 2219 C C . THR B 1 115 ? 58.769 45.873 -22.875 1.00 17.59 182 THR B C 1
ATOM 2220 O O . THR B 1 115 ? 59.227 46.503 -23.859 1.00 19.46 182 THR B O 1
ATOM 2224 N N . GLY B 1 116 ? 59.268 44.681 -22.501 1.00 16.73 183 GLY B N 1
ATOM 2225 C CA . GLY B 1 116 ? 60.323 44.092 -23.255 1.00 16.26 183 GLY B CA 1
ATOM 2226 C C . GLY B 1 116 ? 60.546 42.640 -22.873 1.00 15.27 183 GLY B C 1
ATOM 2227 O O . GLY B 1 116 ? 59.945 42.140 -21.940 1.00 13.89 183 GLY B O 1
ATOM 2228 N N . HIS B 1 117 ? 61.393 41.991 -23.642 1.00 15.38 184 HIS B N 1
ATOM 2229 C CA . HIS B 1 117 ? 61.882 40.668 -23.301 1.00 15.98 184 HIS B CA 1
ATOM 2230 C C . HIS B 1 117 ? 63.338 40.595 -23.658 1.00 15.96 184 HIS B C 1
ATOM 2231 O O . HIS B 1 117 ? 63.806 41.361 -24.513 1.00 16.20 184 HIS B O 1
ATOM 2238 N N . GLU B 1 118 ? 64.044 39.654 -23.044 1.00 15.61 185 GLU B N 1
ATOM 2239 C CA A GLU B 1 118 ? 65.452 39.414 -23.322 0.60 16.20 185 GLU B CA 1
ATOM 2240 C CA B GLU B 1 118 ? 65.436 39.400 -23.364 0.40 15.77 185 GLU B CA 1
ATOM 2241 C C . GLU B 1 118 ? 65.828 37.963 -23.048 1.00 15.48 185 GLU B C 1
ATOM 2242 O O . GLU B 1 118 ? 65.160 37.279 -22.295 1.00 14.13 185 GLU B O 1
ATOM 2253 N N . LEU B 1 119 ? 66.922 37.556 -23.663 1.00 15.19 186 LEU B N 1
ATOM 2254 C CA . LEU B 1 119 ? 67.503 36.235 -23.473 1.00 15.72 186 LEU B CA 1
ATOM 2255 C C . LEU B 1 119 ? 68.866 36.448 -22.835 1.00 15.01 186 LEU B C 1
ATOM 2256 O O . LEU B 1 119 ? 69.750 37.105 -23.436 1.00 14.83 186 LEU B O 1
ATOM 2261 N N . VAL B 1 120 ? 69.029 35.926 -21.620 1.00 14.25 187 VAL B N 1
ATOM 2262 C CA . VAL B 1 120 ? 70.241 36.124 -20.838 1.00 14.01 187 VAL B CA 1
ATOM 2263 C C . VAL B 1 120 ? 70.823 34.851 -20.283 1.00 13.88 187 VAL B C 1
ATOM 2264 O O . VAL B 1 120 ? 70.122 33.828 -20.198 1.00 13.89 187 VAL B O 1
ATOM 2268 N N . LYS B 1 121 ? 72.092 34.920 -19.875 1.00 14.17 188 LYS B N 1
ATOM 2269 C CA . LYS B 1 121 ? 72.709 33.802 -19.148 1.00 14.23 188 LYS B CA 1
ATOM 2270 C C . LYS B 1 121 ? 72.157 33.882 -17.729 1.00 13.63 188 LYS B C 1
ATOM 2271 O O . LYS B 1 121 ? 71.780 34.948 -17.269 1.00 12.79 188 LYS B O 1
ATOM 2277 N N . PRO B 1 122 ? 72.073 32.765 -17.016 1.00 13.55 189 PRO B N 1
ATOM 2278 C CA . PRO B 1 122 ? 71.425 32.799 -15.695 1.00 13.92 189 PRO B CA 1
ATOM 2279 C C . PRO B 1 122 ? 72.119 33.614 -14.597 1.00 14.35 189 PRO B C 1
ATOM 2280 O O . PRO B 1 122 ? 71.500 33.936 -13.575 1.00 14.62 189 PRO B O 1
ATOM 2284 N N . GLU B 1 123 ? 73.378 33.937 -14.815 1.00 14.74 190 GLU B N 1
ATOM 2285 C CA . GLU B 1 123 ? 74.169 34.713 -13.875 1.00 15.39 190 GLU B CA 1
ATOM 2286 C C . GLU B 1 123 ? 73.793 36.198 -13.993 1.00 15.45 190 GLU B C 1
ATOM 2287 O O . GLU B 1 123 ? 74.239 37.019 -13.150 1.00 16.32 190 GLU B O 1
ATOM 2293 N N . GLN B 1 124 ? 72.977 36.552 -14.993 1.00 14.65 191 GLN B N 1
ATOM 2294 C CA . GLN B 1 124 ? 72.657 37.989 -15.300 1.00 15.59 191 GLN B CA 1
ATOM 2295 C C . GLN B 1 124 ? 71.450 38.449 -14.500 1.00 15.56 191 GLN B C 1
ATOM 2296 O O . GLN B 1 124 ? 70.402 38.774 -15.054 1.00 14.45 191 GLN B O 1
ATOM 2302 N N . VAL B 1 125 ? 71.638 38.503 -13.191 1.00 15.72 192 VAL B N 1
ATOM 2303 C CA . VAL B 1 125 ? 70.579 38.778 -12.223 1.00 16.40 192 VAL B CA 1
ATOM 2304 C C . VAL B 1 125 ? 70.119 40.228 -12.203 1.00 16.32 192 VAL B C 1
ATOM 2305 O O . VAL B 1 125 ? 69.155 40.566 -11.502 1.00 16.48 192 VAL B O 1
ATOM 2309 N N . GLU B 1 126 ? 70.803 41.103 -12.938 1.00 17.16 193 GLU B N 1
ATOM 2310 C CA . GLU B 1 126 ? 70.258 42.453 -13.168 1.00 17.76 193 GLU B CA 1
ATOM 2311 C C . GLU B 1 126 ? 68.818 42.448 -13.760 1.00 16.86 193 GLU B C 1
ATOM 2312 O O . GLU B 1 126 ? 68.102 43.424 -13.614 1.00 17.14 193 GLU B O 1
ATOM 2318 N N . VAL B 1 127 ? 68.382 41.350 -14.405 1.00 15.50 194 VAL B N 1
ATOM 2319 C CA . VAL B 1 127 ? 67.057 41.297 -15.015 1.00 14.94 194 VAL B CA 1
ATOM 2320 C C . VAL B 1 127 ? 65.918 41.246 -14.001 1.00 15.25 194 VAL B C 1
ATOM 2321 O O . VAL B 1 127 ? 64.737 41.447 -14.369 1.00 15.65 194 VAL B O 1
ATOM 2325 N N . ILE B 1 128 ? 66.249 40.900 -12.758 1.00 14.67 195 ILE B N 1
ATOM 2326 C CA . ILE B 1 128 ? 65.277 40.874 -11.656 1.00 14.83 195 ILE B CA 1
ATOM 2327 C C . ILE B 1 128 ? 65.591 41.918 -10.612 1.00 15.30 195 ILE B C 1
ATOM 2328 O O . ILE B 1 128 ? 65.003 41.905 -9.533 1.00 15.45 195 ILE B O 1
ATOM 2333 N N . ALA B 1 129 ? 66.474 42.861 -10.950 1.00 15.92 196 ALA B N 1
ATOM 2334 C CA . ALA B 1 129 ? 66.680 44.059 -10.088 1.00 16.16 196 ALA B CA 1
ATOM 2335 C C . ALA B 1 129 ? 65.398 44.904 -9.924 1.00 16.23 196 ALA B C 1
ATOM 2336 O O . ALA B 1 129 ? 64.526 44.926 -10.813 1.00 14.88 196 ALA B O 1
ATOM 2338 N N . PRO B 1 130 ? 65.315 45.701 -8.819 1.00 16.36 197 PRO B N 1
ATOM 2339 C CA . PRO B 1 130 ? 64.155 46.582 -8.620 1.00 16.73 197 PRO B CA 1
ATOM 2340 C C . PRO B 1 130 ? 63.836 47.425 -9.841 1.00 16.43 197 PRO B C 1
ATOM 2341 O O . PRO B 1 130 ? 62.659 47.514 -10.186 1.00 16.34 197 PRO B O 1
ATOM 2345 N N . VAL B 1 131 ? 64.866 47.938 -10.528 1.00 17.31 198 VAL B N 1
ATOM 2346 C CA . VAL B 1 131 ? 64.720 48.512 -11.868 1.00 17.46 198 VAL B CA 1
ATOM 2347 C C . VAL B 1 131 ? 65.315 47.519 -12.852 1.00 17.54 198 VAL B C 1
ATOM 2348 O O . VAL B 1 131 ? 66.535 47.350 -12.871 1.00 18.01 198 VAL B O 1
ATOM 2352 N N . PRO B 1 132 ? 64.452 46.861 -13.665 1.00 17.75 199 PRO B N 1
ATOM 2353 C CA . PRO B 1 132 ? 64.915 45.782 -14.563 1.00 18.09 199 PRO B CA 1
ATOM 2354 C C . PRO B 1 132 ? 66.062 46.271 -15.441 1.00 18.91 199 PRO B C 1
ATOM 2355 O O . PRO B 1 132 ? 65.962 47.363 -16.066 1.00 18.49 199 PRO B O 1
ATOM 2359 N N . ASN B 1 133 ? 67.136 45.474 -15.455 1.00 19.23 200 ASN B N 1
ATOM 2360 C CA . ASN B 1 133 ? 68.371 45.698 -16.225 1.00 21.27 200 ASN B CA 1
ATOM 2361 C C . ASN B 1 133 ? 69.225 46.877 -15.738 1.00 22.97 200 ASN B C 1
ATOM 2362 O O . ASN B 1 133 ? 70.149 47.298 -16.445 1.00 24.09 200 ASN B O 1
ATOM 2367 N N . GLN B 1 134 ? 68.931 47.395 -14.537 1.00 23.81 201 GLN B N 1
ATOM 2368 C CA . GLN B 1 134 ? 69.612 48.597 -14.009 1.00 26.85 201 GLN B CA 1
ATOM 2369 C C . GLN B 1 134 ? 69.841 48.452 -12.506 1.00 28.20 201 GLN B C 1
ATOM 2370 O O . GLN B 1 134 ? 69.147 49.069 -11.699 1.00 30.73 201 GLN B O 1
ATOM 2376 N N . PRO B 1 135 ? 70.828 47.635 -12.123 1.00 30.41 202 PRO B N 1
ATOM 2377 C CA . PRO B 1 135 ? 70.993 47.201 -10.729 1.00 30.92 202 PRO B CA 1
ATOM 2378 C C . PRO B 1 135 ? 71.428 48.296 -9.740 1.00 33.15 202 PRO B C 1
ATOM 2379 O O . PRO B 1 135 ? 71.317 48.097 -8.531 1.00 31.81 202 PRO B O 1
ATOM 2383 N N . ASP B 1 136 ? 71.902 49.432 -10.247 1.00 36.11 203 ASP B N 1
ATOM 2384 C CA . ASP B 1 136 ? 72.272 50.571 -9.401 1.00 39.06 203 ASP B CA 1
ATOM 2385 C C . ASP B 1 136 ? 71.348 51.758 -9.682 1.00 39.34 203 ASP B C 1
ATOM 2386 O O . ASP B 1 136 ? 71.816 52.841 -10.052 1.00 42.45 203 ASP B O 1
ATOM 2391 N N . ALA B 1 137 ? 70.043 51.561 -9.509 1.00 36.48 204 ALA B N 1
ATOM 2392 C CA . ALA B 1 137 ? 69.078 52.631 -9.748 1.00 35.05 204 ALA B CA 1
ATOM 2393 C C . ALA B 1 137 ? 67.933 52.658 -8.736 1.00 34.77 204 ALA B C 1
ATOM 2394 O O . ALA B 1 137 ? 67.480 51.616 -8.261 1.00 35.13 204 ALA B O 1
ATOM 2396 N N . GLN B 1 138 ? 67.476 53.873 -8.426 1.00 34.74 205 GLN B N 1
ATOM 2397 C CA . GLN B 1 138 ? 66.276 54.118 -7.605 1.00 34.55 205 GLN B CA 1
ATOM 2398 C C . GLN B 1 138 ? 65.001 53.753 -8.353 1.00 30.14 205 GLN B C 1
ATOM 2399 O O . GLN B 1 138 ? 64.680 54.414 -9.341 1.00 28.74 205 GLN B O 1
ATOM 2405 N N . PRO B 1 139 ? 64.247 52.734 -7.873 1.00 28.23 206 PRO B N 1
ATOM 2406 C CA . PRO B 1 139 ? 62.963 52.457 -8.527 1.00 26.67 206 PRO B CA 1
ATOM 2407 C C . PRO B 1 139 ? 61.849 53.470 -8.215 1.00 25.40 206 PRO B C 1
ATOM 2408 O O . PRO B 1 139 ? 61.771 54.018 -7.120 1.00 24.51 206 PRO B O 1
ATOM 2412 N N . THR B 1 140 ? 61.012 53.711 -9.211 1.00 24.74 207 THR B N 1
ATOM 2413 C CA . THR B 1 140 ? 59.875 54.601 -9.097 1.00 24.70 207 THR B CA 1
ATOM 2414 C C . THR B 1 140 ? 58.588 53.954 -9.630 1.00 23.29 207 THR B C 1
ATOM 2415 O O . THR B 1 140 ? 57.484 54.386 -9.302 1.00 23.68 207 THR B O 1
ATOM 2419 N N . ASP B 1 141 ? 58.721 52.853 -10.357 1.00 21.23 208 ASP B N 1
ATOM 2420 C CA . ASP B 1 141 ? 57.592 52.224 -11.002 1.00 20.10 208 ASP B CA 1
ATOM 2421 C C . ASP B 1 141 ? 57.569 50.758 -10.555 1.00 17.97 208 ASP B C 1
ATOM 2422 O O . ASP B 1 141 ? 58.513 50.281 -9.945 1.00 16.70 208 ASP B O 1
ATOM 2427 N N . ARG B 1 142 ? 56.465 50.104 -10.841 1.00 16.54 209 ARG B N 1
ATOM 2428 C CA . ARG B 1 142 ? 56.234 48.713 -10.396 1.00 16.04 209 ARG B CA 1
ATOM 2429 C C . ARG B 1 142 ? 56.279 47.803 -11.586 1.00 15.09 209 ARG B C 1
ATOM 2430 O O . ARG B 1 142 ? 55.562 48.032 -12.575 1.00 14.85 209 ARG B O 1
ATOM 2438 N N . TYR B 1 143 ? 57.073 46.733 -11.482 1.00 14.38 210 TYR B N 1
ATOM 2439 C CA . TYR B 1 143 ? 57.273 45.821 -12.592 1.00 13.59 210 TYR B CA 1
ATOM 2440 C C . TYR B 1 143 ? 56.990 44.422 -12.108 1.00 12.24 210 TYR B C 1
ATOM 2441 O O . TYR B 1 143 ? 57.149 44.132 -10.938 1.00 12.03 210 TYR B O 1
ATOM 2450 N N . ILE B 1 144 ? 56.540 43.606 -13.040 1.00 11.35 211 ILE B N 1
ATOM 2451 C CA . ILE B 1 144 ? 56.559 42.137 -12.915 1.00 10.95 211 ILE B CA 1
ATOM 2452 C C . ILE B 1 144 ? 57.570 41.605 -13.930 1.00 10.69 211 ILE B C 1
ATOM 2453 O O . ILE B 1 144 ? 57.696 42.122 -15.047 1.00 10.71 211 ILE B O 1
ATOM 2458 N N . THR B 1 145 ? 58.336 40.579 -13.534 1.00 10.87 212 THR B N 1
ATOM 2459 C CA . THR B 1 145 ? 59.282 39.949 -14.404 1.00 10.60 212 THR B CA 1
ATOM 2460 C C . THR B 1 145 ? 58.951 38.454 -14.405 1.00 10.52 212 THR B C 1
ATOM 2461 O O . THR B 1 145 ? 58.770 37.922 -13.349 1.00 10.68 212 THR B O 1
ATOM 2465 N N . LEU B 1 146 ? 58.828 37.859 -15.568 1.00 10.65 213 LEU B N 1
ATOM 2466 C CA . LEU B 1 146 ? 58.663 36.376 -15.685 1.00 10.90 213 LEU B CA 1
ATOM 2467 C C . LEU B 1 146 ? 59.981 35.808 -16.185 1.00 10.77 213 LEU B C 1
ATOM 2468 O O . LEU B 1 146 ? 60.593 36.350 -17.113 1.00 11.75 213 LEU B O 1
ATOM 2473 N N . THR B 1 147 ? 60.397 34.672 -15.629 1.00 10.56 214 THR B N 1
ATOM 2474 C CA . THR B 1 147 ? 61.617 34.029 -16.072 1.00 10.34 214 THR B CA 1
ATOM 2475 C C . THR B 1 147 ? 61.435 32.531 -16.284 1.00 10.36 214 THR B C 1
ATOM 2476 O O . THR B 1 147 ? 60.723 31.876 -15.553 1.00 10.72 214 THR B O 1
ATOM 2480 N N . THR B 1 148 ? 62.067 32.038 -17.319 1.00 10.19 215 THR B N 1
ATOM 2481 C CA . THR B 1 148 ? 62.056 30.570 -17.561 1.00 10.38 215 THR B CA 1
ATOM 2482 C C . THR B 1 148 ? 63.278 30.214 -18.414 1.00 10.83 215 THR B C 1
ATOM 2483 O O . THR B 1 148 ? 64.063 31.075 -18.823 1.00 10.59 215 THR B O 1
ATOM 2487 N N . CYS B 1 149 ? 63.457 28.931 -18.706 1.00 11.30 216 CYS B N 1
ATOM 2488 C CA . CYS B 1 149 ? 64.617 28.465 -19.406 1.00 12.41 216 CYS B CA 1
ATOM 2489 C C . CYS B 1 149 ? 64.379 28.451 -20.908 1.00 11.88 216 CYS B C 1
ATOM 2490 O O . CYS B 1 149 ? 63.221 28.281 -21.392 1.00 11.80 216 CYS B O 1
ATOM 2493 N N . HIS B 1 150 ? 65.469 28.616 -21.635 1.00 11.81 217 HIS B N 1
ATOM 2494 C CA . HIS B 1 150 ? 65.484 28.492 -23.101 1.00 11.84 217 HIS B CA 1
ATOM 2495 C C . HIS B 1 150 ? 66.886 28.107 -23.544 1.00 11.96 217 HIS B C 1
ATOM 2496 O O . HIS B 1 150 ? 67.876 28.519 -22.926 1.00 12.46 217 HIS B O 1
ATOM 2503 N N . GLY B 1 151 ? 66.986 27.343 -24.614 1.00 12.18 218 GLY B N 1
ATOM 2504 C CA . GLY B 1 151 ? 68.260 26.900 -25.138 1.00 12.72 218 GLY B CA 1
ATOM 2505 C C . GLY B 1 151 ? 68.685 27.646 -26.401 1.00 13.15 218 GLY B C 1
ATOM 2506 O O . GLY B 1 151 ? 67.889 27.839 -27.307 1.00 13.59 218 GLY B O 1
ATOM 2507 N N . SER B 1 152 ? 69.942 28.042 -26.449 1.00 13.64 219 SER B N 1
ATOM 2508 C CA . SER B 1 152 ? 70.520 28.639 -27.665 1.00 15.11 219 SER B CA 1
ATOM 2509 C C . SER B 1 152 ? 70.403 27.738 -28.915 1.00 15.85 219 SER B C 1
ATOM 2510 O O . SER B 1 152 ? 70.344 28.223 -30.040 1.00 16.66 219 SER B O 1
ATOM 2513 N N . THR B 1 153 ? 70.372 26.419 -28.745 1.00 16.39 220 THR B N 1
ATOM 2514 C CA . THR B 1 153 ? 70.072 25.539 -29.876 1.00 17.59 220 THR B CA 1
ATOM 2515 C C . THR B 1 153 ? 68.701 24.873 -29.763 1.00 17.81 220 THR B C 1
ATOM 2516 O O . THR B 1 153 ? 67.956 24.829 -30.738 1.00 18.30 220 THR B O 1
ATOM 2520 N N . ALA B 1 154 ? 68.391 24.322 -28.587 1.00 18.04 221 ALA B N 1
ATOM 2521 C CA . ALA B 1 154 ? 67.197 23.493 -28.387 1.00 18.14 221 ALA B CA 1
ATOM 2522 C C . ALA B 1 154 ? 65.966 24.274 -27.908 1.00 17.67 221 ALA B C 1
ATOM 2523 O O . ALA B 1 154 ? 64.899 23.706 -27.703 1.00 17.96 221 ALA B O 1
ATOM 2525 N N . GLY B 1 155 ? 66.108 25.588 -27.755 1.00 17.15 222 GLY B N 1
ATOM 2526 C CA . GLY B 1 155 ? 64.989 26.416 -27.418 1.00 16.52 222 GLY B CA 1
ATOM 2527 C C . GLY B 1 155 ? 64.176 25.924 -26.240 1.00 15.80 222 GLY B C 1
ATOM 2528 O O . GLY B 1 155 ? 64.634 25.906 -25.136 1.00 15.02 222 GLY B O 1
ATOM 2529 N N . GLU B 1 156 ? 62.952 25.515 -26.525 1.00 16.68 223 GLU B N 1
ATOM 2530 C CA . GLU B 1 156 ? 61.990 25.127 -25.549 1.00 17.66 223 GLU B CA 1
ATOM 2531 C C . GLU B 1 156 ? 62.498 23.940 -24.726 1.00 16.95 223 GLU B C 1
ATOM 2532 O O . GLU B 1 156 ? 62.049 23.731 -23.600 1.00 16.26 223 GLU B O 1
ATOM 2538 N N . PHE B 1 157 ? 63.395 23.150 -25.310 1.00 17.12 224 PHE B N 1
ATOM 2539 C CA . PHE B 1 157 ? 63.901 21.950 -24.640 1.00 17.08 224 PHE B CA 1
ATOM 2540 C C . PHE B 1 157 ? 65.280 22.155 -23.993 1.00 17.17 224 PHE B C 1
ATOM 2541 O O . PHE B 1 157 ? 65.884 21.206 -23.474 1.00 18.33 224 PHE B O 1
ATOM 2549 N N . GLY B 1 158 ? 65.793 23.379 -24.004 1.00 15.98 225 GLY B N 1
ATOM 2550 C CA . GLY B 1 158 ? 67.168 23.636 -23.595 1.00 15.69 225 GLY B CA 1
ATOM 2551 C C . GLY B 1 158 ? 67.214 24.655 -22.487 1.00 15.42 225 GLY B C 1
ATOM 2552 O O . GLY B 1 158 ? 66.186 25.219 -22.112 1.00 15.25 225 GLY B O 1
ATOM 2553 N N . ASN B 1 159 ? 68.393 24.851 -21.921 1.00 15.55 226 ASN B N 1
ATOM 2554 C CA . ASN B 1 159 ? 68.492 25.598 -20.684 1.00 16.05 226 ASN B CA 1
ATOM 2555 C C . ASN B 1 159 ? 69.871 26.231 -20.433 1.00 14.79 226 ASN B C 1
ATOM 2556 O O . ASN B 1 159 ? 70.274 26.414 -19.319 1.00 13.27 226 ASN B O 1
ATOM 2561 N N . ASP B 1 160 ? 70.599 26.599 -21.483 1.00 15.14 227 ASP B N 1
ATOM 2562 C CA . ASP B 1 160 ? 71.805 27.385 -21.255 1.00 15.37 227 ASP B CA 1
ATOM 2563 C C . ASP B 1 160 ? 71.443 28.857 -21.105 1.00 14.46 227 ASP B C 1
ATOM 2564 O O . ASP B 1 160 ? 72.269 29.655 -20.621 1.00 14.62 227 ASP B O 1
ATOM 2569 N N . LEU B 1 161 ? 70.245 29.220 -21.517 1.00 13.40 228 LEU B N 1
ATOM 2570 C CA . LEU B 1 161 ? 69.832 30.640 -21.425 1.00 13.18 228 LEU B CA 1
ATOM 2571 C C . LEU B 1 161 ? 68.582 30.782 -20.554 1.00 12.58 228 LEU B C 1
ATOM 2572 O O . LEU B 1 161 ? 68.021 29.812 -20.081 1.00 12.14 228 LEU B O 1
ATOM 2577 N N . ARG B 1 162 ? 68.150 32.011 -20.351 1.00 11.37 229 ARG B N 1
ATOM 2578 C CA . ARG B 1 162 ? 66.872 32.315 -19.690 1.00 11.05 229 ARG B CA 1
ATOM 2579 C C . ARG B 1 162 ? 66.078 33.294 -20.524 1.00 10.98 229 ARG B C 1
ATOM 2580 O O . ARG B 1 162 ? 66.651 34.278 -21.024 1.00 11.23 229 ARG B O 1
ATOM 2588 N N . TRP B 1 163 ? 64.798 33.008 -20.720 1.00 10.38 230 TRP B N 1
ATOM 2589 C CA . TRP B 1 163 ? 63.864 33.914 -21.395 1.00 10.50 230 TRP B CA 1
ATOM 2590 C C . TRP B 1 163 ? 63.196 34.751 -20.324 1.00 10.26 230 TRP B C 1
ATOM 2591 O O . TRP B 1 163 ? 62.524 34.247 -19.422 1.00 10.28 230 TRP B O 1
ATOM 2602 N N . ILE B 1 164 ? 63.385 36.064 -20.428 1.00 10.33 231 ILE B N 1
ATOM 2603 C CA . ILE B 1 164 ? 62.902 37.029 -19.460 1.00 10.48 231 ILE B CA 1
ATOM 2604 C C . ILE B 1 164 ? 61.844 37.928 -20.137 1.00 10.53 231 ILE B C 1
ATOM 2605 O O . ILE B 1 164 ? 62.003 38.389 -21.275 1.00 10.87 231 ILE B O 1
ATOM 2610 N N . VAL B 1 165 ? 60.736 38.140 -19.440 1.00 10.68 232 VAL B N 1
ATOM 2611 C CA . VAL B 1 165 ? 59.773 39.134 -19.872 1.00 11.06 232 VAL B CA 1
ATOM 2612 C C . VAL B 1 165 ? 59.538 40.152 -18.763 1.00 11.18 232 VAL B C 1
ATOM 2613 O O . VAL B 1 165 ? 59.203 39.782 -17.647 1.00 11.22 232 VAL B O 1
ATOM 2617 N N . HIS B 1 166 ? 59.640 41.428 -19.101 1.00 11.80 233 HIS B N 1
ATOM 2618 C CA . HIS B 1 166 ? 59.352 42.535 -18.200 1.00 12.37 233 HIS B CA 1
ATOM 2619 C C . HIS B 1 166 ? 58.004 43.178 -18.574 1.00 12.32 233 HIS B C 1
ATOM 2620 O O . HIS B 1 166 ? 57.681 43.331 -19.758 1.00 12.47 233 HIS B O 1
ATOM 2627 N N . ALA B 1 167 ? 57.213 43.522 -17.557 1.00 12.47 234 ALA B N 1
ATOM 2628 C CA . ALA B 1 167 ? 55.939 44.239 -17.754 1.00 12.79 234 ALA B CA 1
ATOM 2629 C C . ALA B 1 167 ? 55.684 45.301 -16.672 1.00 12.94 234 ALA B C 1
ATOM 2630 O O . ALA B 1 167 ? 55.869 45.072 -15.505 1.00 12.59 234 ALA B O 1
ATOM 2632 N N . LYS B 1 168 ? 55.338 46.513 -17.093 1.00 13.61 235 LYS B N 1
ATOM 2633 C CA . LYS B 1 168 ? 55.184 47.584 -16.133 1.00 14.31 235 LYS B CA 1
ATOM 2634 C C . LYS B 1 168 ? 53.715 47.690 -15.750 1.00 13.78 235 LYS B C 1
ATOM 2635 O O . LYS B 1 168 ? 52.821 47.513 -16.581 1.00 13.64 235 LYS B O 1
ATOM 2641 N N . PHE B 1 169 ? 53.491 48.014 -14.487 1.00 13.80 236 PHE B N 1
ATOM 2642 C CA . PHE B 1 169 ? 52.154 48.202 -13.955 1.00 14.26 236 PHE B CA 1
ATOM 2643 C C . PHE B 1 169 ? 51.331 49.213 -14.735 1.00 14.33 236 PHE B C 1
ATOM 2644 O O . PHE B 1 169 ? 51.794 50.352 -14.939 1.00 13.78 236 PHE B O 1
ATOM 2652 N N . ALA B 1 170 ? 50.126 48.822 -15.149 1.00 13.99 237 ALA B N 1
ATOM 2653 C CA . ALA B 1 170 ? 49.200 49.695 -15.870 1.00 15.09 237 ALA B CA 1
ATOM 2654 C C . ALA B 1 170 ? 48.056 50.156 -14.979 1.00 15.94 237 ALA B C 1
ATOM 2655 O O . ALA B 1 170 ? 47.794 51.373 -14.832 1.00 16.62 237 ALA B O 1
ATOM 2657 N N . TYR B 1 171 ? 47.368 49.212 -14.365 1.00 16.03 238 TYR B N 1
ATOM 2658 C CA . TYR B 1 171 ? 46.238 49.541 -13.525 1.00 16.69 238 TYR B CA 1
ATOM 2659 C C . TYR B 1 171 ? 45.807 48.372 -12.697 1.00 16.31 238 TYR B C 1
ATOM 2660 O O . TYR B 1 171 ? 46.183 47.212 -12.967 1.00 14.73 238 TYR B O 1
ATOM 2669 N N . TRP B 1 172 ? 45.008 48.666 -11.681 1.00 16.02 239 TRP B N 1
ATOM 2670 C CA . TRP B 1 172 ? 44.447 47.601 -10.860 1.00 15.46 239 TRP B CA 1
ATOM 2671 C C . TRP B 1 172 ? 42.954 47.728 -10.714 1.00 16.18 239 TRP B C 1
ATOM 2672 O O . TRP B 1 172 ? 42.366 48.794 -10.946 1.00 16.14 239 TRP B O 1
ATOM 2683 N N . MET B 1 173 ? 42.343 46.649 -10.286 1.00 15.66 240 MET B N 1
ATOM 2684 C CA . MET B 1 173 ? 40.903 46.650 -10.015 1.00 16.64 240 MET B CA 1
ATOM 2685 C C . MET B 1 173 ? 40.577 45.958 -8.703 1.00 16.33 240 MET B C 1
ATOM 2686 O O . MET B 1 173 ? 41.219 44.989 -8.330 1.00 16.01 240 MET B O 1
ATOM 2691 N N . ASP B 1 174 ? 39.570 46.466 -8.013 1.00 16.65 241 ASP B N 1
ATOM 2692 C CA . ASP B 1 174 ? 38.976 45.828 -6.850 1.00 17.41 241 ASP B CA 1
ATOM 2693 C C . ASP B 1 174 ? 38.222 44.599 -7.346 1.00 16.91 241 ASP B C 1
ATOM 2694 O O . ASP B 1 174 ? 37.254 44.718 -8.106 1.00 16.22 241 ASP B O 1
ATOM 2699 N N . ARG B 1 175 ? 38.686 43.424 -6.941 1.00 16.13 242 ARG B N 1
ATOM 2700 C CA . ARG B 1 175 ? 38.124 42.187 -7.440 1.00 17.18 242 ARG B CA 1
ATOM 2701 C C . ARG B 1 175 ? 36.632 42.058 -7.119 1.00 18.73 242 ARG B C 1
ATOM 2702 O O . ARG B 1 175 ? 35.858 41.503 -7.914 1.00 19.73 242 ARG B O 1
ATOM 2710 N N . SER B 1 176 ? 36.227 42.578 -5.970 1.00 19.77 243 SER B N 1
ATOM 2711 C CA . SER B 1 176 ? 34.817 42.550 -5.583 1.00 22.12 243 SER B CA 1
ATOM 2712 C C . SER B 1 176 ? 33.915 43.427 -6.457 1.00 22.82 243 SER B C 1
ATOM 2713 O O . SER B 1 176 ? 32.703 43.270 -6.429 1.00 24.21 243 SER B O 1
ATOM 2716 N N . GLU B 1 177 ? 34.504 44.316 -7.255 1.00 23.19 244 GLU B N 1
ATOM 2717 C CA . GLU B 1 177 ? 33.773 45.232 -8.134 1.00 23.49 244 GLU B CA 1
ATOM 2718 C C . GLU B 1 177 ? 33.883 44.954 -9.625 1.00 21.45 244 GLU B C 1
ATOM 2719 O O . GLU B 1 177 ? 32.976 45.299 -10.413 1.00 20.45 244 GLU B O 1
ATOM 2725 N N . GLY B 1 178 ? 34.988 44.360 -10.061 1.00 19.88 245 GLY B N 1
ATOM 2726 C CA . GLY B 1 178 ? 35.111 44.094 -11.479 1.00 18.73 245 GLY B CA 1
ATOM 2727 C C . GLY B 1 178 ? 36.335 43.273 -11.794 1.00 17.21 245 GLY B C 1
ATOM 2728 O O . GLY B 1 178 ? 37.126 42.959 -10.900 1.00 16.79 245 GLY B O 1
ATOM 2729 N N . ARG B 1 179 ? 36.481 42.938 -13.061 1.00 17.18 246 ARG B N 1
ATOM 2730 C CA . ARG B 1 179 ? 37.701 42.338 -13.538 1.00 16.97 246 ARG B CA 1
ATOM 2731 C C . ARG B 1 179 ? 38.039 42.839 -14.939 1.00 16.68 246 ARG B C 1
ATOM 2732 O O . ARG B 1 179 ? 37.139 43.315 -15.682 1.00 17.05 246 ARG B O 1
ATOM 2740 N N . PRO B 1 180 ? 39.335 42.738 -15.307 1.00 16.64 247 PRO B N 1
ATOM 2741 C CA . PRO B 1 180 ? 39.761 43.161 -16.642 1.00 16.79 247 PRO B CA 1
ATOM 2742 C C . PRO B 1 180 ? 38.956 42.506 -17.725 1.00 17.96 247 PRO B C 1
ATOM 2743 O O . PRO B 1 180 ? 38.617 41.292 -17.636 1.00 16.09 247 PRO B O 1
ATOM 2747 N N . GLU B 1 181 ? 38.650 43.290 -18.759 1.00 19.66 248 GLU B N 1
ATOM 2748 C CA . GLU B 1 181 ? 37.789 42.819 -19.833 1.00 21.38 248 GLU B CA 1
ATOM 2749 C C . GLU B 1 181 ? 38.502 41.710 -20.634 1.00 20.46 248 GLU B C 1
ATOM 2750 O O . GLU B 1 181 ? 37.865 40.978 -21.383 1.00 21.02 248 GLU B O 1
ATOM 2756 N N . SER B 1 182 ? 39.815 41.569 -20.452 1.00 18.85 249 SER B N 1
ATOM 2757 C CA . SER B 1 182 ? 40.583 40.531 -21.153 1.00 18.52 249 SER B CA 1
ATOM 2758 C C . SER B 1 182 ? 40.503 39.178 -20.450 1.00 18.21 249 SER B C 1
ATOM 2759 O O . SER B 1 182 ? 40.984 38.172 -20.967 1.00 17.54 249 SER B O 1
ATOM 2762 N N . VAL B 1 183 ? 39.897 39.152 -19.278 1.00 17.93 250 VAL B N 1
ATOM 2763 C CA . VAL B 1 183 ? 39.735 37.890 -18.544 1.00 18.26 250 VAL B CA 1
ATOM 2764 C C . VAL B 1 183 ? 38.423 37.243 -18.993 1.00 18.83 250 VAL B C 1
ATOM 2765 O O . VAL B 1 183 ? 37.347 37.854 -18.886 1.00 20.22 250 VAL B O 1
ATOM 2769 N N . LEU B 1 184 ? 38.484 35.992 -19.451 1.00 18.40 251 LEU B N 1
ATOM 2770 C CA . LEU B 1 184 ? 37.335 35.368 -20.114 1.00 19.51 251 LEU B CA 1
ATOM 2771 C C . LEU B 1 184 ? 36.437 34.525 -19.201 1.00 19.56 251 LEU B C 1
ATOM 2772 O O . LEU B 1 184 ? 35.333 34.176 -19.583 1.00 20.28 251 LEU B O 1
ATOM 2777 N N . ASN B 1 185 ? 36.953 34.171 -18.034 1.00 19.36 252 ASN B N 1
ATOM 2778 C CA . ASN B 1 185 ? 36.216 33.433 -17.013 1.00 19.71 252 ASN B CA 1
ATOM 2779 C C . ASN B 1 185 ? 36.948 33.615 -15.701 1.00 18.64 252 ASN B C 1
ATOM 2780 O O . ASN B 1 185 ? 38.058 34.123 -15.678 1.00 17.43 252 ASN B O 1
ATOM 2785 N N . ASP B 1 186 ? 36.360 33.176 -14.592 1.00 17.39 253 ASP B N 1
ATOM 2786 C CA . ASP B 1 186 ? 37.032 33.361 -13.322 1.00 16.86 253 ASP B CA 1
ATOM 2787 C C . ASP B 1 186 ? 38.132 32.308 -13.232 1.00 16.15 253 ASP B C 1
ATOM 2788 O O . ASP B 1 186 ? 37.834 31.123 -13.386 1.00 17.09 253 ASP B O 1
ATOM 2793 N N . PRO B 1 187 ? 39.405 32.712 -13.032 1.00 15.23 254 PRO B N 1
ATOM 2794 C CA . PRO B 1 187 ? 40.470 31.715 -12.853 1.00 15.15 254 PRO B CA 1
ATOM 2795 C C . PRO B 1 187 ? 40.418 31.034 -11.494 1.00 15.44 254 PRO B C 1
ATOM 2796 O O . PRO B 1 187 ? 40.926 29.922 -11.333 1.00 15.94 254 PRO B O 1
ATOM 2800 N N . GLY B 1 188 ? 39.717 31.659 -10.549 1.00 14.59 255 GLY B N 1
ATOM 2801 C CA . GLY B 1 188 ? 39.605 31.191 -9.171 1.00 15.13 255 GLY B CA 1
ATOM 2802 C C . GLY B 1 188 ? 38.173 31.132 -8.704 1.00 14.88 255 GLY B C 1
ATOM 2803 O O . GLY B 1 188 ? 37.271 30.762 -9.460 1.00 16.69 255 GLY B O 1
ATOM 2804 N N . VAL B 1 189 ? 37.970 31.465 -7.437 1.00 14.68 256 VAL B N 1
ATOM 2805 C CA . VAL B 1 189 ? 36.670 31.465 -6.767 1.00 14.23 256 VAL B CA 1
ATOM 2806 C C . VAL B 1 189 ? 36.324 32.937 -6.417 1.00 14.72 256 VAL B C 1
ATOM 2807 O O . VAL B 1 189 ? 37.112 33.621 -5.727 1.00 14.09 256 VAL B O 1
ATOM 2811 N N . ASN B 1 190 ? 35.197 33.427 -6.945 1.00 15.47 257 ASN B N 1
ATOM 2812 C CA . ASN B 1 190 ? 34.831 34.863 -6.874 1.00 16.74 257 ASN B CA 1
ATOM 2813 C C . ASN B 1 190 ? 36.001 35.767 -7.205 1.00 17.45 257 ASN B C 1
ATOM 2814 O O . ASN B 1 190 ? 36.470 36.602 -6.374 1.00 17.62 257 ASN B O 1
ATOM 2820 N N . THR C 1 11 ? 54.243 15.530 25.763 1.00 33.26 78 THR C N 1
ATOM 2821 C CA . THR C 1 11 ? 53.502 14.218 25.842 1.00 33.52 78 THR C CA 1
ATOM 2822 C C . THR C 1 11 ? 51.976 14.385 25.992 1.00 32.28 78 THR C C 1
ATOM 2823 O O . THR C 1 11 ? 51.498 14.939 26.982 1.00 31.20 78 THR C O 1
ATOM 2827 N N . LYS C 1 12 ? 51.222 13.889 25.010 1.00 31.38 79 LYS C N 1
ATOM 2828 C CA . LYS C 1 12 ? 49.756 14.005 25.024 1.00 31.06 79 LYS C CA 1
ATOM 2829 C C . LYS C 1 12 ? 49.119 12.933 25.920 1.00 31.10 79 LYS C C 1
ATOM 2830 O O . LYS C 1 12 ? 49.196 11.723 25.636 1.00 32.56 79 LYS C O 1
ATOM 2836 N N . ARG C 1 13 ? 48.500 13.386 27.004 1.00 29.34 80 ARG C N 1
ATOM 2837 C CA . ARG C 1 13 ? 47.898 12.508 27.990 1.00 29.80 80 ARG C CA 1
ATOM 2838 C C . ARG C 1 13 ? 46.471 12.199 27.565 1.00 28.50 80 ARG C C 1
ATOM 2839 O O . ARG C 1 13 ? 45.693 13.095 27.236 1.00 24.22 80 ARG C O 1
ATOM 2847 N N . THR C 1 14 ? 46.153 10.909 27.538 1.00 28.79 81 THR C N 1
ATOM 2848 C CA . THR C 1 14 ? 44.828 10.431 27.177 1.00 29.51 81 THR C CA 1
ATOM 2849 C C . THR C 1 14 ? 44.082 9.812 28.371 1.00 30.69 81 THR C C 1
ATOM 2850 O O . THR C 1 14 ? 42.893 9.527 28.266 1.00 32.56 81 THR C O 1
ATOM 2854 N N . ASP C 1 15 ? 44.767 9.615 29.497 1.00 31.32 82 ASP C N 1
ATOM 2855 C CA . ASP C 1 15 ? 44.097 9.311 30.775 1.00 31.11 82 ASP C CA 1
ATOM 2856 C C . ASP C 1 15 ? 43.231 10.497 31.260 1.00 29.59 82 ASP C C 1
ATOM 2857 O O . ASP C 1 15 ? 43.302 11.596 30.699 1.00 29.81 82 ASP C O 1
ATOM 2862 N N . ALA C 1 16 ? 42.399 10.281 32.277 1.00 27.68 83 ALA C N 1
ATOM 2863 C CA . ALA C 1 16 ? 41.428 11.313 32.665 1.00 26.15 83 ALA C CA 1
ATOM 2864 C C . ALA C 1 16 ? 42.162 12.606 33.031 1.00 25.03 83 ALA C C 1
ATOM 2865 O O . ALA C 1 16 ? 43.151 12.576 33.779 1.00 23.98 83 ALA C O 1
ATOM 2867 N N . PRO C 1 17 ? 41.692 13.755 32.497 1.00 23.04 84 PRO C N 1
ATOM 2868 C CA . PRO C 1 17 ? 42.383 14.984 32.855 1.00 22.79 84 PRO C CA 1
ATOM 2869 C C . PRO C 1 17 ? 42.119 15.417 34.295 1.00 22.65 84 PRO C C 1
ATOM 2870 O O . PRO C 1 17 ? 41.111 15.028 34.875 1.00 23.54 84 PRO C O 1
ATOM 2874 N N . PRO C 1 18 ? 42.999 16.269 34.857 1.00 21.99 85 PRO C N 1
ATOM 2875 C CA . PRO C 1 18 ? 42.729 16.900 36.145 1.00 22.43 85 PRO C CA 1
ATOM 2876 C C . PRO C 1 18 ? 41.430 17.740 36.093 1.00 22.13 85 PRO C C 1
ATOM 2877 O O . PRO C 1 18 ? 41.147 18.365 35.072 1.00 22.01 85 PRO C O 1
ATOM 2881 N N . VAL C 1 19 ? 40.646 17.690 37.164 1.00 23.09 86 VAL C N 1
ATOM 2882 C CA . VAL C 1 19 ? 39.375 18.401 37.286 1.00 23.97 86 VAL C CA 1
ATOM 2883 C C . VAL C 1 19 ? 39.628 19.697 38.045 1.00 22.96 86 VAL C C 1
ATOM 2884 O O . VAL C 1 19 ? 40.160 19.674 39.153 1.00 23.89 86 VAL C O 1
ATOM 2888 N N . MET C 1 20 ? 39.268 20.828 37.452 1.00 21.85 87 MET C N 1
ATOM 2889 C CA . MET C 1 20 ? 39.447 22.112 38.131 1.00 22.53 87 MET C CA 1
ATOM 2890 C C . MET C 1 20 ? 38.455 22.265 39.278 1.00 22.65 87 MET C C 1
ATOM 2891 O O . MET C 1 20 ? 37.313 21.868 39.167 1.00 21.08 87 MET C O 1
ATOM 2896 N N . GLU C 1 21 ? 38.911 22.879 40.371 1.00 24.82 88 GLU C N 1
ATOM 2897 C CA . GLU C 1 21 ? 38.058 23.242 41.512 1.00 26.85 88 GLU C CA 1
ATOM 2898 C C . GLU C 1 21 ? 37.205 24.422 41.124 1.00 25.86 88 GLU C C 1
ATOM 2899 O O . GLU C 1 21 ? 37.715 25.392 40.543 1.00 24.04 88 GLU C O 1
ATOM 2905 N N . GLN C 1 22 ? 35.921 24.338 41.448 1.00 25.23 89 GLN C N 1
ATOM 2906 C CA . GLN C 1 22 ? 35.019 25.449 41.239 1.00 25.10 89 GLN C CA 1
ATOM 2907 C C . GLN C 1 22 ? 35.530 26.681 41.972 1.00 23.93 89 GLN C C 1
ATOM 2908 O O . GLN C 1 22 ? 35.962 26.586 43.129 1.00 23.74 89 GLN C O 1
ATOM 2914 N N . VAL C 1 23 ? 35.451 27.830 41.314 1.00 22.23 90 VAL C N 1
ATOM 2915 C CA . VAL C 1 23 ? 35.925 29.081 41.887 1.00 21.80 90 VAL C CA 1
ATOM 2916 C C . VAL C 1 23 ? 34.749 30.048 42.006 1.00 21.76 90 VAL C C 1
ATOM 2917 O O . VAL C 1 23 ? 33.655 29.817 41.493 1.00 21.68 90 VAL C O 1
ATOM 2921 N N . GLY C 1 24 ? 34.967 31.134 42.727 1.00 22.03 91 GLY C N 1
ATOM 2922 C CA . GLY C 1 24 ? 33.906 32.093 42.946 1.00 22.13 91 GLY C CA 1
ATOM 2923 C C . GLY C 1 24 ? 33.654 32.961 41.731 1.00 21.36 91 GLY C C 1
ATOM 2924 O O . GLY C 1 24 ? 34.436 32.974 40.777 1.00 20.04 91 GLY C O 1
ATOM 2925 N N . TYR C 1 25 ? 32.577 33.732 41.796 1.00 20.77 92 TYR C N 1
ATOM 2926 C CA . TYR C 1 25 ? 32.181 34.552 40.657 1.00 19.72 92 TYR C CA 1
ATOM 2927 C C . TYR C 1 25 ? 33.268 35.558 40.351 1.00 19.31 92 TYR C C 1
ATOM 2928 O O . TYR C 1 25 ? 33.784 36.230 41.267 1.00 18.12 92 TYR C O 1
ATOM 2937 N N . GLY C 1 26 ? 33.638 35.650 39.074 1.00 18.46 93 GLY C N 1
ATOM 2938 C CA . GLY C 1 26 ? 34.623 36.625 38.592 1.00 19.35 93 GLY C CA 1
ATOM 2939 C C . GLY C 1 26 ? 36.083 36.211 38.686 1.00 19.60 93 GLY C C 1
ATOM 2940 O O . GLY C 1 26 ? 36.946 36.862 38.101 1.00 19.87 93 GLY C O 1
ATOM 2941 N N . GLU C 1 27 ? 36.361 35.157 39.447 1.00 19.76 94 GLU C N 1
ATOM 2942 C CA . GLU C 1 27 ? 37.704 34.614 39.547 1.00 20.91 94 GLU C CA 1
ATOM 2943 C C . GLU C 1 27 ? 38.114 33.929 38.243 1.00 18.57 94 GLU C C 1
ATOM 2944 O O . GLU C 1 27 ? 37.251 33.410 37.520 1.00 17.04 94 GLU C O 1
ATOM 2950 N N . THR C 1 28 ? 39.419 33.944 37.952 1.00 17.57 95 THR C N 1
ATOM 2951 C CA . THR C 1 28 ? 39.962 33.447 36.670 1.00 16.90 95 THR C CA 1
ATOM 2952 C C . THR C 1 28 ? 40.185 31.935 36.680 1.00 17.02 95 THR C C 1
ATOM 2953 O O . THR C 1 28 ? 40.754 31.404 37.615 1.00 17.82 95 THR C O 1
ATOM 2957 N N . ILE C 1 29 ? 39.702 31.268 35.650 1.00 15.62 96 ILE C N 1
ATOM 2958 C CA . ILE C 1 29 ? 39.844 29.788 35.508 1.00 16.04 96 ILE C CA 1
ATOM 2959 C C . ILE C 1 29 ? 41.089 29.454 34.685 1.00 15.83 96 ILE C C 1
ATOM 2960 O O . ILE C 1 29 ? 41.783 28.421 34.896 1.00 16.69 96 ILE C O 1
ATOM 2965 N N . GLY C 1 30 ? 41.379 30.320 33.728 1.00 15.18 97 GLY C N 1
ATOM 2966 C CA . GLY C 1 30 ? 42.418 30.037 32.735 1.00 14.60 97 GLY C CA 1
ATOM 2967 C C . GLY C 1 30 ? 42.320 30.959 31.543 1.00 14.53 97 GLY C C 1
ATOM 2968 O O . GLY C 1 30 ? 41.778 32.062 31.672 1.00 14.64 97 GLY C O 1
ATOM 2969 N N . MET C 1 31 ? 42.897 30.534 30.412 1.00 14.69 98 MET C N 1
ATOM 2970 C CA . MET C 1 31 ? 42.877 31.272 29.157 1.00 15.29 98 MET C CA 1
ATOM 2971 C C . MET C 1 31 ? 42.436 30.390 27.982 1.00 14.36 98 MET C C 1
ATOM 2972 O O . MET C 1 31 ? 42.723 29.155 27.937 1.00 14.20 98 MET C O 1
ATOM 2977 N N . LEU C 1 32 ? 41.646 30.997 27.106 1.00 13.49 99 LEU C N 1
ATOM 2978 C CA . LEU C 1 32 ? 41.226 30.379 25.863 1.00 13.11 99 LEU C CA 1
ATOM 2979 C C . LEU C 1 32 ? 42.209 30.651 24.758 1.00 13.34 99 LEU C C 1
ATOM 2980 O O . LEU C 1 32 ? 42.503 31.833 24.457 1.00 13.78 99 LEU C O 1
ATOM 2985 N N . VAL C 1 33 ? 42.656 29.605 24.081 1.00 13.04 100 VAL C N 1
ATOM 2986 C CA . VAL C 1 33 ? 43.510 29.801 22.871 1.00 13.37 100 VAL C CA 1
ATOM 2987 C C . VAL C 1 33 ? 42.906 28.975 21.724 1.00 13.65 100 VAL C C 1
ATOM 2988 O O . VAL C 1 33 ? 42.706 27.760 21.860 1.00 12.56 100 VAL C O 1
ATOM 2992 N N . VAL C 1 34 ? 42.633 29.644 20.603 1.00 13.94 101 VAL C N 1
ATOM 2993 C CA . VAL C 1 34 ? 42.038 29.003 19.414 1.00 13.77 101 VAL C CA 1
ATOM 2994 C C . VAL C 1 34 ? 42.995 29.225 18.242 1.00 13.84 101 VAL C C 1
ATOM 2995 O O . VAL C 1 34 ? 43.162 30.345 17.786 1.00 14.48 101 VAL C O 1
ATOM 2999 N N . PRO C 1 35 ? 43.649 28.173 17.766 1.00 14.44 102 PRO C N 1
ATOM 3000 C CA . PRO C 1 35 ? 44.617 28.324 16.686 1.00 15.03 102 PRO C CA 1
ATOM 3001 C C . PRO C 1 35 ? 44.104 29.078 15.451 1.00 15.71 102 PRO C C 1
ATOM 3002 O O . PRO C 1 35 ? 44.834 29.880 14.877 1.00 16.22 102 PRO C O 1
ATOM 3006 N N . LYS C 1 36 ? 42.844 28.860 15.066 1.00 16.52 103 LYS C N 1
ATOM 3007 C CA . LYS C 1 36 ? 42.299 29.512 13.868 1.00 17.95 103 LYS C CA 1
ATOM 3008 C C . LYS C 1 36 ? 42.189 31.011 14.086 1.00 17.13 103 LYS C C 1
ATOM 3009 O O . LYS C 1 36 ? 41.936 31.741 13.128 1.00 18.46 103 LYS C O 1
ATOM 3015 N N . TRP C 1 37 ? 42.344 31.466 15.332 1.00 15.58 104 TRP C N 1
ATOM 3016 C CA . TRP C 1 37 ? 42.210 32.904 15.648 1.00 15.37 104 TRP C CA 1
ATOM 3017 C C . TRP C 1 37 ? 43.531 33.648 15.783 1.00 16.32 104 TRP C C 1
ATOM 3018 O O . TRP C 1 37 ? 43.521 34.862 16.073 1.00 16.70 104 TRP C O 1
ATOM 3029 N N . TYR C 1 38 ? 44.647 32.967 15.542 1.00 17.29 105 TYR C N 1
ATOM 3030 C CA . TYR C 1 38 ? 45.922 33.655 15.469 1.00 18.23 105 TYR C CA 1
ATOM 3031 C C . TYR C 1 38 ? 45.884 34.653 14.334 1.00 20.02 105 TYR C C 1
ATOM 3032 O O . TYR C 1 38 ? 45.444 34.320 13.218 1.00 21.83 105 TYR C O 1
ATOM 3041 N N . GLY C 1 39 ? 46.287 35.887 14.633 1.00 21.45 106 GLY C N 1
ATOM 3042 C CA . GLY C 1 39 ? 46.199 36.989 13.679 1.00 22.80 106 GLY C CA 1
ATOM 3043 C C . GLY C 1 39 ? 44.848 37.685 13.608 1.00 23.86 106 GLY C C 1
ATOM 3044 O O . GLY C 1 39 ? 44.720 38.714 12.943 1.00 27.33 106 GLY C O 1
ATOM 3045 N N . VAL C 1 40 ? 43.840 37.129 14.276 1.00 23.39 107 VAL C N 1
ATOM 3046 C CA . VAL C 1 40 ? 42.470 37.621 14.248 1.00 23.82 107 VAL C CA 1
ATOM 3047 C C . VAL C 1 40 ? 42.254 38.395 15.529 1.00 23.19 107 VAL C C 1
ATOM 3048 O O . VAL C 1 40 ? 41.938 39.585 15.505 1.00 23.93 107 VAL C O 1
ATOM 3052 N N . THR C 1 41 ? 42.462 37.721 16.653 1.00 21.54 108 THR C N 1
ATOM 3053 C CA . THR C 1 41 ? 42.472 38.354 17.950 1.00 21.00 108 THR C CA 1
ATOM 3054 C C . THR C 1 41 ? 43.846 38.183 18.612 1.00 19.88 108 THR C C 1
ATOM 3055 O O . THR C 1 41 ? 44.732 37.516 18.091 1.00 19.98 108 THR C O 1
ATOM 3059 N N . ASN C 1 42 ? 43.998 38.752 19.792 1.00 19.97 109 ASN C N 1
ATOM 3060 C CA . ASN C 1 42 ? 45.212 38.577 20.571 1.00 19.75 109 ASN C CA 1
ATOM 3061 C C . ASN C 1 42 ? 45.327 37.124 21.022 1.00 18.45 109 ASN C C 1
ATOM 3062 O O . ASN C 1 42 ? 46.412 36.637 21.294 1.00 17.54 109 ASN C O 1
ATOM 3067 N N . ASN C 1 43 ? 44.182 36.446 21.050 1.00 18.15 110 ASN C N 1
ATOM 3068 C CA . ASN C 1 43 ? 44.107 34.984 21.246 1.00 17.20 110 ASN C CA 1
ATOM 3069 C C . ASN C 1 43 ? 44.687 34.538 22.578 1.00 17.30 110 ASN C C 1
ATOM 3070 O O . ASN C 1 43 ? 45.376 33.518 22.663 1.00 16.04 110 ASN C O 1
ATOM 3075 N N . ASN C 1 44 ? 44.364 35.296 23.627 1.00 16.08 111 ASN C N 1
ATOM 3076 C CA . ASN C 1 44 ? 44.798 34.969 24.951 1.00 16.64 111 ASN C CA 1
ATOM 3077 C C . ASN C 1 44 ? 43.684 35.352 25.909 1.00 15.97 111 ASN C C 1
ATOM 3078 O O . ASN C 1 44 ? 43.897 36.010 26.907 1.00 16.35 111 ASN C O 1
ATOM 3083 N N . MET C 1 45 ? 42.484 34.938 25.541 1.00 14.62 112 MET C N 1
ATOM 3084 C CA . MET C 1 45 ? 41.289 35.393 26.179 1.00 14.59 112 MET C CA 1
ATOM 3085 C C . MET C 1 45 ? 41.132 34.752 27.540 1.00 13.18 112 MET C C 1
ATOM 3086 O O . MET C 1 45 ? 41.081 33.519 27.658 1.00 12.82 112 MET C O 1
ATOM 3091 N N . PRO C 1 46 ? 41.047 35.556 28.595 1.00 13.02 113 PRO C N 1
ATOM 3092 C CA . PRO C 1 46 ? 40.832 35.018 29.977 1.00 13.26 113 PRO C CA 1
ATOM 3093 C C . PRO C 1 46 ? 39.481 34.368 30.117 1.00 13.46 113 PRO C C 1
ATOM 3094 O O . PRO C 1 46 ? 38.535 34.776 29.441 1.00 12.71 113 PRO C O 1
ATOM 3098 N N . ILE C 1 47 ? 39.423 33.266 30.862 1.00 13.39 114 ILE C N 1
ATOM 3099 C CA . ILE C 1 47 ? 38.198 32.604 31.171 1.00 14.04 114 ILE C CA 1
ATOM 3100 C C . ILE C 1 47 ? 37.945 32.821 32.645 1.00 14.43 114 ILE C C 1
ATOM 3101 O O . ILE C 1 47 ? 38.777 32.466 33.484 1.00 14.76 114 ILE C O 1
ATOM 3106 N N . MET C 1 48 ? 36.798 33.391 32.960 1.00 14.12 115 MET C N 1
ATOM 3107 C CA . MET C 1 48 ? 36.412 33.610 34.319 1.00 14.79 115 MET C CA 1
ATOM 3108 C C . MET C 1 48 ? 35.105 32.921 34.651 1.00 14.44 115 MET C C 1
ATOM 3109 O O . MET C 1 48 ? 34.317 32.568 33.754 1.00 14.06 115 MET C O 1
ATOM 3114 N N . GLU C 1 49 ? 34.854 32.754 35.948 1.00 14.91 116 GLU C N 1
ATOM 3115 C CA . GLU C 1 49 ? 33.570 32.229 36.427 1.00 15.96 116 GLU C CA 1
ATOM 3116 C C . GLU C 1 49 ? 32.422 33.225 36.341 1.00 15.58 116 GLU C C 1
ATOM 3117 O O . GLU C 1 49 ? 32.514 34.333 36.900 1.00 16.53 116 GLU C O 1
ATOM 3123 N N . GLY C 1 50 ? 31.319 32.847 35.702 1.00 15.03 117 GLY C N 1
ATOM 3124 C CA . GLY C 1 50 ? 30.134 33.722 35.576 1.00 14.97 117 GLY C CA 1
ATOM 3125 C C . GLY C 1 50 ? 29.972 34.435 34.235 1.00 14.45 117 GLY C C 1
ATOM 3126 O O . GLY C 1 50 ? 30.959 34.627 33.482 1.00 14.35 117 GLY C O 1
ATOM 3127 N N . THR C 1 51 ? 28.732 34.822 33.920 1.00 14.40 118 THR C N 1
ATOM 3128 C CA . THR C 1 51 ? 28.381 35.268 32.576 1.00 14.18 118 THR C CA 1
ATOM 3129 C C . THR C 1 51 ? 27.783 36.665 32.549 1.00 14.95 118 THR C C 1
ATOM 3130 O O . THR C 1 51 ? 27.285 37.078 31.517 1.00 14.57 118 THR C O 1
ATOM 3134 N N . GLY C 1 52 ? 27.852 37.359 33.690 1.00 15.46 119 GLY C N 1
ATOM 3135 C CA . GLY C 1 52 ? 27.461 38.760 33.763 1.00 16.38 119 GLY C CA 1
ATOM 3136 C C . GLY C 1 52 ? 28.333 39.673 32.926 1.00 17.02 119 GLY C C 1
ATOM 3137 O O . GLY C 1 52 ? 29.440 39.297 32.498 1.00 16.62 119 GLY C O 1
ATOM 3138 N N . SER C 1 53 ? 27.821 40.891 32.659 1.00 18.21 120 SER C N 1
ATOM 3139 C CA . SER C 1 53 ? 28.534 41.820 31.800 1.00 19.95 120 SER C CA 1
ATOM 3140 C C . SER C 1 53 ? 29.842 42.270 32.418 1.00 19.22 120 SER C C 1
ATOM 3141 O O . SER C 1 53 ? 30.815 42.586 31.695 1.00 19.51 120 SER C O 1
ATOM 3144 N N . ASP C 1 54 ? 29.886 42.297 33.745 1.00 19.35 121 ASP C N 1
ATOM 3145 C CA . ASP C 1 54 ? 31.111 42.601 34.475 1.00 19.48 121 ASP C CA 1
ATOM 3146 C C . ASP C 1 54 ? 32.292 41.663 34.169 1.00 18.42 121 ASP C C 1
ATOM 3147 O O . ASP C 1 54 ? 33.434 42.040 34.389 1.00 18.53 121 ASP C O 1
ATOM 3152 N N . VAL C 1 55 ? 32.003 40.428 33.725 1.00 17.70 122 VAL C N 1
ATOM 3153 C CA . VAL C 1 55 ? 33.004 39.488 33.220 1.00 17.02 122 VAL C CA 1
ATOM 3154 C C . VAL C 1 55 ? 33.247 39.668 31.711 1.00 16.24 122 VAL C C 1
ATOM 3155 O O . VAL C 1 55 ? 34.381 39.884 31.261 1.00 17.98 122 VAL C O 1
ATOM 3159 N N . LEU C 1 56 ? 32.183 39.636 30.916 1.00 15.85 123 LEU C N 1
ATOM 3160 C CA . LEU C 1 56 ? 32.317 39.610 29.476 1.00 15.28 123 LEU C CA 1
ATOM 3161 C C . LEU C 1 56 ? 32.835 40.952 28.938 1.00 15.82 123 LEU C C 1
ATOM 3162 O O . LEU C 1 56 ? 33.493 40.966 27.898 1.00 14.59 123 LEU C O 1
ATOM 3167 N N . ASP C 1 57 ? 32.540 42.046 29.635 1.00 17.81 124 ASP C N 1
ATOM 3168 C CA . ASP C 1 57 ? 33.026 43.375 29.211 1.00 19.78 124 ASP C CA 1
ATOM 3169 C C . ASP C 1 57 ? 34.521 43.543 29.334 1.00 19.97 124 ASP C C 1
ATOM 3170 O O . ASP C 1 57 ? 35.095 44.448 28.717 1.00 20.90 124 ASP C O 1
ATOM 3175 N N . GLN C 1 58 ? 35.144 42.704 30.146 1.00 20.37 125 GLN C N 1
ATOM 3176 C CA . GLN C 1 58 ? 36.591 42.639 30.251 1.00 21.64 125 GLN C CA 1
ATOM 3177 C C . GLN C 1 58 ? 37.270 41.906 29.086 1.00 19.90 125 GLN C C 1
ATOM 3178 O O . GLN C 1 58 ? 38.460 41.613 29.188 1.00 20.98 125 GLN C O 1
ATOM 3184 N N . ALA C 1 59 ? 36.533 41.619 28.008 1.00 19.00 126 ALA C N 1
ATOM 3185 C CA . ALA C 1 59 ? 36.999 40.809 26.876 1.00 17.61 126 ALA C CA 1
ATOM 3186 C C . ALA C 1 59 ? 37.510 39.478 27.427 1.00 17.22 126 ALA C C 1
ATOM 3187 O O . ALA C 1 59 ? 38.578 39.009 27.081 1.00 19.13 126 ALA C O 1
ATOM 3189 N N . ALA C 1 60 ? 36.716 38.945 28.340 1.00 15.82 127 ALA C N 1
ATOM 3190 C CA . ALA C 1 60 ? 36.928 37.626 28.946 1.00 14.27 127 ALA C CA 1
ATOM 3191 C C . ALA C 1 60 ? 35.800 36.672 28.566 1.00 13.55 127 ALA C C 1
ATOM 3192 O O . ALA C 1 60 ? 34.701 37.095 28.229 1.00 13.54 127 ALA C O 1
ATOM 3194 N N . ALA C 1 61 ? 36.076 35.379 28.569 1.00 12.87 128 ALA C N 1
ATOM 3195 C CA . ALA C 1 61 ? 35.005 34.388 28.417 1.00 12.32 128 ALA C CA 1
ATOM 3196 C C . ALA C 1 61 ? 34.462 34.015 29.796 1.00 12.28 128 ALA C C 1
ATOM 3197 O O . ALA C 1 61 ? 35.219 33.837 30.740 1.00 12.62 128 ALA C O 1
ATOM 3199 N N . GLY C 1 62 ? 33.145 33.897 29.900 1.00 11.70 129 GLY C N 1
ATOM 3200 C CA . GLY C 1 62 ? 32.476 33.612 31.181 1.00 11.88 129 GLY C CA 1
ATOM 3201 C C . GLY C 1 62 ? 31.987 32.163 31.233 1.00 11.76 129 GLY C C 1
ATOM 3202 O O . GLY C 1 62 ? 31.198 31.744 30.396 1.00 11.43 129 GLY C O 1
ATOM 3203 N N . HIS C 1 63 ? 32.404 31.413 32.237 1.00 12.32 130 HIS C N 1
ATOM 3204 C CA . HIS C 1 63 ? 31.821 30.072 32.433 1.00 12.42 130 HIS C CA 1
ATOM 3205 C C . HIS C 1 63 ? 30.402 30.132 32.980 1.00 12.40 130 HIS C C 1
ATOM 3206 O O . HIS C 1 63 ? 30.141 30.753 33.988 1.00 12.63 130 HIS C O 1
ATOM 3213 N N . TYR C 1 64 ? 29.481 29.469 32.305 1.00 12.67 131 TYR C N 1
ATOM 3214 C CA . TYR C 1 64 ? 28.145 29.280 32.827 1.00 13.56 131 TYR C CA 1
ATOM 3215 C C . TYR C 1 64 ? 28.224 28.507 34.142 1.00 14.54 131 TYR C C 1
ATOM 3216 O O . TYR C 1 64 ? 28.749 27.372 34.215 1.00 16.00 131 TYR C O 1
ATOM 3225 N N . THR C 1 65 ? 27.689 29.100 35.190 1.00 15.33 132 THR C N 1
ATOM 3226 C CA . THR C 1 65 ? 27.988 28.641 36.546 1.00 16.30 132 THR C CA 1
ATOM 3227 C C . THR C 1 65 ? 27.323 27.332 36.944 1.00 16.77 132 THR C C 1
ATOM 3228 O O . THR C 1 65 ? 27.819 26.666 37.842 1.00 17.03 132 THR C O 1
ATOM 3232 N N . ASN C 1 66 ? 26.225 26.983 36.291 1.00 17.21 133 ASN C N 1
ATOM 3233 C CA . ASN C 1 66 ? 25.619 25.671 36.484 1.00 18.55 133 ASN C CA 1
ATOM 3234 C C . ASN C 1 66 ? 26.123 24.551 35.576 1.00 17.56 133 ASN C C 1
ATOM 3235 O O . ASN C 1 66 ? 25.630 23.428 35.731 1.00 17.50 133 ASN C O 1
ATOM 3240 N N . THR C 1 67 ? 27.074 24.807 34.662 1.00 16.26 134 THR C N 1
ATOM 3241 C CA . THR C 1 67 ? 27.617 23.747 33.834 1.00 15.71 134 THR C CA 1
ATOM 3242 C C . THR C 1 67 ? 28.813 23.151 34.559 1.00 15.80 134 THR C C 1
ATOM 3243 O O . THR C 1 67 ? 29.094 23.500 35.712 1.00 16.20 134 THR C O 1
ATOM 3247 N N . GLN C 1 68 ? 29.487 22.197 33.928 1.00 15.86 135 GLN C N 1
ATOM 3248 C CA . GLN C 1 68 ? 30.475 21.408 34.646 1.00 16.55 135 GLN C CA 1
ATOM 3249 C C . GLN C 1 68 ? 31.830 22.106 34.648 1.00 16.87 135 GLN C C 1
ATOM 3250 O O . GLN C 1 68 ? 32.123 22.962 33.803 1.00 16.63 135 GLN C O 1
ATOM 3256 N N . GLN C 1 69 ? 32.676 21.704 35.583 1.00 17.86 136 GLN C N 1
ATOM 3257 C CA . GLN C 1 69 ? 34.030 22.237 35.647 1.00 18.88 136 GLN C CA 1
ATOM 3258 C C . GLN C 1 69 ? 34.941 21.654 34.572 1.00 20.18 136 GLN C C 1
ATOM 3259 O O . GLN C 1 69 ? 34.697 20.552 34.040 1.00 21.48 136 GLN C O 1
ATOM 3265 N N . LEU C 1 70 ? 36.024 22.372 34.307 1.00 20.51 137 LEU C N 1
ATOM 3266 C CA . LEU C 1 70 ? 36.989 21.991 33.299 1.00 21.46 137 LEU C CA 1
ATOM 3267 C C . LEU C 1 70 ? 37.665 20.698 33.728 1.00 22.28 137 LEU C C 1
ATOM 3268 O O . LEU C 1 70 ? 38.286 20.654 34.779 1.00 22.91 137 LEU C O 1
ATOM 3273 N N . GLY C 1 71 ? 37.539 19.650 32.929 1.00 23.31 138 GLY C N 1
ATOM 3274 C CA . GLY C 1 71 ? 38.081 18.343 33.319 1.00 23.93 138 GLY C CA 1
ATOM 3275 C C . GLY C 1 71 ? 37.002 17.376 33.744 1.00 25.62 138 GLY C C 1
ATOM 3276 O O . GLY C 1 71 ? 37.155 16.182 33.578 1.00 24.46 138 GLY C O 1
ATOM 3277 N N . GLU C 1 72 ? 35.893 17.902 34.264 1.00 25.19 139 GLU C N 1
ATOM 3278 C CA . GLU C 1 72 ? 34.795 17.078 34.733 1.00 26.00 139 GLU C CA 1
ATOM 3279 C C . GLU C 1 72 ? 34.006 16.461 33.572 1.00 24.29 139 GLU C C 1
ATOM 3280 O O . GLU C 1 72 ? 33.806 17.096 32.537 1.00 23.07 139 GLU C O 1
ATOM 3286 N N . VAL C 1 73 ? 33.561 15.212 33.732 1.00 23.40 140 VAL C N 1
ATOM 3287 C CA . VAL C 1 73 ? 32.665 14.639 32.728 1.00 22.90 140 VAL C CA 1
ATOM 3288 C C . VAL C 1 73 ? 31.396 15.507 32.594 1.00 21.17 140 VAL C C 1
ATOM 3289 O O . VAL C 1 73 ? 30.752 15.888 33.591 1.00 20.32 140 VAL C O 1
ATOM 3293 N N . GLY C 1 74 ? 31.047 15.811 31.348 1.00 20.05 141 GLY C N 1
ATOM 3294 C CA . GLY C 1 74 ? 29.938 16.698 31.050 1.00 19.55 141 GLY C CA 1
ATOM 3295 C C . GLY C 1 74 ? 30.355 17.825 30.122 1.00 17.92 141 GLY C C 1
ATOM 3296 O O . GLY C 1 74 ? 31.056 17.597 29.135 1.00 18.84 141 GLY C O 1
ATOM 3297 N N . ASN C 1 75 ? 29.893 19.049 30.402 1.00 16.48 142 ASN C N 1
ATOM 3298 C CA . ASN C 1 75 ? 30.025 20.109 29.422 1.00 15.34 142 ASN C CA 1
ATOM 3299 C C . ASN C 1 75 ? 30.422 21.390 30.116 1.00 14.95 142 ASN C C 1
ATOM 3300 O O . ASN C 1 75 ? 29.724 21.830 31.018 1.00 14.49 142 ASN C O 1
ATOM 3305 N N . PHE C 1 76 ? 31.590 21.899 29.734 1.00 14.57 143 PHE C N 1
ATOM 3306 C CA . PHE C 1 76 ? 32.134 23.181 30.235 1.00 14.33 143 PHE C CA 1
ATOM 3307 C C . PHE C 1 76 ? 31.791 24.294 29.249 1.00 13.87 143 PHE C C 1
ATOM 3308 O O . PHE C 1 76 ? 32.402 24.403 28.180 1.00 14.78 143 PHE C O 1
ATOM 3316 N N . ALA C 1 77 ? 30.796 25.109 29.580 1.00 13.46 144 ALA C N 1
ATOM 3317 C CA . ALA C 1 77 ? 30.260 26.030 28.618 1.00 12.83 144 ALA C CA 1
ATOM 3318 C C . ALA C 1 77 ? 30.751 27.416 28.967 1.00 12.17 144 ALA C C 1
ATOM 3319 O O . ALA C 1 77 ? 30.740 27.812 30.124 1.00 11.41 144 ALA C O 1
ATOM 3321 N N . ILE C 1 78 ? 31.168 28.135 27.964 1.00 11.80 145 ILE C N 1
ATOM 3322 C CA . ILE C 1 78 ? 31.572 29.524 28.156 1.00 11.75 145 ILE C CA 1
ATOM 3323 C C . ILE C 1 78 ? 30.930 30.441 27.131 1.00 11.59 145 ILE C C 1
ATOM 3324 O O . ILE C 1 78 ? 30.812 30.134 25.943 1.00 11.28 145 ILE C O 1
ATOM 3329 N N . ALA C 1 79 ? 30.557 31.617 27.611 1.00 11.43 146 ALA C N 1
ATOM 3330 C CA . ALA C 1 79 ? 30.036 32.697 26.790 1.00 11.53 146 ALA C CA 1
ATOM 3331 C C . ALA C 1 79 ? 31.092 33.744 26.480 1.00 11.73 146 ALA C C 1
ATOM 3332 O O . ALA C 1 79 ? 32.070 33.932 27.220 1.00 11.55 146 ALA C O 1
ATOM 3334 N N . GLY C 1 80 ? 30.923 34.401 25.333 1.00 11.56 147 GLY C N 1
ATOM 3335 C CA . GLY C 1 80 ? 31.812 35.515 24.975 1.00 11.81 147 GLY C CA 1
ATOM 3336 C C . GLY C 1 80 ? 31.100 36.508 24.100 1.00 12.09 147 GLY C C 1
ATOM 3337 O O . GLY C 1 80 ? 30.278 36.143 23.276 1.00 11.98 147 GLY C O 1
ATOM 3338 N N . HIS C 1 81 ? 31.396 37.789 24.308 1.00 12.79 148 HIS C N 1
ATOM 3339 C CA . HIS C 1 81 ? 30.927 38.820 23.391 1.00 13.85 148 HIS C CA 1
ATOM 3340 C C . HIS C 1 81 ? 31.452 38.622 21.973 1.00 13.89 148 HIS C C 1
ATOM 3341 O O . HIS C 1 81 ? 32.569 38.223 21.768 1.00 12.87 148 HIS C O 1
ATOM 3348 N N . ARG C 1 82 ? 30.608 38.927 20.994 1.00 14.15 149 ARG C N 1
ATOM 3349 C CA . ARG C 1 82 ? 30.933 38.790 19.593 1.00 14.74 149 ARG C CA 1
ATOM 3350 C C . ARG C 1 82 ? 31.825 39.929 19.165 1.00 15.87 149 ARG C C 1
ATOM 3351 O O . ARG C 1 82 ? 32.633 39.769 18.259 1.00 16.93 149 ARG C O 1
ATOM 3359 N N . ARG C 1 83 ? 31.700 41.069 19.842 1.00 17.75 150 ARG C N 1
ATOM 3360 C CA . ARG C 1 83 ? 32.318 42.294 19.360 1.00 20.91 150 ARG C CA 1
ATOM 3361 C C . ARG C 1 83 ? 33.098 43.088 20.399 1.00 22.09 150 ARG C C 1
ATOM 3362 O O . ARG C 1 83 ? 32.915 44.312 20.492 1.00 26.76 150 ARG C O 1
ATOM 3370 N N . THR C 1 84 ? 33.967 42.419 21.149 1.00 20.84 151 THR C N 1
ATOM 3371 C CA . THR C 1 84 ? 34.908 43.088 22.047 1.00 20.50 151 THR C CA 1
ATOM 3372 C C . THR C 1 84 ? 36.287 43.293 21.379 1.00 20.88 151 THR C C 1
ATOM 3373 O O . THR C 1 84 ? 36.639 42.605 20.440 1.00 17.45 151 THR C O 1
ATOM 3377 N N . TYR C 1 85 ? 37.032 44.287 21.877 1.00 20.50 152 TYR C N 1
ATOM 3378 C CA . TYR C 1 85 ? 38.390 44.567 21.416 1.00 22.37 152 TYR C CA 1
ATOM 3379 C C . TYR C 1 85 ? 39.434 43.650 22.045 1.00 19.81 152 TYR C C 1
ATOM 3380 O O . TYR C 1 85 ? 39.348 43.275 23.219 1.00 19.94 152 TYR C O 1
ATOM 3389 N N . GLY C 1 86 ? 40.441 43.298 21.261 1.00 19.34 153 GLY C N 1
ATOM 3390 C CA . GLY C 1 86 ? 41.540 42.514 21.745 1.00 17.68 153 GLY C CA 1
ATOM 3391 C C . GLY C 1 86 ? 41.223 41.017 21.755 1.00 17.10 153 GLY C C 1
ATOM 3392 O O . GLY C 1 86 ? 41.901 40.260 21.069 1.00 16.90 153 GLY C O 1
ATOM 3393 N N . ASN C 1 87 ? 40.174 40.621 22.491 1.00 15.66 154 ASN C N 1
ATOM 3394 C CA . ASN C 1 87 ? 39.707 39.206 22.536 1.00 14.72 154 ASN C CA 1
ATOM 3395 C C . ASN C 1 87 ? 38.197 39.200 22.436 1.00 14.58 154 ASN C C 1
ATOM 3396 O O . ASN C 1 87 ? 37.542 40.035 23.076 1.00 15.14 154 ASN C O 1
ATOM 3401 N N . SER C 1 88 ? 37.636 38.249 21.682 1.00 13.30 155 SER C N 1
ATOM 3402 C CA . SER C 1 88 ? 36.210 38.170 21.419 1.00 13.21 155 SER C CA 1
ATOM 3403 C C . SER C 1 88 ? 35.930 36.835 20.762 1.00 12.81 155 SER C C 1
ATOM 3404 O O . SER C 1 88 ? 36.892 36.187 20.366 1.00 13.54 155 SER C O 1
ATOM 3407 N N . PHE C 1 89 ? 34.643 36.513 20.559 1.00 13.05 156 PHE C N 1
ATOM 3408 C CA . PHE C 1 89 ? 34.233 35.314 19.776 1.00 12.61 156 PHE C CA 1
ATOM 3409 C C . PHE C 1 89 ? 33.813 35.801 18.381 1.00 13.63 156 PHE C C 1
ATOM 3410 O O . PHE C 1 89 ? 33.011 35.182 17.705 1.00 13.70 156 PHE C O 1
ATOM 3418 N N . ARG C 1 90 ? 34.333 36.952 17.935 1.00 14.37 157 ARG C N 1
ATOM 3419 C CA . ARG C 1 90 ? 33.929 37.517 16.634 1.00 16.14 157 ARG C CA 1
ATOM 3420 C C . ARG C 1 90 ? 33.956 36.490 15.507 1.00 15.25 157 ARG C C 1
ATOM 3421 O O . ARG C 1 90 ? 33.023 36.442 14.697 1.00 15.77 157 ARG C O 1
ATOM 3429 N N . ARG C 1 91 ? 35.018 35.692 15.448 1.00 14.45 158 ARG C N 1
ATOM 3430 C CA . ARG C 1 91 ? 35.240 34.795 14.332 1.00 13.99 158 ARG C CA 1
ATOM 3431 C C . ARG C 1 91 ? 34.982 33.373 14.793 1.00 13.70 158 ARG C C 1
ATOM 3432 O O . ARG C 1 91 ? 35.564 32.447 14.329 1.00 13.27 158 ARG C O 1
ATOM 3440 N N . ILE C 1 92 ? 34.024 33.219 15.692 1.00 13.50 159 ILE C N 1
ATOM 3441 C CA . ILE C 1 92 ? 33.491 31.863 15.951 1.00 14.00 159 ILE C CA 1
ATOM 3442 C C . ILE C 1 92 ? 33.134 31.070 14.680 1.00 14.57 159 ILE C C 1
ATOM 3443 O O . ILE C 1 92 ? 33.212 29.832 14.688 1.00 15.40 159 ILE C O 1
ATOM 3448 N N . ASP C 1 93 ? 32.751 31.762 13.614 1.00 14.98 160 ASP C N 1
ATOM 3449 C CA . ASP C 1 93 ? 32.321 31.138 12.362 1.00 15.97 160 ASP C CA 1
ATOM 3450 C C . ASP C 1 93 ? 33.450 30.480 11.558 1.00 16.77 160 ASP C C 1
ATOM 3451 O O . ASP C 1 93 ? 33.150 29.766 10.579 1.00 19.33 160 ASP C O 1
ATOM 3456 N N . LEU C 1 94 ? 34.713 30.651 11.974 1.00 16.80 161 LEU C N 1
ATOM 3457 C CA . LEU C 1 94 ? 35.851 30.029 11.297 1.00 17.13 161 LEU C CA 1
ATOM 3458 C C . LEU C 1 94 ? 36.021 28.598 11.776 1.00 17.65 161 LEU C C 1
ATOM 3459 O O . LEU C 1 94 ? 36.699 27.814 11.146 1.00 18.95 161 LEU C O 1
ATOM 3464 N N . LEU C 1 95 ? 35.379 28.256 12.879 1.00 17.14 162 LEU C N 1
ATOM 3465 C CA . LEU C 1 95 ? 35.597 26.931 13.492 1.00 17.54 162 LEU C CA 1
ATOM 3466 C C . LEU C 1 95 ? 34.772 25.872 12.795 1.00 19.48 162 LEU C C 1
ATOM 3467 O O . LEU C 1 95 ? 33.542 26.001 12.641 1.00 21.28 162 LEU C O 1
ATOM 3472 N N . GLN C 1 96 ? 35.476 24.843 12.329 1.00 20.78 163 GLN C N 1
ATOM 3473 C CA . GLN C 1 96 ? 34.904 23.732 11.588 1.00 22.37 163 GLN C CA 1
ATOM 3474 C C . GLN C 1 96 ? 35.288 22.455 12.313 1.00 21.50 163 GLN C C 1
ATOM 3475 O O . GLN C 1 96 ? 36.212 22.437 13.130 1.00 18.89 163 GLN C O 1
ATOM 3481 N N . GLU C 1 97 ? 34.581 21.383 12.002 1.00 22.33 164 GLU C N 1
ATOM 3482 C CA . GLU C 1 97 ? 34.906 20.069 12.532 1.00 23.75 164 GLU C CA 1
ATOM 3483 C C . GLU C 1 97 ? 36.412 19.798 12.532 1.00 22.87 164 GLU C C 1
ATOM 3484 O O . GLU C 1 97 ? 37.091 20.016 11.530 1.00 23.47 164 GLU C O 1
ATOM 3490 N N . GLY C 1 98 ? 36.926 19.332 13.664 1.00 21.74 165 GLY C N 1
ATOM 3491 C CA . GLY C 1 98 ? 38.334 18.986 13.824 1.00 21.53 165 GLY C CA 1
ATOM 3492 C C . GLY C 1 98 ? 39.247 20.094 14.300 1.00 21.10 165 GLY C C 1
ATOM 3493 O O . GLY C 1 98 ? 40.364 19.833 14.745 1.00 21.00 165 GLY C O 1
ATOM 3494 N N . ASP C 1 99 ? 38.791 21.334 14.211 1.00 20.37 166 ASP C N 1
ATOM 3495 C CA . ASP C 1 99 ? 39.613 22.443 14.645 1.00 20.16 166 ASP C CA 1
ATOM 3496 C C . ASP C 1 99 ? 39.837 22.378 16.132 1.00 18.58 166 ASP C C 1
ATOM 3497 O O . ASP C 1 99 ? 39.025 21.853 16.883 1.00 17.31 166 ASP C O 1
ATOM 3502 N N . GLU C 1 100 ? 40.926 22.978 16.588 1.00 17.47 167 GLU C N 1
ATOM 3503 C CA . GLU C 1 100 ? 41.269 22.868 17.976 1.00 17.17 167 GLU C CA 1
ATOM 3504 C C . GLU C 1 100 ? 40.706 24.018 18.779 1.00 16.15 167 GLU C C 1
ATOM 3505 O O . GLU C 1 100 ? 40.660 25.168 18.291 1.00 15.06 167 GLU C O 1
ATOM 3511 N N . ILE C 1 101 ? 40.309 23.707 20.005 1.00 15.09 168 ILE C N 1
ATOM 3512 C CA . ILE C 1 101 ? 39.930 24.728 21.012 1.00 14.87 168 ILE C CA 1
ATOM 3513 C C . ILE C 1 101 ? 40.692 24.374 22.278 1.00 14.87 168 ILE C C 1
ATOM 3514 O O . ILE C 1 101 ? 40.509 23.284 22.822 1.00 14.53 168 ILE C O 1
ATOM 3519 N N . ILE C 1 102 ? 41.580 25.268 22.725 1.00 14.52 169 ILE C N 1
ATOM 3520 C CA . ILE C 1 102 ? 42.559 24.942 23.772 1.00 15.08 169 ILE C CA 1
ATOM 3521 C C . ILE C 1 102 ? 42.340 25.834 24.984 1.00 14.77 169 ILE C C 1
ATOM 3522 O O . ILE C 1 102 ? 42.131 27.056 24.868 1.00 14.22 169 ILE C O 1
ATOM 3527 N N . VAL C 1 103 ? 42.340 25.227 26.156 1.00 14.49 170 VAL C N 1
ATOM 3528 C CA . VAL C 1 103 ? 42.216 25.976 27.379 1.00 14.56 170 VAL C CA 1
ATOM 3529 C C . VAL C 1 103 ? 43.482 25.745 28.197 1.00 14.78 170 VAL C C 1
ATOM 3530 O O . VAL C 1 103 ? 43.861 24.600 28.465 1.00 14.92 170 VAL C O 1
ATOM 3534 N N . SER C 1 104 ? 44.149 26.819 28.552 1.00 14.78 171 SER C N 1
ATOM 3535 C CA . SER C 1 104 ? 45.340 26.733 29.385 1.00 15.13 171 SER C CA 1
ATOM 3536 C C . SER C 1 104 ? 44.976 27.114 30.797 1.00 15.05 171 SER C C 1
ATOM 3537 O O . SER C 1 104 ? 44.362 28.155 31.029 1.00 14.08 171 SER C O 1
ATOM 3540 N N . THR C 1 105 ? 45.369 26.278 31.740 1.00 13.98 172 THR C N 1
ATOM 3541 C CA . THR C 1 105 ? 45.273 26.642 33.159 1.00 14.07 172 THR C CA 1
ATOM 3542 C C . THR C 1 105 ? 46.685 26.661 33.717 1.00 13.54 172 THR C C 1
ATOM 3543 O O . THR C 1 105 ? 47.628 26.345 32.987 1.00 12.78 172 THR C O 1
ATOM 3547 N N . ALA C 1 106 ? 46.825 27.017 34.995 1.00 14.14 173 ALA C N 1
ATOM 3548 C CA . ALA C 1 106 ? 48.116 27.106 35.632 1.00 14.77 173 ALA C CA 1
ATOM 3549 C C . ALA C 1 106 ? 48.889 25.787 35.566 1.00 16.03 173 ALA C C 1
ATOM 3550 O O . ALA C 1 106 ? 50.073 25.777 35.291 1.00 15.94 173 ALA C O 1
ATOM 3552 N N . LYS C 1 107 ? 48.196 24.668 35.715 1.00 16.74 174 LYS C N 1
ATOM 3553 C CA . LYS C 1 107 ? 48.863 23.389 35.667 1.00 17.98 174 LYS C CA 1
ATOM 3554 C C . LYS C 1 107 ? 48.717 22.593 34.371 1.00 17.55 174 LYS C C 1
ATOM 3555 O O . LYS C 1 107 ? 49.455 21.633 34.155 1.00 17.31 174 LYS C O 1
ATOM 3561 N N . THR C 1 108 ? 47.759 22.954 33.522 1.00 17.19 175 THR C N 1
ATOM 3562 C CA . THR C 1 108 ? 47.289 22.030 32.493 1.00 17.33 175 THR C CA 1
ATOM 3563 C C . THR C 1 108 ? 46.863 22.688 31.206 1.00 17.49 175 THR C C 1
ATOM 3564 O O . THR C 1 108 ? 46.253 23.750 31.250 1.00 16.41 175 THR C O 1
ATOM 3568 N N . TRP C 1 109 ? 47.229 22.052 30.081 1.00 16.81 176 TRP C N 1
ATOM 3569 C CA . TRP C 1 109 ? 46.616 22.314 28.775 1.00 16.45 176 TRP C CA 1
ATOM 3570 C C . TRP C 1 109 ? 45.466 21.343 28.552 1.00 16.04 176 TRP C C 1
ATOM 3571 O O . TRP C 1 109 ? 45.653 20.116 28.635 1.00 15.51 176 TRP C O 1
ATOM 3582 N N . TYR C 1 110 ? 44.279 21.869 28.253 1.00 15.45 177 TYR C N 1
ATOM 3583 C CA . TYR C 1 110 ? 43.173 21.047 27.805 1.00 15.47 177 TYR C CA 1
ATOM 3584 C C . TYR C 1 110 ? 42.903 21.271 26.328 1.00 15.10 177 TYR C C 1
ATOM 3585 O O . TYR C 1 110 ? 42.674 22.408 25.891 1.00 15.42 177 TYR C O 1
ATOM 3594 N N . VAL C 1 111 ? 42.926 20.189 25.556 1.00 14.75 178 VAL C N 1
ATOM 3595 C CA . VAL C 1 111 ? 42.761 20.308 24.120 1.00 15.24 178 VAL C CA 1
ATOM 3596 C C . VAL C 1 111 ? 41.491 19.569 23.727 1.00 15.48 178 VAL C C 1
ATOM 3597 O O . VAL C 1 111 ? 41.363 18.364 24.019 1.00 17.04 178 VAL C O 1
ATOM 3601 N N . PHE C 1 112 ? 40.576 20.307 23.088 1.00 15.19 179 PHE C N 1
ATOM 3602 C CA . PHE C 1 112 ? 39.315 19.813 22.559 1.00 15.54 179 PHE C CA 1
ATOM 3603 C C . PHE C 1 112 ? 39.273 19.989 21.037 1.00 15.65 179 PHE C C 1
ATOM 3604 O O . PHE C 1 112 ? 39.932 20.876 20.483 1.00 15.66 179 PHE C O 1
ATOM 3612 N N . LYS C 1 113 ? 38.469 19.157 20.352 1.00 15.42 180 LYS C N 1
ATOM 3613 C CA . LYS C 1 113 ? 38.370 19.203 18.893 1.00 16.11 180 LYS C CA 1
ATOM 3614 C C . LYS C 1 113 ? 36.924 19.365 18.464 1.00 15.06 180 LYS C C 1
ATOM 3615 O O . LYS C 1 113 ? 36.056 18.644 18.926 1.00 14.27 180 LYS C O 1
ATOM 3621 N N . VAL C 1 114 ? 36.656 20.363 17.617 1.00 14.37 181 VAL C N 1
ATOM 3622 C CA . VAL C 1 114 ? 35.305 20.711 17.248 1.00 14.52 181 VAL C CA 1
ATOM 3623 C C . VAL C 1 114 ? 34.559 19.553 16.624 1.00 15.14 181 VAL C C 1
ATOM 3624 O O . VAL C 1 114 ? 35.094 18.885 15.731 1.00 15.41 181 VAL C O 1
ATOM 3628 N N . THR C 1 115 ? 33.362 19.321 17.161 1.00 16.32 182 THR C N 1
ATOM 3629 C CA . THR C 1 115 ? 32.425 18.285 16.667 1.00 17.95 182 THR C CA 1
ATOM 3630 C C . THR C 1 115 ? 31.246 18.830 15.850 1.00 17.85 182 THR C C 1
ATOM 3631 O O . THR C 1 115 ? 30.574 18.084 15.149 1.00 18.50 182 THR C O 1
ATOM 3635 N N . GLY C 1 116 ? 30.982 20.134 15.931 1.00 17.12 183 GLY C N 1
ATOM 3636 C CA . GLY C 1 116 ? 29.959 20.745 15.104 1.00 17.32 183 GLY C CA 1
ATOM 3637 C C . GLY C 1 116 ? 29.587 22.100 15.682 1.00 17.19 183 GLY C C 1
ATOM 3638 O O . GLY C 1 116 ? 30.073 22.467 16.752 1.00 16.37 183 GLY C O 1
ATOM 3639 N N . HIS C 1 117 ? 28.833 22.872 14.912 1.00 16.82 184 HIS C N 1
ATOM 3640 C CA . HIS C 1 117 ? 28.286 24.131 15.373 1.00 18.02 184 HIS C CA 1
ATOM 3641 C C . HIS C 1 117 ? 26.770 24.114 15.185 1.00 18.21 184 HIS C C 1
ATOM 3642 O O . HIS C 1 117 ? 26.234 23.296 14.413 1.00 17.90 184 HIS C O 1
ATOM 3649 N N . GLU C 1 118 ? 26.095 24.996 15.910 1.00 18.00 185 GLU C N 1
ATOM 3650 C CA . GLU C 1 118 ? 24.645 25.176 15.816 1.00 18.98 185 GLU C CA 1
ATOM 3651 C C . GLU C 1 118 ? 24.249 26.623 15.952 1.00 16.96 185 GLU C C 1
ATOM 3652 O O . GLU C 1 118 ? 24.884 27.367 16.644 1.00 15.18 185 GLU C O 1
ATOM 3658 N N . LEU C 1 119 ? 23.169 26.984 15.296 1.00 16.33 186 LEU C N 1
ATOM 3659 C CA . LEU C 1 119 ? 22.553 28.324 15.453 1.00 16.44 186 LEU C CA 1
ATOM 3660 C C . LEU C 1 119 ? 21.203 28.102 16.077 1.00 15.75 186 LEU C C 1
ATOM 3661 O O . LEU C 1 119 ? 20.352 27.414 15.476 1.00 16.48 186 LEU C O 1
ATOM 3666 N N . VAL C 1 120 ? 21.002 28.656 17.261 1.00 14.20 187 VAL C N 1
ATOM 3667 C CA . VAL C 1 120 ? 19.770 28.435 18.063 1.00 14.16 187 VAL C CA 1
ATOM 3668 C C . VAL C 1 120 ? 19.212 29.725 18.601 1.00 14.82 187 VAL C C 1
ATOM 3669 O O . VAL C 1 120 ? 19.937 30.674 18.707 1.00 14.57 187 VAL C O 1
ATOM 3673 N N . LYS C 1 121 ? 17.945 29.718 19.010 1.00 15.52 188 LYS C N 1
ATOM 3674 C CA . LYS C 1 121 ? 17.375 30.818 19.784 1.00 15.65 188 LYS C CA 1
ATOM 3675 C C . LYS C 1 121 ? 17.949 30.743 21.196 1.00 15.21 188 LYS C C 1
ATOM 3676 O O . LYS C 1 121 ? 18.324 29.675 21.674 1.00 13.53 188 LYS C O 1
ATOM 3682 N N . PRO C 1 122 ? 18.019 31.865 21.895 1.00 14.43 189 PRO C N 1
ATOM 3683 C CA . PRO C 1 122 ? 18.709 31.839 23.185 1.00 14.67 189 PRO C CA 1
ATOM 3684 C C . PRO C 1 122 ? 17.998 31.114 24.351 1.00 14.70 189 PRO C C 1
ATOM 3685 O O . PRO C 1 122 ? 18.567 31.011 25.425 1.00 14.51 189 PRO C O 1
ATOM 3689 N N . GLU C 1 123 ? 16.782 30.617 24.113 1.00 15.00 190 GLU C N 1
ATOM 3690 C CA . GLU C 1 123 ? 16.017 29.883 25.101 1.00 15.39 190 GLU C CA 1
ATOM 3691 C C . GLU C 1 123 ? 16.387 28.401 25.011 1.00 15.71 190 GLU C C 1
ATOM 3692 O O . GLU C 1 123 ? 16.030 27.640 25.930 1.00 16.75 190 GLU C O 1
ATOM 3698 N N . GLN C 1 124 ? 17.096 27.999 23.933 1.00 15.27 191 GLN C N 1
ATOM 3699 C CA . GLN C 1 124 ? 17.395 26.584 23.680 1.00 16.37 191 GLN C CA 1
ATOM 3700 C C . GLN C 1 124 ? 18.594 26.124 24.521 1.00 16.07 191 GLN C C 1
ATOM 3701 O O . GLN C 1 124 ? 19.671 25.910 24.007 1.00 15.95 191 GLN C O 1
ATOM 3707 N N . VAL C 1 125 ? 18.379 25.966 25.818 1.00 16.76 192 VAL C N 1
ATOM 3708 C CA . VAL C 1 125 ? 19.473 25.729 26.789 1.00 17.04 192 VAL C CA 1
ATOM 3709 C C . VAL C 1 125 ? 20.013 24.271 26.753 1.00 16.93 192 VAL C C 1
ATOM 3710 O O . VAL C 1 125 ? 21.011 23.933 27.401 1.00 16.89 192 VAL C O 1
ATOM 3714 N N . GLU C 1 126 ? 19.351 23.410 26.001 1.00 17.61 193 GLU C N 1
ATOM 371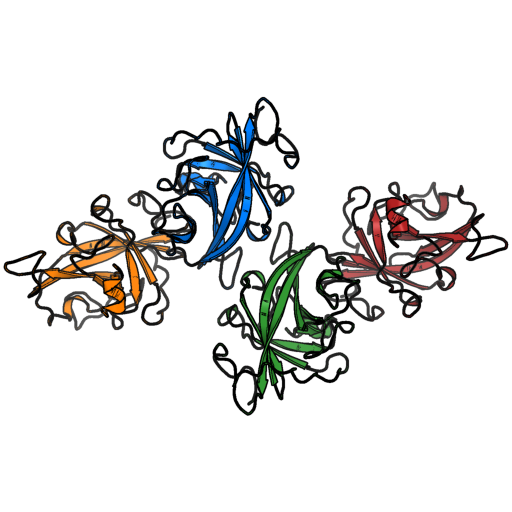5 C CA . GLU C 1 126 ? 19.887 22.064 25.733 1.00 17.72 193 GLU C CA 1
ATOM 3716 C C . GLU C 1 126 ? 21.324 22.090 25.162 1.00 17.08 193 GLU C C 1
ATOM 3717 O O . GLU C 1 126 ? 22.072 21.135 25.328 1.00 17.51 193 GLU C O 1
ATOM 3723 N N . VAL C 1 127 ? 21.705 23.167 24.473 1.00 15.92 194 VAL C N 1
ATOM 3724 C CA . VAL C 1 127 ? 23.017 23.211 23.858 1.00 15.05 194 VAL C CA 1
ATOM 3725 C C . VAL C 1 127 ? 24.144 23.262 24.898 1.00 15.07 194 VAL C C 1
ATOM 3726 O O . VAL C 1 127 ? 25.293 22.956 24.578 1.00 14.90 194 VAL C O 1
ATOM 3730 N N . ILE C 1 128 ? 23.833 23.683 26.129 1.00 14.75 195 ILE C N 1
ATOM 3731 C CA . ILE C 1 128 ? 24.822 23.684 27.212 1.00 15.78 195 ILE C CA 1
ATOM 3732 C C . ILE C 1 128 ? 24.540 22.605 28.254 1.00 16.46 195 ILE C C 1
ATOM 3733 O O . ILE C 1 128 ? 25.121 22.627 29.318 1.00 17.23 195 ILE C O 1
ATOM 3738 N N . ALA C 1 129 ? 23.640 21.672 27.936 1.00 17.21 196 ALA C N 1
ATOM 3739 C CA . ALA C 1 129 ? 23.425 20.489 28.799 1.00 18.11 196 ALA C CA 1
ATOM 3740 C C . ALA C 1 129 ? 24.681 19.629 28.956 1.00 18.74 196 ALA C C 1
ATOM 3741 O O . ALA C 1 129 ? 25.592 19.672 28.127 1.00 16.88 196 ALA C O 1
ATOM 3743 N N . PRO C 1 130 ? 24.731 18.806 30.029 1.00 19.35 197 PRO C N 1
ATOM 3744 C CA . PRO C 1 130 ? 25.923 17.997 30.257 1.00 20.03 197 PRO C CA 1
ATOM 3745 C C . PRO C 1 130 ? 26.298 17.180 29.047 1.00 19.48 197 PRO C C 1
ATOM 3746 O O . PRO C 1 130 ? 27.479 17.092 28.748 1.00 20.00 197 PRO C O 1
ATOM 3750 N N . VAL C 1 131 ? 25.297 16.586 28.384 1.00 20.02 198 VAL C N 1
ATOM 3751 C CA . VAL C 1 131 ? 25.451 16.051 27.068 1.00 20.06 198 VAL C CA 1
ATOM 3752 C C . VAL C 1 131 ? 24.822 17.099 26.171 1.00 20.18 198 VAL C C 1
ATOM 3753 O O . VAL C 1 131 ? 23.642 17.392 26.310 1.00 20.76 198 VAL C O 1
ATOM 3757 N N . PRO C 1 132 ? 25.625 17.702 25.288 1.00 20.50 199 PRO C N 1
ATOM 3758 C CA . PRO C 1 132 ? 25.059 18.690 24.385 1.00 21.51 199 PRO C CA 1
ATOM 3759 C C . PRO C 1 132 ? 23.817 18.188 23.658 1.00 23.56 199 PRO C C 1
ATOM 3760 O O . PRO C 1 132 ? 23.785 17.047 23.171 1.00 24.01 199 PRO C O 1
ATOM 3764 N N . ASN C 1 133 ? 22.779 19.031 23.664 1.00 25.44 200 ASN C N 1
ATOM 3765 C CA . ASN C 1 133 ? 21.468 18.773 23.037 1.00 28.26 200 ASN C CA 1
ATOM 3766 C C . ASN C 1 133 ? 20.630 17.650 23.628 1.00 28.07 200 ASN C C 1
ATOM 3767 O O . ASN C 1 133 ? 19.560 17.345 23.102 1.00 28.19 200 ASN C O 1
ATOM 3772 N N . GLN C 1 134 ? 21.089 17.056 24.729 1.00 27.15 201 GLN C N 1
ATOM 3773 C CA . GLN C 1 134 ? 20.402 15.918 25.337 1.00 28.01 201 GLN C CA 1
ATOM 3774 C C . GLN C 1 134 ? 20.227 16.127 26.839 1.00 27.71 201 GLN C C 1
ATOM 3775 O O . GLN C 1 134 ? 20.970 15.557 27.634 1.00 27.51 201 GLN C O 1
ATOM 3781 N N . PRO C 1 135 ? 19.228 16.937 27.235 1.00 30.22 202 PRO C N 1
ATOM 3782 C CA . PRO C 1 135 ? 19.043 17.343 28.631 1.00 31.86 202 PRO C CA 1
ATOM 3783 C C . PRO C 1 135 ? 18.829 16.168 29.575 1.00 33.31 202 PRO C C 1
ATOM 3784 O O . PRO C 1 135 ? 19.133 16.279 30.758 1.00 35.53 202 PRO C O 1
ATOM 3788 N N . ASP C 1 136 ? 18.351 15.045 29.047 1.00 35.72 203 ASP C N 1
ATOM 3789 C CA . ASP C 1 136 ? 18.073 13.860 29.867 1.00 38.10 203 ASP C CA 1
ATOM 3790 C C . ASP C 1 136 ? 19.207 12.833 29.911 1.00 37.34 203 ASP C C 1
ATOM 3791 O O . ASP C 1 136 ? 19.185 11.933 30.751 1.00 37.70 203 ASP C O 1
ATOM 3796 N N . ALA C 1 137 ? 20.181 12.945 29.011 1.00 34.44 204 ALA C N 1
ATOM 3797 C CA . ALA C 1 137 ? 21.245 11.967 28.932 1.00 33.42 204 ALA C CA 1
ATOM 3798 C C . ALA C 1 137 ? 22.301 12.207 30.002 1.00 32.66 204 ALA C C 1
ATOM 3799 O O . ALA C 1 137 ? 22.705 13.334 30.259 1.00 33.42 204 ALA C O 1
ATOM 3801 N N . GLN C 1 138 ? 22.749 11.125 30.626 1.00 33.50 205 GLN C N 1
ATOM 3802 C CA . GLN C 1 138 ? 23.817 11.185 31.607 1.00 33.32 205 GLN C CA 1
ATOM 3803 C C . GLN C 1 138 ? 25.166 11.227 30.864 1.00 30.27 205 GLN C C 1
ATOM 3804 O O . GLN C 1 138 ? 25.403 10.419 29.954 1.00 27.42 205 GLN C O 1
ATOM 3810 N N . PRO C 1 139 ? 26.057 12.161 31.252 1.00 27.19 206 PRO C N 1
ATOM 3811 C CA . PRO C 1 139 ? 27.310 12.335 30.525 1.00 27.43 206 PRO C CA 1
ATOM 3812 C C . PRO C 1 139 ? 28.335 11.254 30.793 1.00 27.65 206 PRO C C 1
ATOM 3813 O O . PRO C 1 139 ? 28.478 10.801 31.932 1.00 29.35 206 PRO C O 1
ATOM 3817 N N . THR C 1 140 ? 29.027 10.858 29.733 1.00 28.13 207 THR C N 1
ATOM 3818 C CA . THR C 1 140 ? 30.229 10.032 29.819 1.00 29.16 207 THR C CA 1
ATOM 3819 C C . THR C 1 140 ? 31.493 10.751 29.314 1.00 28.02 207 THR C C 1
ATOM 3820 O O . THR C 1 140 ? 32.596 10.498 29.816 1.00 29.16 207 THR C O 1
ATOM 3824 N N . ASP C 1 141 ? 31.337 11.640 28.331 1.00 26.66 208 ASP C N 1
ATOM 3825 C CA . ASP C 1 141 ? 32.464 12.369 27.741 1.00 25.47 208 ASP C CA 1
ATOM 3826 C C . ASP C 1 141 ? 32.603 13.796 28.316 1.00 22.69 208 ASP C C 1
ATOM 3827 O O . ASP C 1 141 ? 31.766 14.245 29.107 1.00 21.14 208 ASP C O 1
ATOM 3832 N N . ARG C 1 142 ? 33.698 14.447 27.953 1.00 20.36 209 ARG C N 1
ATOM 3833 C CA . ARG C 1 142 ? 33.973 15.844 28.336 1.00 19.52 209 ARG C CA 1
ATOM 3834 C C . ARG C 1 142 ? 33.909 16.732 27.089 1.00 18.30 209 ARG C C 1
ATOM 3835 O O . ARG C 1 142 ? 34.576 16.456 26.053 1.00 18.26 209 ARG C O 1
ATOM 3843 N N . TYR C 1 143 ? 33.108 17.795 27.185 1.00 17.18 210 TYR C N 1
ATOM 3844 C CA . TYR C 1 143 ? 32.933 18.732 26.089 1.00 16.56 210 TYR C CA 1
ATOM 3845 C C . TYR C 1 143 ? 33.242 20.115 26.600 1.00 14.65 210 TYR C C 1
ATOM 3846 O O . TYR C 1 143 ? 33.224 20.371 27.799 1.00 14.45 210 TYR C O 1
ATOM 3855 N N . ILE C 1 144 ? 33.498 20.991 25.641 1.00 12.92 211 ILE C N 1
ATOM 3856 C CA . ILE C 1 144 ? 33.497 22.441 25.831 1.00 11.83 211 ILE C CA 1
ATOM 3857 C C . ILE C 1 144 ? 32.525 23.020 24.808 1.00 11.12 211 ILE C C 1
ATOM 3858 O O . ILE C 1 144 ? 32.409 22.493 23.664 1.00 10.98 211 ILE C O 1
ATOM 3863 N N . THR C 1 145 ? 31.815 24.087 25.208 1.00 10.99 212 THR C N 1
ATOM 3864 C CA . THR C 1 145 ? 30.829 24.725 24.361 1.00 10.86 212 THR C CA 1
ATOM 3865 C C . THR C 1 145 ? 31.175 26.209 24.417 1.00 10.73 212 THR C C 1
ATOM 3866 O O . THR C 1 145 ? 31.433 26.689 25.501 1.00 10.55 212 THR C O 1
ATOM 3870 N N . LEU C 1 146 ? 31.258 26.859 23.262 1.00 10.92 213 LEU C N 1
ATOM 3871 C CA . LEU C 1 146 ? 31.430 28.324 23.161 1.00 11.38 213 LEU C CA 1
ATOM 3872 C C . LEU C 1 146 ? 30.112 28.864 22.646 1.00 11.21 213 LEU C C 1
ATOM 3873 O O . LEU C 1 146 ? 29.537 28.289 21.700 1.00 12.14 213 LEU C O 1
ATOM 3878 N N . THR C 1 147 ? 29.653 29.979 23.223 1.00 10.53 214 THR C N 1
ATOM 3879 C CA . THR C 1 147 ? 28.387 30.600 22.805 1.00 10.62 214 THR C CA 1
ATOM 3880 C C . THR C 1 147 ? 28.581 32.093 22.607 1.00 10.42 214 THR C C 1
ATOM 3881 O O . THR C 1 147 ? 29.306 32.715 23.343 1.00 10.50 214 THR C O 1
ATOM 3885 N N . THR C 1 148 ? 27.919 32.613 21.609 1.00 10.30 215 THR C N 1
ATOM 3886 C CA . THR C 1 148 ? 27.956 34.047 21.314 1.00 10.37 215 THR C CA 1
ATOM 3887 C C . THR C 1 148 ? 26.740 34.410 20.455 1.00 10.64 215 THR C C 1
ATOM 3888 O O . THR C 1 148 ? 25.990 33.563 19.974 1.00 10.41 215 THR C O 1
ATOM 3892 N N . CYS C 1 149 ? 26.531 35.698 20.253 1.00 10.77 216 CYS C N 1
ATOM 3893 C CA . CYS C 1 149 ? 25.398 36.160 19.496 1.00 11.70 216 CYS C CA 1
ATOM 3894 C C . CYS C 1 149 ? 25.647 36.149 17.997 1.00 11.12 216 CYS C C 1
ATOM 3895 O O . CYS C 1 149 ? 26.783 36.289 17.540 1.00 11.73 216 CYS C O 1
ATOM 3898 N N . HIS C 1 150 ? 24.561 36.019 17.253 1.00 11.26 217 HIS C N 1
ATOM 3899 C CA . HIS C 1 150 ? 24.533 36.133 15.799 1.00 11.47 217 HIS C CA 1
ATOM 3900 C C . HIS C 1 150 ? 23.133 36.582 15.372 1.00 11.36 217 HIS C C 1
ATOM 3901 O O . HIS C 1 150 ? 22.137 36.362 16.074 1.00 11.23 217 HIS C O 1
ATOM 3908 N N . GLY C 1 151 ? 23.039 37.233 14.224 1.00 11.28 218 GLY C N 1
ATOM 3909 C CA . GLY C 1 151 ? 21.762 37.588 13.651 1.00 11.83 218 GLY C CA 1
ATOM 3910 C C . GLY C 1 151 ? 21.361 36.819 12.405 1.00 12.48 218 GLY C C 1
ATOM 3911 O O . GLY C 1 151 ? 22.172 36.631 11.495 1.00 12.93 218 GLY C O 1
ATOM 3912 N N . SER C 1 152 ? 20.077 36.486 12.340 1.00 13.36 219 SER C N 1
ATOM 3913 C CA . SER C 1 152 ? 19.496 35.820 11.181 1.00 14.37 219 SER C CA 1
ATOM 3914 C C . SER C 1 152 ? 19.553 36.686 9.933 1.00 15.25 219 SER C C 1
ATOM 3915 O O . SER C 1 152 ? 19.600 36.183 8.806 1.00 16.40 219 SER C O 1
ATOM 3918 N N . THR C 1 153 ? 19.566 38.008 10.123 1.00 15.62 220 THR C N 1
ATOM 3919 C CA . THR C 1 153 ? 19.812 38.913 9.040 1.00 16.81 220 THR C CA 1
ATOM 3920 C C . THR C 1 153 ? 21.205 39.539 9.134 1.00 16.36 220 THR C C 1
ATOM 3921 O O . THR C 1 153 ? 21.930 39.590 8.140 1.00 16.92 220 THR C O 1
ATOM 3925 N N . ALA C 1 154 ? 21.551 40.049 10.313 1.00 15.61 221 ALA C N 1
ATOM 3926 C CA . ALA C 1 154 ? 22.704 40.935 10.472 1.00 15.43 221 ALA C CA 1
ATOM 3927 C C . ALA C 1 154 ? 23.967 40.221 10.901 1.00 14.90 221 ALA C C 1
ATOM 3928 O O . ALA C 1 154 ? 25.013 40.846 11.034 1.00 14.97 221 ALA C O 1
ATOM 3930 N N . GLY C 1 155 ? 23.910 38.898 11.092 1.00 14.46 222 GLY C N 1
ATOM 3931 C CA . GLY C 1 155 ? 25.094 38.175 11.472 1.00 13.93 222 GLY C CA 1
ATOM 3932 C C . GLY C 1 155 ? 25.834 38.638 12.737 1.00 13.65 222 GLY C C 1
ATOM 3933 O O . GLY C 1 155 ? 25.287 38.696 13.844 1.00 12.67 222 GLY C O 1
ATOM 3934 N N . GLU C 1 156 ? 27.108 38.935 12.542 1.00 14.49 223 GLU C N 1
ATOM 3935 C CA . GLU C 1 156 ? 27.990 39.375 13.584 1.00 15.63 223 GLU C CA 1
ATOM 3936 C C . GLU C 1 156 ? 27.412 40.619 14.252 1.00 15.95 223 GLU C C 1
ATOM 3937 O O . GLU C 1 156 ? 27.698 40.890 15.409 1.00 15.55 223 GLU C O 1
ATOM 3943 N N . PHE C 1 157 ? 26.578 41.364 13.536 1.00 16.90 224 PHE C N 1
ATOM 3944 C CA . PHE C 1 157 ? 26.016 42.567 14.109 1.00 18.02 224 PHE C CA 1
ATOM 3945 C C . PHE C 1 157 ? 24.572 42.381 14.569 1.00 17.30 224 PHE C C 1
ATOM 3946 O O . PHE C 1 157 ? 23.848 43.367 14.709 1.00 18.31 224 PHE C O 1
ATOM 3954 N N . GLY C 1 158 ? 24.130 41.136 14.761 1.00 15.55 225 GLY C N 1
ATOM 3955 C CA . GLY C 1 158 ? 22.753 40.852 15.196 1.00 15.81 225 GLY C CA 1
ATOM 3956 C C . GLY C 1 158 ? 22.741 39.967 16.399 1.00 15.96 225 GLY C C 1
ATOM 3957 O O . GLY C 1 158 ? 23.778 39.446 16.787 1.00 16.30 225 GLY C O 1
ATOM 3958 N N . ASN C 1 159 ? 21.568 39.805 17.014 1.00 16.26 226 ASN C N 1
ATOM 3959 C CA . ASN C 1 159 ? 21.528 39.047 18.261 1.00 16.52 226 ASN C CA 1
ATOM 3960 C C . ASN C 1 159 ? 20.223 38.348 18.534 1.00 15.38 226 ASN C C 1
ATOM 3961 O O . ASN C 1 159 ? 19.873 38.101 19.694 1.00 14.46 226 ASN C O 1
ATOM 3966 N N . ASP C 1 160 ? 19.478 38.003 17.485 1.00 15.50 227 ASP C N 1
ATOM 3967 C CA . ASP C 1 160 ? 18.269 37.205 17.706 1.00 15.66 227 ASP C CA 1
ATOM 3968 C C . ASP C 1 160 ? 18.600 35.737 17.837 1.00 15.22 227 ASP C C 1
ATOM 3969 O O . ASP C 1 160 ? 17.762 34.973 18.316 1.00 15.50 227 ASP C O 1
ATOM 3974 N N . LEU C 1 161 ? 19.797 35.362 17.430 1.00 13.82 228 LEU C N 1
ATOM 3975 C CA . LEU C 1 161 ? 20.237 33.938 17.521 1.00 13.45 228 LEU C CA 1
ATOM 3976 C C . LEU C 1 161 ? 21.549 33.843 18.270 1.00 12.57 228 LEU C C 1
ATOM 3977 O O . LEU C 1 161 ? 22.165 34.821 18.650 1.00 12.15 228 LEU C O 1
ATOM 3982 N N . ARG C 1 162 ? 21.961 32.625 18.535 1.00 11.71 229 ARG C N 1
ATOM 3983 C CA . ARG C 1 162 ? 23.233 32.388 19.182 1.00 11.69 229 ARG C CA 1
ATOM 3984 C C . ARG C 1 162 ? 24.006 31.378 18.364 1.00 11.73 229 ARG C C 1
ATOM 3985 O O . ARG C 1 162 ? 23.442 30.298 17.963 1.00 11.79 229 ARG C O 1
ATOM 3993 N N . TRP C 1 163 ? 25.270 31.687 18.109 1.00 11.32 230 TRP C N 1
ATOM 3994 C CA . TRP C 1 163 ? 26.210 30.734 17.459 1.00 11.77 230 TRP C CA 1
ATOM 3995 C C . TRP C 1 163 ? 26.841 29.870 18.519 1.00 12.03 230 TRP C C 1
ATOM 3996 O O . TRP C 1 163 ? 27.497 30.367 19.448 1.00 11.39 230 TRP C O 1
ATOM 4007 N N . ILE C 1 164 ? 26.678 28.549 18.368 1.00 12.75 231 ILE C N 1
ATOM 4008 C CA . ILE C 1 164 ? 27.146 27.596 19.369 1.00 13.52 231 ILE C CA 1
ATOM 4009 C C . ILE C 1 164 ? 28.169 26.658 18.714 1.00 13.75 231 ILE C C 1
ATOM 4010 O O . ILE C 1 164 ? 27.895 26.085 17.670 1.00 14.49 231 ILE C O 1
ATOM 4015 N N . VAL C 1 165 ? 29.367 26.554 19.299 1.00 13.28 232 VAL C N 1
ATOM 4016 C CA . VAL C 1 165 ? 30.355 25.561 18.871 1.00 13.78 232 VAL C CA 1
ATOM 4017 C C . VAL C 1 165 ? 30.592 24.532 19.966 1.00 13.59 232 VAL C C 1
ATOM 4018 O O . VAL C 1 165 ? 30.870 24.890 21.104 1.00 13.42 232 VAL C O 1
ATOM 4022 N N . HIS C 1 166 ? 30.552 23.268 19.582 1.00 13.77 233 HIS C N 1
ATOM 4023 C CA . HIS C 1 166 ? 30.859 22.134 20.445 1.00 13.95 233 HIS C CA 1
ATOM 4024 C C . HIS C 1 166 ? 32.176 21.475 20.080 1.00 13.80 233 HIS C C 1
ATOM 4025 O O . HIS C 1 166 ? 32.488 21.289 18.902 1.00 13.57 233 HIS C O 1
ATOM 4032 N N . ALA C 1 167 ? 32.958 21.129 21.105 1.00 14.01 234 ALA C N 1
ATOM 4033 C CA . ALA C 1 167 ? 34.257 20.448 20.890 1.00 14.65 234 ALA C CA 1
ATOM 4034 C C . ALA C 1 167 ? 34.485 19.363 21.943 1.00 15.18 234 ALA C C 1
ATOM 4035 O O . ALA C 1 167 ? 34.226 19.566 23.114 1.00 15.07 234 ALA C O 1
ATOM 4037 N N . LYS C 1 168 ? 34.858 18.176 21.477 1.00 16.79 235 LYS C N 1
ATOM 4038 C CA . LYS C 1 168 ? 34.989 17.022 22.335 1.00 17.21 235 LYS C CA 1
ATOM 4039 C C . LYS C 1 168 ? 36.425 16.944 22.819 1.00 16.20 235 LYS C C 1
ATOM 4040 O O . LYS C 1 168 ? 37.360 17.237 22.065 1.00 15.93 235 LYS C O 1
ATOM 4046 N N . PHE C 1 169 ? 36.601 16.545 24.072 1.00 15.99 236 PHE C N 1
ATOM 4047 C CA . PHE C 1 169 ? 37.920 16.458 24.667 1.00 16.31 236 PHE C CA 1
ATOM 4048 C C . PHE C 1 169 ? 38.812 15.495 23.899 1.00 16.50 236 PHE C C 1
ATOM 4049 O O . PHE C 1 169 ? 38.372 14.373 23.596 1.00 16.69 236 PHE C O 1
ATOM 4057 N N . ALA C 1 170 ? 40.033 15.924 23.586 1.00 15.79 237 ALA C N 1
ATOM 4058 C CA . ALA C 1 170 ? 41.000 15.129 22.829 1.00 16.87 237 ALA C CA 1
ATOM 4059 C C . ALA C 1 170 ? 42.168 14.653 23.711 1.00 17.36 237 ALA C C 1
ATOM 4060 O O . ALA C 1 170 ? 42.398 13.438 23.888 1.00 17.52 237 ALA C O 1
ATOM 4062 N N . TYR C 1 171 ? 42.907 15.590 24.277 1.00 17.26 238 TYR C N 1
ATOM 4063 C CA . TYR C 1 171 ? 44.041 15.223 25.143 1.00 18.16 238 TYR C CA 1
ATOM 4064 C C . TYR C 1 171 ? 44.371 16.369 26.040 1.00 17.70 238 TYR C C 1
ATOM 4065 O O . TYR C 1 171 ? 43.888 17.475 25.823 1.00 17.20 238 TYR C O 1
ATOM 4074 N N . TRP C 1 172 ? 45.202 16.097 27.041 1.00 17.47 239 TRP C N 1
ATOM 4075 C CA . TRP C 1 172 ? 45.692 17.147 27.926 1.00 17.54 239 TRP C CA 1
ATOM 4076 C C . TRP C 1 172 ? 47.197 17.038 28.074 1.00 18.29 239 TRP C C 1
ATOM 4077 O O . TRP C 1 172 ? 47.803 16.001 27.717 1.00 17.62 239 TRP C O 1
ATOM 4088 N N . MET C 1 173 ? 47.799 18.110 28.591 1.00 17.69 240 MET C N 1
ATOM 4089 C CA . MET C 1 173 ? 49.251 18.162 28.848 1.00 19.30 240 MET C CA 1
ATOM 4090 C C . MET C 1 173 ? 49.538 18.866 30.175 1.00 19.14 240 MET C C 1
ATOM 4091 O O . MET C 1 173 ? 48.849 19.814 30.564 1.00 18.20 240 MET C O 1
ATOM 4096 N N . ASP C 1 174 ? 50.562 18.407 30.872 1.00 19.68 241 ASP C N 1
ATOM 4097 C CA . ASP C 1 174 ? 51.061 19.087 32.047 1.00 20.76 241 ASP C CA 1
ATOM 4098 C C . ASP C 1 174 ? 51.869 20.286 31.578 1.00 19.61 241 ASP C C 1
ATOM 4099 O O . ASP C 1 174 ? 52.836 20.123 30.856 1.00 18.27 241 ASP C O 1
ATOM 4104 N N . ARG C 1 175 ? 51.449 21.482 31.964 1.00 20.04 242 ARG C N 1
ATOM 4105 C CA . ARG C 1 175 ? 51.988 22.714 31.368 1.00 20.60 242 ARG C CA 1
ATOM 4106 C C . ARG C 1 175 ? 53.481 22.908 31.684 1.00 22.02 242 ARG C C 1
ATOM 4107 O O . ARG C 1 175 ? 54.189 23.639 30.981 1.00 21.84 242 ARG C O 1
ATOM 4115 N N . SER C 1 176 ? 53.939 22.288 32.763 1.00 23.26 243 SER C N 1
ATOM 4116 C CA . SER C 1 176 ? 55.345 22.373 33.147 1.00 25.74 243 SER C CA 1
ATOM 4117 C C . SER C 1 176 ? 56.230 21.362 32.414 1.00 27.54 243 SER C C 1
ATOM 4118 O O . SER C 1 176 ? 57.451 21.371 32.597 1.00 28.09 243 SER C O 1
ATOM 4121 N N . GLU C 1 177 ? 55.636 20.501 31.585 1.00 28.14 244 GLU C N 1
ATOM 4122 C CA . GLU C 1 177 ? 56.404 19.556 30.775 1.00 29.71 244 GLU C CA 1
ATOM 4123 C C . GLU C 1 177 ? 56.167 19.655 29.265 1.00 28.74 244 GLU C C 1
ATOM 4124 O O . GLU C 1 177 ? 56.791 18.911 28.497 1.00 29.28 244 GLU C O 1
ATOM 4130 N N . GLY C 1 178 ? 55.304 20.571 28.819 1.00 26.03 245 GLY C N 1
ATOM 4131 C CA . GLY C 1 178 ? 55.086 20.755 27.391 1.00 25.05 245 GLY C CA 1
ATOM 4132 C C . GLY C 1 178 ? 53.810 21.505 27.058 1.00 23.05 245 GLY C C 1
ATOM 4133 O O . GLY C 1 178 ? 53.044 21.878 27.956 1.00 22.98 245 GLY C O 1
ATOM 4134 N N . ARG C 1 179 ? 53.604 21.738 25.772 1.00 22.79 246 ARG C N 1
ATOM 4135 C CA . ARG C 1 179 ? 52.395 22.427 25.290 1.00 22.08 246 ARG C CA 1
ATOM 4136 C C . ARG C 1 179 ? 52.049 22.032 23.860 1.00 21.89 246 ARG C C 1
ATOM 4137 O O . ARG C 1 179 ? 52.892 21.520 23.121 1.00 22.85 246 ARG C O 1
ATOM 4145 N N . PRO C 1 180 ? 50.786 22.249 23.464 1.00 21.06 247 PRO C N 1
ATOM 4146 C CA . PRO C 1 180 ? 50.377 21.814 22.137 1.00 21.09 247 PRO C CA 1
ATOM 4147 C C . PRO C 1 180 ? 51.163 22.432 21.017 1.00 21.24 247 PRO C C 1
ATOM 4148 O O . PRO C 1 180 ? 51.513 23.605 21.096 1.00 19.71 247 PRO C O 1
ATOM 4152 N N . GLU C 1 181 ? 51.387 21.636 19.973 1.00 21.55 248 GLU C N 1
ATOM 4153 C CA . GLU C 1 181 ? 52.092 22.045 18.739 1.00 23.22 248 GLU C CA 1
ATOM 4154 C C . GLU C 1 181 ? 51.531 23.326 18.130 1.00 21.80 248 GLU C C 1
ATOM 4155 O O . GLU C 1 181 ? 52.282 24.174 17.656 1.00 21.44 248 GLU C O 1
ATOM 4161 N N . SER C 1 182 ? 50.207 23.458 18.133 1.00 20.25 249 SER C N 1
ATOM 4162 C CA . SER C 1 182 ? 49.542 24.604 17.504 1.00 21.32 249 SER C CA 1
ATOM 4163 C C . SER C 1 182 ? 49.732 25.923 18.244 1.00 20.57 249 SER C C 1
ATOM 4164 O O . SER C 1 182 ? 49.512 26.981 17.669 1.00 21.73 249 SER C O 1
ATOM 4167 N N . VAL C 1 183 ? 50.133 25.870 19.514 1.00 21.11 250 VAL C N 1
ATOM 4168 C CA . VAL C 1 183 ? 50.326 27.087 20.300 1.00 20.68 250 VAL C CA 1
ATOM 4169 C C . VAL C 1 183 ? 51.641 27.731 19.851 1.00 21.14 250 VAL C C 1
ATOM 4170 O O . VAL C 1 183 ? 52.678 27.112 19.954 1.00 20.78 250 VAL C O 1
ATOM 4174 N N . LEU C 1 184 ? 51.602 28.979 19.373 1.00 21.31 251 LEU C N 1
ATOM 4175 C CA . LEU C 1 184 ? 52.768 29.588 18.698 1.00 22.49 251 LEU C CA 1
ATOM 4176 C C . LEU C 1 184 ? 53.684 30.345 19.662 1.00 22.26 251 LEU C C 1
ATOM 4177 O O . LEU C 1 184 ? 54.869 30.512 19.389 1.00 24.27 251 LEU C O 1
ATOM 4182 N N . ASN C 1 185 ? 53.104 30.832 20.748 1.00 21.70 252 ASN C N 1
ATOM 4183 C CA . ASN C 1 185 ? 53.831 31.469 21.833 1.00 21.06 252 ASN C CA 1
ATOM 4184 C C . ASN C 1 185 ? 53.045 31.223 23.115 1.00 21.26 252 ASN C C 1
ATOM 4185 O O . ASN C 1 185 ? 51.898 30.806 23.058 1.00 21.55 252 ASN C O 1
ATOM 4190 N N . ASP C 1 186 ? 53.657 31.498 24.263 1.00 19.95 253 ASP C N 1
ATOM 4191 C CA . ASP C 1 186 ? 52.985 31.299 25.542 1.00 19.55 253 ASP C CA 1
ATOM 4192 C C . ASP C 1 186 ? 51.891 32.364 25.636 1.00 18.07 253 ASP C C 1
ATOM 4193 O O . ASP C 1 186 ? 52.191 33.537 25.477 1.00 17.40 253 ASP C O 1
ATOM 4198 N N . PRO C 1 187 ? 50.606 31.974 25.835 1.00 17.66 254 PRO C N 1
ATOM 4199 C CA . PRO C 1 187 ? 49.545 32.963 26.042 1.00 17.21 254 PRO C CA 1
ATOM 4200 C C . PRO C 1 187 ? 49.612 33.634 27.395 1.00 16.94 254 PRO C C 1
ATOM 4201 O O . PRO C 1 187 ? 48.999 34.689 27.580 1.00 17.83 254 PRO C O 1
ATOM 4205 N N . GLY C 1 188 ? 50.363 33.040 28.330 1.00 15.83 255 GLY C N 1
ATOM 4206 C CA . GLY C 1 188 ? 50.564 33.624 29.617 1.00 15.44 255 GLY C CA 1
ATOM 4207 C C . GLY C 1 188 ? 52.001 33.575 30.077 1.00 15.09 255 GLY C C 1
ATOM 4208 O O . GLY C 1 188 ? 52.956 33.678 29.280 1.00 14.45 255 GLY C O 1
ATOM 4209 N N . VAL C 1 189 ? 52.148 33.393 31.382 1.00 15.33 256 VAL C N 1
ATOM 4210 C CA . VAL C 1 189 ? 53.433 33.305 32.034 1.00 15.76 256 VAL C CA 1
ATOM 4211 C C . VAL C 1 189 ? 53.745 31.821 32.372 1.00 16.82 256 VAL C C 1
ATOM 4212 O O . VAL C 1 189 ? 53.009 31.211 33.144 1.00 16.64 256 VAL C O 1
ATOM 4216 N N . ASN C 1 190 ? 54.855 31.294 31.838 1.00 18.14 257 ASN C N 1
ATOM 4217 C CA . ASN C 1 190 ? 55.236 29.867 31.969 1.00 19.57 257 ASN C CA 1
ATOM 4218 C C . ASN C 1 190 ? 54.060 28.956 31.666 1.00 20.55 257 ASN C C 1
ATOM 4219 O O . ASN C 1 190 ? 53.788 27.913 32.320 1.00 20.93 257 ASN C O 1
ATOM 4225 N N . THR D 1 11 ? 22.732 52.032 32.176 1.00 35.56 78 THR D N 1
ATOM 4226 C CA . THR D 1 11 ? 22.476 50.657 31.639 1.00 33.09 78 THR D CA 1
ATOM 4227 C C . THR D 1 11 ? 21.008 50.255 31.884 1.00 31.39 78 THR D C 1
ATOM 4228 O O . THR D 1 11 ? 20.412 49.574 31.043 1.00 28.14 78 THR D O 1
ATOM 4232 N N . LYS D 1 12 ? 20.437 50.691 33.016 1.00 30.88 79 LYS D N 1
ATOM 4233 C CA . LYS D 1 12 ? 19.008 50.520 33.312 1.00 30.47 79 LYS D CA 1
ATOM 4234 C C . LYS D 1 12 ? 18.152 51.591 32.643 1.00 28.72 79 LYS D C 1
ATOM 4235 O O . LYS D 1 12 ? 18.035 52.723 33.153 1.00 30.66 79 LYS D O 1
ATOM 4241 N N . ARG D 1 13 ? 17.537 51.229 31.524 1.00 25.50 80 ARG D N 1
ATOM 4242 C CA . ARG D 1 13 ? 16.824 52.182 30.691 1.00 25.65 80 ARG D CA 1
ATOM 4243 C C . ARG D 1 13 ? 15.361 52.319 31.132 1.00 25.53 80 ARG D C 1
ATOM 4244 O O . ARG D 1 13 ? 14.675 51.328 31.334 1.00 21.87 80 ARG D O 1
ATOM 4252 N N . THR D 1 14 ? 14.893 53.560 31.289 1.00 25.85 81 THR D N 1
ATOM 4253 C CA . THR D 1 14 ? 13.492 53.836 31.669 1.00 27.03 81 THR D CA 1
ATOM 4254 C C . THR D 1 14 ? 12.653 54.477 30.565 1.00 28.60 81 THR D C 1
ATOM 4255 O O . THR D 1 14 ? 11.446 54.678 30.748 1.00 28.43 81 THR D O 1
ATOM 4259 N N . ASP D 1 15 ? 13.293 54.796 29.435 1.00 29.44 82 ASP D N 1
ATOM 4260 C CA . ASP D 1 15 ? 12.601 55.146 28.192 1.00 30.92 82 ASP D CA 1
ATOM 4261 C C . ASP D 1 15 ? 11.857 53.926 27.627 1.00 30.27 82 ASP D C 1
ATOM 4262 O O . ASP D 1 15 ? 11.998 52.814 28.136 1.00 27.77 82 ASP D O 1
ATOM 4267 N N . ALA D 1 16 ? 11.049 54.145 26.595 1.00 29.85 83 ALA D N 1
ATOM 4268 C CA . ALA D 1 16 ? 10.191 53.083 26.091 1.00 28.16 83 ALA D CA 1
ATOM 4269 C C . ALA D 1 16 ? 11.046 51.932 25.573 1.00 26.52 83 ALA D C 1
ATOM 4270 O O . ALA D 1 16 ? 11.976 52.134 24.794 1.00 27.69 83 ALA D O 1
ATOM 4272 N N . PRO D 1 17 ? 10.719 50.704 26.002 1.00 22.81 84 PRO D N 1
ATOM 4273 C CA . PRO D 1 17 ? 11.538 49.588 25.555 1.00 22.44 84 PRO D CA 1
ATOM 4274 C C . PRO D 1 17 ? 11.245 49.180 24.123 1.00 22.41 84 PRO D C 1
ATOM 4275 O O . PRO D 1 17 ? 10.220 49.603 23.561 1.00 21.80 84 PRO D O 1
ATOM 4279 N N . PRO D 1 18 ? 12.110 48.327 23.554 1.00 22.41 85 PRO D N 1
ATOM 4280 C CA . PRO D 1 18 ? 11.797 47.713 22.277 1.00 23.24 85 PRO D CA 1
ATOM 4281 C C . PRO D 1 18 ? 10.481 46.947 22.401 1.00 22.95 85 PRO D C 1
ATOM 4282 O O . PRO D 1 18 ? 10.224 46.356 23.453 1.00 23.41 85 PRO D O 1
ATOM 4286 N N . VAL D 1 19 ? 9.682 46.942 21.338 1.00 23.69 86 VAL D N 1
ATOM 4287 C CA . VAL D 1 19 ? 8.405 46.229 21.303 1.00 24.89 86 VAL D CA 1
ATOM 4288 C C . VAL D 1 19 ? 8.563 44.933 20.493 1.00 24.29 86 VAL D C 1
ATOM 4289 O O . VAL D 1 19 ? 9.041 44.942 19.357 1.00 25.05 86 VAL D O 1
ATOM 4293 N N . MET D 1 20 ? 8.201 43.808 21.101 1.00 23.90 87 MET D N 1
ATOM 4294 C CA . MET D 1 20 ? 8.338 42.506 20.440 1.00 23.33 87 MET D CA 1
ATOM 4295 C C . MET D 1 20 ? 7.322 42.442 19.311 1.00 23.50 87 MET D C 1
ATOM 4296 O O . MET D 1 20 ? 6.187 42.912 19.478 1.00 23.35 87 MET D O 1
ATOM 4301 N N . GLU D 1 21 ? 7.718 41.878 18.168 1.00 23.21 88 GLU D N 1
ATOM 4302 C CA . GLU D 1 21 ? 6.781 41.617 17.095 1.00 24.21 88 GLU D CA 1
ATOM 4303 C C . GLU D 1 21 ? 6.016 40.326 17.400 1.00 22.55 88 GLU D C 1
ATOM 4304 O O . GLU D 1 21 ? 6.554 39.402 18.004 1.00 20.54 88 GLU D O 1
ATOM 4310 N N . GLN D 1 22 ? 4.778 40.257 16.943 1.00 21.65 89 GLN D N 1
ATOM 4311 C CA . GLN D 1 22 ? 3.954 39.085 17.191 1.00 21.71 89 GLN D CA 1
ATOM 4312 C C . GLN D 1 22 ? 4.528 37.870 16.468 1.00 20.41 89 GLN D C 1
ATOM 4313 O O . GLN D 1 22 ? 5.051 37.972 15.362 1.00 20.72 89 GLN D O 1
ATOM 4319 N N . VAL D 1 23 ? 4.470 36.717 17.121 1.00 19.96 90 VAL D N 1
ATOM 4320 C CA . VAL D 1 23 ? 5.002 35.479 16.554 1.00 19.65 90 VAL D CA 1
ATOM 4321 C C . VAL D 1 23 ? 3.809 34.552 16.359 1.00 19.49 90 VAL D C 1
ATOM 4322 O O . VAL D 1 23 ? 2.701 34.800 16.907 1.00 18.87 90 VAL D O 1
ATOM 4326 N N . GLY D 1 24 ? 4.034 33.474 15.612 1.00 20.72 91 GLY D N 1
ATOM 4327 C CA . GLY D 1 24 ? 2.979 32.514 15.346 1.00 21.13 91 GLY D CA 1
ATOM 4328 C C . GLY D 1 24 ? 2.665 31.649 16.558 1.00 20.79 91 GLY D C 1
ATOM 4329 O O . GLY D 1 24 ? 3.472 31.539 17.477 1.00 20.38 91 GLY D O 1
ATOM 4330 N N . TYR D 1 25 ? 1.507 30.997 16.529 1.00 20.89 92 TYR D N 1
ATOM 4331 C CA . TYR D 1 25 ? 1.083 30.159 17.626 1.00 20.79 92 TYR D CA 1
ATOM 4332 C C . TYR D 1 25 ? 2.158 29.151 17.974 1.00 20.90 92 TYR D C 1
ATOM 4333 O O . TYR D 1 25 ? 2.724 28.512 17.089 1.00 21.99 92 TYR D O 1
ATOM 4342 N N . GLY D 1 26 ? 2.458 29.065 19.263 1.00 19.54 93 GLY D N 1
ATOM 4343 C CA . GLY D 1 26 ? 3.385 28.105 19.817 1.00 19.22 93 GLY D CA 1
ATOM 4344 C C . GLY D 1 26 ? 4.860 28.419 19.737 1.00 19.20 93 GLY D C 1
ATOM 4345 O O . GLY D 1 26 ? 5.668 27.624 20.208 1.00 18.48 93 GLY D O 1
ATOM 4346 N N . GLU D 1 27 ? 5.213 29.556 19.152 1.00 19.03 94 GLU D N 1
ATOM 4347 C CA . GLU D 1 27 ? 6.593 29.969 19.016 1.00 20.06 94 GLU D CA 1
ATOM 4348 C C . GLU D 1 27 ? 7.069 30.677 20.284 1.00 19.34 94 GLU D C 1
ATOM 4349 O O . GLU D 1 27 ? 6.281 31.286 21.002 1.00 18.36 94 GLU D O 1
ATOM 4355 N N . THR D 1 28 ? 8.368 30.600 20.530 1.00 18.32 95 THR D N 1
ATOM 4356 C CA . THR D 1 28 ? 8.951 31.144 21.756 1.00 18.48 95 THR D CA 1
ATOM 4357 C C . THR D 1 28 ? 9.121 32.660 21.661 1.00 17.44 95 THR D C 1
ATOM 4358 O O . THR D 1 28 ? 9.612 33.177 20.651 1.00 19.48 95 THR D O 1
ATOM 4362 N N . ILE D 1 29 ? 8.637 33.346 22.691 1.00 15.54 96 ILE D N 1
ATOM 4363 C CA . ILE D 1 29 ? 8.719 34.821 22.827 1.00 14.53 96 ILE D CA 1
ATOM 4364 C C . ILE D 1 29 ? 9.915 35.188 23.720 1.00 14.53 96 ILE D C 1
ATOM 4365 O O . ILE D 1 29 ? 10.644 36.160 23.438 1.00 14.57 96 ILE D O 1
ATOM 4370 N N . GLY D 1 30 ? 10.100 34.460 24.825 1.00 13.99 97 GLY D N 1
ATOM 4371 C CA . GLY D 1 30 ? 11.210 34.710 25.724 1.00 14.15 97 GLY D CA 1
ATOM 4372 C C . GLY D 1 30 ? 11.239 33.715 26.862 1.00 14.25 97 GLY D C 1
ATOM 4373 O O . GLY D 1 30 ? 10.764 32.590 26.694 1.00 14.16 97 GLY D O 1
ATOM 4374 N N . MET D 1 31 ? 11.830 34.129 27.978 1.00 14.56 98 MET D N 1
ATOM 4375 C CA . MET D 1 31 ? 11.885 33.362 29.226 1.00 14.91 98 MET D CA 1
ATOM 4376 C C . MET D 1 31 ? 11.438 34.183 30.426 1.00 14.17 98 MET D C 1
ATOM 4377 O O . MET D 1 31 ? 11.805 35.351 30.567 1.00 15.60 98 MET D O 1
ATOM 4382 N N . LEU D 1 32 ? 10.615 33.570 31.267 1.00 12.80 99 LEU D N 1
ATOM 4383 C CA . LEU D 1 32 ? 10.182 34.142 32.518 1.00 11.98 99 LEU D CA 1
ATOM 4384 C C . LEU D 1 32 ? 11.145 33.802 33.681 1.00 12.03 99 LEU D C 1
ATOM 4385 O O . LEU D 1 32 ? 11.492 32.620 33.951 1.00 11.50 99 LEU D O 1
ATOM 4390 N N . VAL D 1 33 ? 11.557 34.835 34.395 1.00 11.92 100 VAL D N 1
ATOM 4391 C CA . VAL D 1 33 ? 12.436 34.654 35.569 1.00 12.24 100 VAL D CA 1
ATOM 4392 C C . VAL D 1 33 ? 11.897 35.470 36.727 1.00 12.85 100 VAL D C 1
ATOM 4393 O O . VAL D 1 33 ? 11.684 36.684 36.626 1.00 12.46 100 VAL D O 1
ATOM 4397 N N . VAL D 1 34 ? 11.593 34.804 37.819 1.00 12.56 101 VAL D N 1
ATOM 4398 C CA . VAL D 1 34 ? 10.946 35.487 38.949 1.00 13.07 101 VAL D CA 1
ATOM 4399 C C . VAL D 1 34 ? 11.854 35.288 40.148 1.00 13.59 101 VAL D C 1
ATOM 4400 O O . VAL D 1 34 ? 11.978 34.160 40.643 1.00 13.10 101 VAL D O 1
ATOM 4404 N N . PRO D 1 35 ? 12.523 36.348 40.618 1.00 14.67 102 PRO D N 1
ATOM 4405 C CA . PRO D 1 35 ? 13.543 36.134 41.674 1.00 15.91 102 PRO D CA 1
ATOM 4406 C C . PRO D 1 35 ? 13.042 35.420 42.943 1.00 16.58 102 PRO D C 1
ATOM 4407 O O . PRO D 1 35 ? 13.764 34.565 43.520 1.00 17.74 102 PRO D O 1
ATOM 4411 N N . LYS D 1 36 ? 11.788 35.656 43.308 1.00 16.22 103 LYS D N 1
ATOM 4412 C CA . LYS D 1 36 ? 11.159 34.933 44.419 1.00 16.66 103 LYS D CA 1
ATOM 4413 C C . LYS D 1 36 ? 11.011 33.418 44.193 1.00 16.22 103 LYS D C 1
ATOM 4414 O O . LYS D 1 36 ? 10.630 32.697 45.137 1.00 17.78 103 LYS D O 1
ATOM 4420 N N . TRP D 1 37 ? 11.219 32.942 42.970 1.00 15.31 104 TRP D N 1
ATOM 4421 C CA . TRP D 1 37 ? 11.058 31.527 42.676 1.00 15.14 104 TRP D CA 1
ATOM 4422 C C . TRP D 1 37 ? 12.402 30.827 42.539 1.00 15.81 104 TRP D C 1
ATOM 4423 O O . TRP D 1 37 ? 12.427 29.614 42.234 1.00 15.88 104 TRP D O 1
ATOM 4434 N N . TYR D 1 38 ? 13.511 31.536 42.776 1.00 16.04 105 TYR D N 1
ATOM 4435 C CA . TYR D 1 38 ? 14.810 30.859 42.826 1.00 16.78 105 TYR D CA 1
ATOM 4436 C C . TYR D 1 38 ? 14.761 29.881 43.976 1.00 17.65 105 TYR D C 1
ATOM 4437 O O . TYR D 1 38 ? 14.261 30.205 45.056 1.00 18.28 105 TYR D O 1
ATOM 4446 N N . GLY D 1 39 ? 15.258 28.676 43.727 1.00 18.72 106 GLY D N 1
ATOM 4447 C CA . GLY D 1 39 ? 15.181 27.585 44.710 1.00 20.16 106 GLY D CA 1
ATOM 4448 C C . GLY D 1 39 ? 13.801 26.955 44.835 1.00 20.97 106 GLY D C 1
ATOM 4449 O O . GLY D 1 39 ? 13.578 26.086 45.706 1.00 22.44 106 GLY D O 1
ATOM 4450 N N . VAL D 1 40 ? 12.867 27.352 43.976 1.00 19.55 107 VAL D N 1
ATOM 4451 C CA . VAL D 1 40 ? 11.512 26.821 43.983 1.00 20.29 107 VAL D CA 1
ATOM 4452 C C . VAL D 1 40 ? 11.264 26.036 42.699 1.00 20.10 107 VAL D C 1
ATOM 4453 O O . VAL D 1 40 ? 10.897 24.834 42.722 1.00 20.88 107 VAL D O 1
ATOM 4457 N N . THR D 1 41 ? 11.488 26.702 41.568 1.00 18.75 108 THR D N 1
ATOM 4458 C CA . THR D 1 41 ? 11.440 26.067 40.264 1.00 18.69 108 THR D CA 1
ATOM 4459 C C . THR D 1 41 ? 12.787 26.282 39.569 1.00 18.02 108 THR D C 1
ATOM 4460 O O . THR D 1 41 ? 13.677 26.947 40.134 1.00 17.81 108 THR D O 1
ATOM 4464 N N . ASN D 1 42 ? 12.941 25.743 38.362 1.00 18.14 109 ASN D N 1
ATOM 4465 C CA . ASN D 1 42 ? 14.135 25.980 37.561 1.00 19.18 109 ASN D CA 1
ATOM 4466 C C . ASN D 1 42 ? 14.254 27.459 37.249 1.00 18.22 109 ASN D C 1
ATOM 4467 O O . ASN D 1 42 ? 15.367 27.952 37.006 1.00 19.67 109 ASN D O 1
ATOM 4472 N N . ASN D 1 43 ? 13.098 28.129 37.272 1.00 17.56 110 ASN D N 1
ATOM 4473 C CA . ASN D 1 43 ? 13.006 29.571 37.086 1.00 16.88 110 ASN D CA 1
ATOM 4474 C C . ASN D 1 43 ? 13.631 30.000 35.731 1.00 17.51 110 ASN D C 1
ATOM 4475 O O . ASN D 1 43 ? 14.357 30.992 35.640 1.00 17.73 110 ASN D O 1
ATOM 4480 N N . ASN D 1 44 ? 13.347 29.213 34.694 1.00 17.01 111 ASN D N 1
ATOM 4481 C CA . ASN D 1 44 ? 13.759 29.516 33.322 1.00 16.96 111 ASN D CA 1
ATOM 4482 C C . ASN D 1 44 ? 12.621 29.150 32.368 1.00 15.93 111 ASN D C 1
ATOM 4483 O O . ASN D 1 44 ? 12.817 28.543 31.297 1.00 16.76 111 ASN D O 1
ATOM 4488 N N . MET D 1 45 ? 11.415 29.522 32.781 1.00 15.15 112 MET D N 1
ATOM 4489 C CA . MET D 1 45 ? 10.203 29.177 32.069 1.00 14.75 112 MET D CA 1
ATOM 4490 C C . MET D 1 45 ? 10.044 29.832 30.702 1.00 14.18 112 MET D C 1
ATOM 4491 O O . MET D 1 45 ? 9.900 31.066 30.623 1.00 12.94 112 MET D O 1
ATOM 4496 N N . PRO D 1 46 ? 10.062 29.034 29.604 1.00 13.94 113 PRO D N 1
ATOM 4497 C CA . PRO D 1 46 ? 9.812 29.639 28.291 1.00 14.19 113 PRO D CA 1
ATOM 4498 C C . PRO D 1 46 ? 8.417 30.240 28.209 1.00 14.09 113 PRO D C 1
ATOM 4499 O O . PRO D 1 46 ? 7.478 29.726 28.834 1.00 14.94 113 PRO D O 1
ATOM 4503 N N . ILE D 1 47 ? 8.301 31.382 27.544 1.00 13.65 114 ILE D N 1
ATOM 4504 C CA . ILE D 1 47 ? 7.028 31.992 27.224 1.00 13.18 114 ILE D CA 1
ATOM 4505 C C . ILE D 1 47 ? 6.805 31.770 25.748 1.00 14.01 114 ILE D C 1
ATOM 4506 O O . ILE D 1 47 ? 7.672 32.129 24.919 1.00 14.47 114 ILE D O 1
ATOM 4511 N N . MET D 1 48 ? 5.649 31.213 25.409 1.00 14.58 115 MET D N 1
ATOM 4512 C CA . MET D 1 48 ? 5.290 30.994 24.021 1.00 15.08 115 MET D CA 1
ATOM 4513 C C . MET D 1 48 ? 3.995 31.697 23.690 1.00 14.52 115 MET D C 1
ATOM 4514 O O . MET D 1 48 ? 3.223 32.046 24.582 1.00 14.24 115 MET D O 1
ATOM 4519 N N . GLU D 1 49 ? 3.754 31.862 22.403 1.00 14.45 116 GLU D N 1
ATOM 4520 C CA . GLU D 1 49 ? 2.451 32.349 21.905 1.00 14.90 116 GLU D CA 1
ATOM 4521 C C . GLU D 1 49 ? 1.326 31.293 21.968 1.00 14.58 116 GLU D C 1
ATOM 4522 O O . GLU D 1 49 ? 1.446 30.172 21.444 1.00 15.13 116 GLU D O 1
ATOM 4528 N N . GLY D 1 50 ? 0.229 31.657 22.625 1.00 14.55 117 GLY D N 1
ATOM 4529 C CA . GLY D 1 50 ? -0.940 30.817 22.770 1.00 14.48 117 GLY D CA 1
ATOM 4530 C C . GLY D 1 50 ? -1.116 30.177 24.143 1.00 14.51 117 GLY D C 1
ATOM 4531 O O . GLY D 1 50 ? -0.134 29.984 24.891 1.00 14.18 117 GLY D O 1
ATOM 4532 N N . THR D 1 51 ? -2.352 29.812 24.460 1.00 14.86 118 THR D N 1
ATOM 4533 C CA . THR D 1 51 ? -2.680 29.336 25.810 1.00 15.40 118 THR D CA 1
ATOM 4534 C C . THR D 1 51 ? -3.271 27.932 25.852 1.00 16.01 118 THR D C 1
ATOM 4535 O O . THR D 1 51 ? -3.778 27.516 26.885 1.00 15.57 118 THR D O 1
ATOM 4539 N N . GLY D 1 52 ? -3.233 27.254 24.727 1.00 16.95 119 GLY D N 1
ATOM 4540 C CA . GLY D 1 52 ? -3.659 25.867 24.644 1.00 17.42 119 GLY D CA 1
ATOM 4541 C C . GLY D 1 52 ? -2.789 24.974 25.481 1.00 18.58 119 GLY D C 1
ATOM 4542 O O . GLY D 1 52 ? -1.648 25.321 25.806 1.00 18.64 119 GLY D O 1
ATOM 4543 N N . SER D 1 53 ? -3.303 23.783 25.800 1.00 19.99 120 SER D N 1
ATOM 4544 C CA . SER D 1 53 ? -2.532 22.820 26.582 1.00 21.04 120 SER D CA 1
ATOM 4545 C C . SER D 1 53 ? -1.256 22.387 25.852 1.00 21.05 120 SER D C 1
ATOM 4546 O O . SER D 1 53 ? -0.250 22.087 26.499 1.00 21.69 120 SER D O 1
ATOM 4549 N N . ASP D 1 54 ? -1.312 22.305 24.524 1.00 21.45 121 ASP D N 1
ATOM 4550 C CA . ASP D 1 54 ? -0.126 22.096 23.685 1.00 22.11 121 ASP D CA 1
ATOM 4551 C C . ASP D 1 54 ? 1.054 22.994 24.090 1.00 21.00 121 ASP D C 1
ATOM 4552 O O . ASP D 1 54 ? 2.201 22.569 24.041 1.00 20.70 121 ASP D O 1
ATOM 4557 N N . VAL D 1 55 ? 0.759 24.237 24.486 1.00 18.65 122 VAL D N 1
ATOM 4558 C CA . VAL D 1 55 ? 1.763 25.146 25.053 1.00 17.63 122 VAL D CA 1
ATOM 4559 C C . VAL D 1 55 ? 1.994 24.898 26.556 1.00 17.33 122 VAL D C 1
ATOM 4560 O O . VAL D 1 55 ? 3.116 24.658 27.006 1.00 18.00 122 VAL D O 1
ATOM 4564 N N . LEU D 1 56 ? 0.936 24.947 27.358 1.00 17.72 123 LEU D N 1
ATOM 4565 C CA . LEU D 1 56 ? 1.118 24.996 28.796 1.00 17.87 123 LEU D CA 1
ATOM 4566 C C . LEU D 1 56 ? 1.662 23.686 29.352 1.00 19.10 123 LEU D C 1
ATOM 4567 O O . LEU D 1 56 ? 2.444 23.702 30.294 1.00 19.01 123 LEU D O 1
ATOM 4572 N N . ASP D 1 57 ? 1.298 22.565 28.738 1.00 21.48 124 ASP D N 1
ATOM 4573 C CA . ASP D 1 57 ? 1.807 21.274 29.192 1.00 23.18 124 ASP D CA 1
ATOM 4574 C C . ASP D 1 57 ? 3.294 21.081 28.928 1.00 22.89 124 ASP D C 1
ATOM 4575 O O . ASP D 1 57 ? 3.886 20.143 29.491 1.00 24.49 124 ASP D O 1
ATOM 4580 N N . GLN D 1 58 ? 3.891 21.933 28.081 1.00 21.69 125 GLN D N 1
ATOM 4581 C CA . GLN D 1 58 ? 5.355 22.008 27.905 1.00 21.09 125 GLN D CA 1
ATOM 4582 C C . GLN D 1 58 ? 6.079 22.674 29.096 1.00 19.85 125 GLN D C 1
ATOM 4583 O O . GLN D 1 58 ? 7.270 22.939 29.016 1.00 19.86 125 GLN D O 1
ATOM 4589 N N . ALA D 1 59 ? 5.371 22.907 30.190 1.00 18.73 126 ALA D N 1
ATOM 4590 C CA . ALA D 1 59 ? 5.881 23.682 31.314 1.00 17.83 126 ALA D CA 1
ATOM 4591 C C . ALA D 1 59 ? 6.388 25.027 30.773 1.00 17.40 126 ALA D C 1
ATOM 4592 O O . ALA D 1 59 ? 7.476 25.525 31.127 1.00 18.10 126 ALA D O 1
ATOM 4594 N N . ALA D 1 60 ? 5.562 25.581 29.907 1.00 15.58 127 ALA D N 1
ATOM 4595 C CA . ALA D 1 60 ? 5.713 26.966 29.399 1.00 14.31 127 ALA D CA 1
ATOM 4596 C C . ALA D 1 60 ? 4.542 27.853 29.797 1.00 13.54 127 ALA D C 1
ATOM 4597 O O . ALA D 1 60 ? 3.386 27.420 29.931 1.00 13.67 127 ALA D O 1
ATOM 4599 N N . ALA D 1 61 ? 4.822 29.150 29.884 1.00 12.54 128 ALA D N 1
ATOM 4600 C CA . ALA D 1 61 ? 3.803 30.142 29.997 1.00 11.87 128 ALA D CA 1
ATOM 4601 C C . ALA D 1 61 ? 3.325 30.486 28.591 1.00 11.54 128 ALA D C 1
ATOM 4602 O O . ALA D 1 61 ? 4.111 30.502 27.627 1.00 11.20 128 ALA D O 1
ATOM 4604 N N . GLY D 1 62 ? 2.021 30.700 28.502 1.00 11.17 129 GLY D N 1
ATOM 4605 C CA . GLY D 1 62 ? 1.338 30.971 27.259 1.00 11.52 129 GLY D CA 1
ATOM 4606 C C . GLY D 1 62 ? 0.817 32.408 27.181 1.00 11.60 129 GLY D C 1
ATOM 4607 O O . GLY D 1 62 ? 0.065 32.855 28.065 1.00 11.84 129 GLY D O 1
ATOM 4608 N N . HIS D 1 63 ? 1.150 33.106 26.112 1.00 11.76 130 HIS D N 1
ATOM 4609 C CA . HIS D 1 63 ? 0.629 34.468 25.900 1.00 11.65 130 HIS D CA 1
ATOM 4610 C C . HIS D 1 63 ? -0.773 34.447 25.306 1.00 11.86 130 HIS D C 1
ATOM 4611 O O . HIS D 1 63 ? -1.017 33.809 24.265 1.00 11.99 130 HIS D O 1
ATOM 4618 N N . TYR D 1 64 ? -1.688 35.126 25.993 1.00 12.01 131 TYR D N 1
ATOM 4619 C CA . TYR D 1 64 ? -3.080 35.353 25.512 1.00 12.83 131 TYR D CA 1
ATOM 4620 C C . TYR D 1 64 ? -3.028 36.116 24.187 1.00 13.73 131 TYR D C 1
ATOM 4621 O O . TYR D 1 64 ? -2.614 37.294 24.130 1.00 13.66 131 TYR D O 1
ATOM 4630 N N . THR D 1 65 ? -3.474 35.477 23.127 1.00 14.80 132 THR D N 1
ATOM 4631 C CA A THR D 1 65 ? -3.269 35.971 21.753 0.59 16.39 132 THR D CA 1
ATOM 4632 C CA B THR D 1 65 ? -3.193 36.003 21.783 0.41 15.84 132 THR D CA 1
ATOM 4633 C C . THR D 1 65 ? -3.868 37.342 21.492 1.00 16.50 132 THR D C 1
ATOM 4634 O O . THR D 1 65 ? -3.331 38.121 20.713 1.00 18.24 132 THR D O 1
ATOM 4641 N N . ASN D 1 66 ? -4.984 37.625 22.151 1.00 17.42 133 ASN D N 1
ATOM 4642 C CA . ASN D 1 66 ? -5.692 38.912 21.945 1.00 18.57 133 ASN D CA 1
ATOM 4643 C C . ASN D 1 66 ? -5.182 40.034 22.818 1.00 17.84 133 ASN D C 1
ATOM 4644 O O . ASN D 1 66 ? -5.714 41.144 22.752 1.00 17.97 133 ASN D O 1
ATOM 4649 N N . THR D 1 67 ? -4.152 39.766 23.617 1.00 15.64 134 THR D N 1
ATOM 4650 C CA . THR D 1 67 ? -3.515 40.820 24.447 1.00 15.12 134 THR D CA 1
ATOM 4651 C C . THR D 1 67 ? -2.312 41.446 23.741 1.00 14.94 134 THR D C 1
ATOM 4652 O O . THR D 1 67 ? -1.975 41.123 22.597 1.00 14.84 134 THR D O 1
ATOM 4656 N N . GLN D 1 68 ? -1.709 42.452 24.366 1.00 14.94 135 GLN D N 1
ATOM 4657 C CA . GLN D 1 68 ? -0.657 43.184 23.695 1.00 14.57 135 GLN D CA 1
ATOM 4658 C C . GLN D 1 68 ? 0.697 42.447 23.738 1.00 14.24 135 GLN D C 1
ATOM 4659 O O . GLN D 1 68 ? 0.891 41.536 24.531 1.00 14.68 135 GLN D O 1
ATOM 4665 N N . GLN D 1 69 ? 1.583 42.802 22.812 1.00 14.93 136 GLN D N 1
ATOM 4666 C CA . GLN D 1 69 ? 2.909 42.269 22.743 1.00 14.57 136 GLN D CA 1
ATOM 4667 C C . GLN D 1 69 ? 3.799 42.837 23.832 1.00 14.66 136 GLN D C 1
ATOM 4668 O O . GLN D 1 69 ? 3.552 43.927 24.371 1.00 15.10 136 GLN D O 1
ATOM 4674 N N . LEU D 1 70 ? 4.845 42.093 24.161 1.00 14.23 137 LEU D N 1
ATOM 4675 C CA . LEU D 1 70 ? 5.750 42.486 25.209 1.00 14.97 137 LEU D CA 1
ATOM 4676 C C . LEU D 1 70 ? 6.440 43.819 24.878 1.00 15.86 137 LEU D C 1
ATOM 4677 O O . LEU D 1 70 ? 7.059 43.965 23.823 1.00 16.94 137 LEU D O 1
ATOM 4682 N N . GLY D 1 71 ? 6.326 44.772 25.792 1.00 17.15 138 GLY D N 1
ATOM 4683 C CA . GLY D 1 71 ? 6.902 46.091 25.614 1.00 18.24 138 GLY D CA 1
ATOM 4684 C C . GLY D 1 71 ? 5.919 47.077 25.039 1.00 19.22 138 GLY D C 1
ATOM 4685 O O . GLY D 1 71 ? 6.240 48.261 24.945 1.00 21.43 138 GLY D O 1
ATOM 4686 N N . GLU D 1 72 ? 4.734 46.618 24.615 1.00 17.86 139 GLU D N 1
ATOM 4687 C CA . GLU D 1 72 ? 3.739 47.532 24.020 1.00 17.92 139 GLU D CA 1
ATOM 4688 C C . GLU D 1 72 ? 2.864 48.153 25.127 1.00 16.15 139 GLU D C 1
ATOM 4689 O O . GLU D 1 72 ? 2.541 47.517 26.127 1.00 14.74 139 GLU D O 1
ATOM 4695 N N . VAL D 1 73 ? 2.499 49.432 24.979 1.00 15.22 140 VAL D N 1
ATOM 4696 C CA . VAL D 1 73 ? 1.531 49.999 25.863 1.00 15.07 140 VAL D CA 1
ATOM 4697 C C . VAL D 1 73 ? 0.242 49.141 25.867 1.00 14.79 140 VAL D C 1
ATOM 4698 O O . VAL D 1 73 ? -0.267 48.742 24.796 1.00 15.57 140 VAL D O 1
ATOM 4702 N N . GLY D 1 74 ? -0.269 48.851 27.070 1.00 14.22 141 GLY D N 1
ATOM 4703 C CA . GLY D 1 74 ? -1.314 47.820 27.294 1.00 13.85 141 GLY D CA 1
ATOM 4704 C C . GLY D 1 74 ? -0.891 46.713 28.250 1.00 12.74 141 GLY D C 1
ATOM 4705 O O . GLY D 1 74 ? -0.135 46.957 29.198 1.00 12.60 141 GLY D O 1
ATOM 4706 N N . ASN D 1 75 ? -1.296 45.470 27.951 1.00 12.38 142 ASN D N 1
ATOM 4707 C CA . ASN D 1 75 ? -1.123 44.374 28.896 1.00 12.18 142 ASN D CA 1
ATOM 4708 C C . ASN D 1 75 ? -0.697 43.105 28.184 1.00 11.65 142 ASN D C 1
ATOM 4709 O O . ASN D 1 75 ? -1.388 42.645 27.322 1.00 11.28 142 ASN D O 1
ATOM 4714 N N . PHE D 1 76 ? 0.512 42.651 28.501 1.00 11.40 143 PHE D N 1
ATOM 4715 C CA . PHE D 1 76 ? 1.058 41.425 27.987 1.00 11.27 143 PHE D CA 1
ATOM 4716 C C . PHE D 1 76 ? 0.663 40.361 29.013 1.00 11.05 143 PHE D C 1
ATOM 4717 O O . PHE D 1 76 ? 1.264 40.307 30.075 1.00 11.26 143 PHE D O 1
ATOM 4725 N N . ALA D 1 77 ? -0.332 39.521 28.702 1.00 10.84 144 ALA D N 1
ATOM 4726 C CA . ALA D 1 77 ? -0.868 38.563 29.663 1.00 10.32 144 ALA D CA 1
ATOM 4727 C C . ALA D 1 77 ? -0.409 37.160 29.315 1.00 10.15 144 ALA D C 1
ATOM 4728 O O . ALA D 1 77 ? -0.443 36.760 28.143 1.00 10.09 144 ALA D O 1
ATOM 4730 N N . ILE D 1 78 ? 0.039 36.449 30.345 1.00 10.16 145 ILE D N 1
ATOM 4731 C CA . ILE D 1 78 ? 0.497 35.060 30.191 1.00 10.70 145 ILE D CA 1
ATOM 4732 C C . ILE D 1 78 ? -0.124 34.165 31.220 1.00 10.76 145 ILE D C 1
ATOM 4733 O O . ILE D 1 78 ? -0.319 34.528 32.390 1.00 11.09 145 ILE D O 1
ATOM 4738 N N . ALA D 1 79 ? -0.403 32.931 30.795 1.00 11.40 146 ALA D N 1
ATOM 4739 C CA . ALA D 1 79 ? -1.033 31.963 31.603 1.00 11.77 146 ALA D CA 1
ATOM 4740 C C . ALA D 1 79 ? -0.031 30.843 31.832 1.00 12.26 146 ALA D C 1
ATOM 4741 O O . ALA D 1 79 ? 0.724 30.499 30.926 1.00 13.15 146 ALA D O 1
ATOM 4743 N N . GLY D 1 80 ? -0.040 30.286 33.026 1.00 12.81 147 GLY D N 1
ATOM 4744 C CA . GLY D 1 80 ? 0.821 29.170 33.374 1.00 13.69 147 GLY D CA 1
ATOM 4745 C C . GLY D 1 80 ? 0.123 28.136 34.240 1.00 14.37 147 GLY D C 1
ATOM 4746 O O . GLY D 1 80 ? -0.780 28.453 35.004 1.00 14.17 147 GLY D O 1
ATOM 4747 N N . HIS D 1 81 ? 0.495 26.874 34.080 1.00 15.52 148 HIS D N 1
ATOM 4748 C CA . HIS D 1 81 ? -0.065 25.853 34.944 1.00 17.63 148 HIS D CA 1
ATOM 4749 C C . HIS D 1 81 ? 0.398 25.998 36.397 1.00 17.93 148 HIS D C 1
ATOM 4750 O O . HIS D 1 81 ? 1.551 26.293 36.687 1.00 17.16 148 HIS D O 1
ATOM 4757 N N . ARG D 1 82 ? -0.512 25.720 37.317 1.00 18.09 149 ARG D N 1
ATOM 4758 C CA . ARG D 1 82 ? -0.201 25.785 38.736 1.00 18.34 149 ARG D CA 1
ATOM 4759 C C . ARG D 1 82 ? 0.651 24.613 39.241 1.00 20.86 149 ARG D C 1
ATOM 4760 O O . ARG D 1 82 ? 1.372 24.742 40.233 1.00 22.00 149 ARG D O 1
ATOM 4768 N N . ARG D 1 83 ? 0.614 23.468 38.563 1.00 23.96 150 ARG D N 1
ATOM 4769 C CA A ARG D 1 83 ? 1.257 22.262 39.072 0.55 25.44 150 ARG D CA 1
ATOM 4770 C CA B ARG D 1 83 ? 1.307 22.284 39.090 0.45 25.91 150 ARG D CA 1
ATOM 4771 C C . ARG D 1 83 ? 2.219 21.562 38.089 1.00 27.05 150 ARG D C 1
ATOM 4772 O O . ARG D 1 83 ? 2.535 20.381 38.277 1.00 26.95 150 ARG D O 1
ATOM 4787 N N . THR D 1 84 ? 2.695 22.253 37.050 1.00 29.64 151 THR D N 1
ATOM 4788 C CA . THR D 1 84 ? 3.642 21.607 36.118 1.00 31.22 151 THR D CA 1
ATOM 4789 C C . THR D 1 84 ? 4.956 21.271 36.808 1.00 33.94 151 THR D C 1
ATOM 4790 O O . THR D 1 84 ? 5.350 21.914 37.790 1.00 33.44 151 THR D O 1
ATOM 4794 N N . TYR D 1 85 ? 5.617 20.232 36.297 1.00 33.59 152 TYR D N 1
ATOM 4795 C CA . TYR D 1 85 ? 6.897 19.788 36.825 1.00 35.20 152 TYR D CA 1
ATOM 4796 C C . TYR D 1 85 ? 7.977 20.760 36.395 1.00 30.85 152 TYR D C 1
ATOM 4797 O O . TYR D 1 85 ? 8.027 21.207 35.242 1.00 31.64 152 TYR D O 1
ATOM 4806 N N . GLY D 1 86 ? 8.847 21.091 37.327 1.00 26.96 153 GLY D N 1
ATOM 4807 C CA . GLY D 1 86 ? 9.844 22.082 37.074 1.00 25.38 153 GLY D CA 1
ATOM 4808 C C . GLY D 1 86 ? 9.069 23.377 36.988 1.00 22.69 153 GLY D C 1
ATOM 4809 O O . GLY D 1 86 ? 8.295 23.720 37.910 1.00 24.91 153 GLY D O 1
ATOM 4810 N N . ASN D 1 87 ? 9.191 24.050 35.855 1.00 19.67 154 ASN D N 1
ATOM 4811 C CA . ASN D 1 87 ? 8.678 25.424 35.773 1.00 17.41 154 ASN D CA 1
ATOM 4812 C C . ASN D 1 87 ? 7.162 25.415 35.869 1.00 16.27 154 ASN D C 1
ATOM 4813 O O . ASN D 1 87 ? 6.501 24.643 35.201 1.00 16.62 154 ASN D O 1
ATOM 4818 N N . SER D 1 88 ? 6.615 26.333 36.651 1.00 15.24 155 SER D N 1
ATOM 4819 C CA . SER D 1 88 ? 5.194 26.420 36.893 1.00 14.58 155 SER D CA 1
ATOM 4820 C C . SER D 1 88 ? 4.884 27.759 37.576 1.00 13.50 155 SER D C 1
ATOM 4821 O O . SER D 1 88 ? 5.802 28.442 37.995 1.00 13.64 155 SER D O 1
ATOM 4824 N N . PHE D 1 89 ? 3.598 28.057 37.759 1.00 12.75 156 PHE D N 1
ATOM 4825 C CA . PHE D 1 89 ? 3.161 29.230 38.552 1.00 12.04 156 PHE D CA 1
ATOM 4826 C C . PHE D 1 89 ? 2.708 28.711 39.955 1.00 12.39 156 PHE D C 1
ATOM 4827 O O . PHE D 1 89 ? 1.884 29.306 40.631 1.00 12.41 156 PHE D O 1
ATOM 4835 N N . ARG D 1 90 ? 3.230 27.559 40.386 1.00 12.74 157 ARG D N 1
ATOM 4836 C CA . ARG D 1 90 ? 2.834 26.985 41.676 1.00 13.64 157 ARG D CA 1
ATOM 4837 C C . ARG D 1 90 ? 2.902 28.004 42.797 1.00 13.26 157 ARG D C 1
ATOM 4838 O O . ARG D 1 90 ? 1.993 28.056 43.645 1.00 13.20 157 ARG D O 1
ATOM 4846 N N . ARG D 1 91 ? 3.986 28.772 42.823 1.00 12.60 158 ARG D N 1
ATOM 4847 C CA . ARG D 1 91 ? 4.220 29.698 43.933 1.00 12.38 158 ARG D CA 1
ATOM 4848 C C . ARG D 1 91 ? 3.955 31.119 43.544 1.00 12.29 158 ARG D C 1
ATOM 4849 O O . ARG D 1 91 ? 4.599 32.001 44.029 1.00 12.64 158 ARG D O 1
ATOM 4857 N N . ILE D 1 92 ? 2.916 31.314 42.743 1.00 12.02 159 ILE D N 1
ATOM 4858 C CA . ILE D 1 92 ? 2.450 32.658 42.425 1.00 12.16 159 ILE D CA 1
ATOM 4859 C C . ILE D 1 92 ? 2.082 33.422 43.699 1.00 12.69 159 ILE D C 1
ATOM 4860 O O . ILE D 1 92 ? 2.186 34.646 43.782 1.00 12.90 159 ILE D O 1
ATOM 4865 N N . ASP D 1 93 ? 1.649 32.687 44.705 1.00 13.48 160 ASP D N 1
ATOM 4866 C CA . ASP D 1 93 ? 1.187 33.268 45.974 1.00 14.56 160 ASP D CA 1
ATOM 4867 C C . ASP D 1 93 ? 2.316 33.890 46.817 1.00 15.47 160 ASP D C 1
ATOM 4868 O O . ASP D 1 93 ? 2.025 34.543 47.847 1.00 15.99 160 ASP D O 1
ATOM 4873 N N . LEU D 1 94 ? 3.570 33.735 46.377 1.00 15.69 161 LEU D N 1
ATOM 4874 C CA . LEU D 1 94 ? 4.698 34.364 47.056 1.00 16.70 161 LEU D CA 1
ATOM 4875 C C . LEU D 1 94 ? 4.839 35.814 46.641 1.00 17.82 161 LEU D C 1
ATOM 4876 O O . LEU D 1 94 ? 5.484 36.574 47.328 1.00 20.07 161 LEU D O 1
ATOM 4881 N N . LEU D 1 95 ? 4.230 36.205 45.530 1.00 18.82 162 LEU D N 1
ATOM 4882 C CA . LEU D 1 95 ? 4.554 37.506 44.929 1.00 19.93 162 LEU D CA 1
ATOM 4883 C C . LEU D 1 95 ? 3.782 38.602 45.608 1.00 21.80 162 LEU D C 1
ATOM 4884 O O . LEU D 1 95 ? 2.570 38.492 45.821 1.00 22.95 162 LEU D O 1
ATOM 4889 N N . GLN D 1 96 ? 4.500 39.658 45.983 1.00 22.52 163 GLN D N 1
ATOM 4890 C CA . GLN D 1 96 ? 3.895 40.771 46.687 1.00 23.69 163 GLN D CA 1
ATOM 4891 C C . GLN D 1 96 ? 4.223 42.078 45.993 1.00 22.49 163 GLN D C 1
ATOM 4892 O O . GLN D 1 96 ? 5.178 42.157 45.222 1.00 20.82 163 GLN D O 1
ATOM 4898 N N . GLU D 1 97 ? 3.424 43.096 46.295 1.00 22.99 164 GLU D N 1
ATOM 4899 C CA . GLU D 1 97 ? 3.656 44.435 45.782 1.00 23.79 164 GLU D CA 1
ATOM 4900 C C . GLU D 1 97 ? 5.136 44.790 45.846 1.00 21.80 164 GLU D C 1
ATOM 4901 O O . GLU D 1 97 ? 5.773 44.728 46.898 1.00 22.37 164 GLU D O 1
ATOM 4907 N N . GLY D 1 98 ? 5.692 45.140 44.697 1.00 20.31 165 GLY D N 1
ATOM 4908 C CA . GLY D 1 98 ? 7.072 45.549 44.618 1.00 20.42 165 GLY D CA 1
ATOM 4909 C C . GLY D 1 98 ? 8.048 44.518 44.123 1.00 20.22 165 GLY D C 1
ATOM 4910 O O . GLY D 1 98 ? 9.138 44.879 43.700 1.00 20.83 165 GLY D O 1
ATOM 4911 N N . ASP D 1 99 ? 7.657 43.247 44.163 1.00 19.75 166 ASP D N 1
ATOM 4912 C CA . ASP D 1 99 ? 8.482 42.160 43.654 1.00 18.82 166 ASP D CA 1
ATOM 4913 C C . ASP D 1 99 ? 8.692 42.235 42.156 1.00 17.74 166 ASP D C 1
ATOM 4914 O O . ASP D 1 99 ? 7.825 42.687 41.420 1.00 16.43 166 ASP D O 1
ATOM 4919 N N . GLU D 1 100 ? 9.841 41.759 41.698 1.00 16.87 167 GLU D N 1
ATOM 4920 C CA . GLU D 1 100 ? 10.147 41.808 40.282 1.00 16.95 167 GLU D CA 1
ATOM 4921 C C . GLU D 1 100 ? 9.683 40.614 39.500 1.00 15.94 167 GLU D C 1
ATOM 4922 O O . GLU D 1 100 ? 9.762 39.478 39.983 1.00 15.31 167 GLU D O 1
ATOM 4928 N N . ILE D 1 101 ? 9.241 40.878 38.277 1.00 15.70 168 ILE D N 1
ATOM 4929 C CA . ILE D 1 101 ? 8.924 39.849 37.302 1.00 15.42 168 ILE D CA 1
ATOM 4930 C C . ILE D 1 101 ? 9.744 40.251 36.081 1.00 15.23 168 ILE D C 1
ATOM 4931 O O . ILE D 1 101 ? 9.631 41.386 35.578 1.00 14.89 168 ILE D O 1
ATOM 4936 N N . ILE D 1 102 ? 10.589 39.346 35.612 1.00 14.89 169 ILE D N 1
ATOM 4937 C CA . ILE D 1 102 ? 11.541 39.677 34.580 1.00 14.54 169 ILE D CA 1
ATOM 4938 C C . ILE D 1 102 ? 11.286 38.772 33.378 1.00 14.80 169 ILE D C 1
ATOM 4939 O O . ILE D 1 102 ? 11.171 37.532 33.528 1.00 15.40 169 ILE D O 1
ATOM 4944 N N . VAL D 1 103 ? 11.207 39.379 32.199 1.00 14.37 170 VAL D N 1
ATOM 4945 C CA . VAL D 1 103 ? 11.162 38.618 30.957 1.00 14.02 170 VAL D CA 1
ATOM 4946 C C . VAL D 1 103 ? 12.467 38.778 30.189 1.00 14.09 170 VAL D C 1
ATOM 4947 O O . VAL D 1 103 ? 12.931 39.873 29.949 1.00 13.91 170 VAL D O 1
ATOM 4951 N N . SER D 1 104 ? 13.086 37.671 29.840 1.00 14.02 171 SER D N 1
ATOM 4952 C CA . SER D 1 104 ? 14.302 37.670 29.061 1.00 14.91 171 SER D CA 1
ATOM 4953 C C . SER D 1 104 ? 13.933 37.392 27.624 1.00 16.02 171 SER D C 1
ATOM 4954 O O . SER D 1 104 ? 13.303 36.396 27.364 1.00 16.27 171 SER D O 1
ATOM 4957 N N . THR D 1 105 ? 14.298 38.285 26.698 1.00 16.15 172 THR D N 1
ATOM 4958 C CA . THR D 1 105 ? 14.169 38.002 25.264 1.00 16.30 172 THR D CA 1
ATOM 4959 C C . THR D 1 105 ? 15.556 38.001 24.645 1.00 16.06 172 THR D C 1
ATOM 4960 O O . THR D 1 105 ? 16.521 38.321 25.315 1.00 15.65 172 THR D O 1
ATOM 4964 N N . ALA D 1 106 ? 15.659 37.644 23.372 1.00 16.81 173 ALA D N 1
ATOM 4965 C CA . ALA D 1 106 ? 16.951 37.600 22.672 1.00 17.09 173 ALA D CA 1
ATOM 4966 C C . ALA D 1 106 ? 17.799 38.867 22.850 1.00 17.44 173 ALA D C 1
ATOM 4967 O O . ALA D 1 106 ? 19.010 38.785 23.053 1.00 17.54 173 ALA D O 1
ATOM 4969 N N . LYS D 1 107 ? 17.162 40.032 22.808 1.00 17.22 174 LYS D N 1
ATOM 4970 C CA . LYS D 1 107 ? 17.879 41.317 22.840 1.00 18.01 174 LYS D CA 1
ATOM 4971 C C . LYS D 1 107 ? 17.735 42.129 24.121 1.00 17.28 174 LYS D C 1
ATOM 4972 O O . LYS D 1 107 ? 18.542 43.041 24.392 1.00 17.30 174 LYS D O 1
ATOM 4978 N N . THR D 1 108 ? 16.728 41.806 24.918 1.00 16.61 175 THR D N 1
ATOM 4979 C CA . THR D 1 108 ? 16.254 42.693 25.962 1.00 16.57 175 THR D CA 1
ATOM 4980 C C . THR D 1 108 ? 15.838 41.986 27.229 1.00 16.14 175 THR D C 1
ATOM 4981 O O . THR D 1 108 ? 15.237 40.909 27.159 1.00 15.71 175 THR D O 1
ATOM 4985 N N . TRP D 1 109 ? 16.178 42.599 28.365 1.00 15.30 176 TRP D N 1
ATOM 4986 C CA . TRP D 1 109 ? 15.602 42.297 29.678 1.00 15.43 176 TRP D CA 1
ATOM 4987 C C . TRP D 1 109 ? 14.513 43.315 29.973 1.00 15.35 176 TRP D C 1
ATOM 4988 O O . TRP D 1 109 ? 14.775 44.527 29.940 1.00 15.90 176 TRP D O 1
ATOM 4999 N N . TYR D 1 110 ? 13.313 42.820 30.244 1.00 14.69 177 TYR D N 1
ATOM 5000 C CA . TYR D 1 110 ? 12.154 43.623 30.643 1.00 14.32 177 TYR D CA 1
ATOM 5001 C C . TYR D 1 110 ? 11.863 43.355 32.130 1.00 14.72 177 TYR D C 1
ATOM 5002 O O . TYR D 1 110 ? 11.502 42.234 32.535 1.00 15.02 177 TYR D O 1
ATOM 5011 N N . VAL D 1 111 ? 12.021 44.391 32.949 1.00 14.37 178 VAL D N 1
ATOM 5012 C CA . VAL D 1 111 ? 11.772 44.260 34.395 1.00 14.14 178 VAL D CA 1
ATOM 5013 C C . VAL D 1 111 ? 10.439 44.911 34.766 1.00 14.51 178 VAL D C 1
ATOM 5014 O O . VAL D 1 111 ? 10.214 46.082 34.503 1.00 14.95 178 VAL D O 1
ATOM 5018 N N . PHE D 1 112 ? 9.578 44.156 35.415 1.00 13.98 179 PHE D N 1
ATOM 5019 C CA . PHE D 1 112 ? 8.303 44.686 35.891 1.00 14.34 179 PHE D CA 1
ATOM 5020 C C . PHE D 1 112 ? 8.316 44.595 37.414 1.00 15.07 179 PHE D C 1
ATOM 5021 O O . PHE D 1 112 ? 9.013 43.758 37.992 1.00 15.09 179 PHE D O 1
ATOM 5029 N N . LYS D 1 113 ? 7.542 45.489 38.047 1.00 15.75 180 LYS D N 1
ATOM 5030 C CA . LYS D 1 113 ? 7.312 45.498 39.466 1.00 16.56 180 LYS D CA 1
ATOM 5031 C C . LYS D 1 113 ? 5.849 45.245 39.808 1.00 15.23 180 LYS D C 1
ATOM 5032 O O . LYS D 1 113 ? 4.935 45.921 39.332 1.00 13.61 180 LYS D O 1
ATOM 5038 N N . VAL D 1 114 ? 5.634 44.235 40.642 1.00 14.44 181 VAL D N 1
ATOM 5039 C CA . VAL D 1 114 ? 4.295 43.857 41.020 1.00 14.70 181 VAL D CA 1
ATOM 5040 C C . VAL D 1 114 ? 3.523 44.999 41.665 1.00 14.80 181 VAL D C 1
ATOM 5041 O O . VAL D 1 114 ? 4.025 45.669 42.562 1.00 14.96 181 VAL D O 1
ATOM 5045 N N . THR D 1 115 ? 2.337 45.243 41.131 1.00 15.49 182 THR D N 1
ATOM 5046 C CA . THR D 1 115 ? 1.440 46.272 41.652 1.00 17.25 182 THR D CA 1
ATOM 5047 C C . THR D 1 115 ? 0.363 45.709 42.554 1.00 17.61 182 THR D C 1
ATOM 5048 O O . THR D 1 115 ? 0.098 46.274 43.636 1.00 19.21 182 THR D O 1
ATOM 5052 N N . GLY D 1 116 ? -0.250 44.586 42.135 1.00 17.07 183 GLY D N 1
ATOM 5053 C CA . GLY D 1 116 ? -1.406 44.038 42.823 1.00 16.87 183 GLY D CA 1
ATOM 5054 C C . GLY D 1 116 ? -1.608 42.585 42.435 1.00 16.20 183 GLY D C 1
ATOM 5055 O O . GLY D 1 116 ? -0.949 42.085 41.547 1.00 14.76 183 GLY D O 1
ATOM 5056 N N . HIS D 1 117 ? -2.470 41.921 43.179 1.00 16.36 184 HIS D N 1
ATOM 5057 C CA . HIS D 1 117 ? -2.952 40.617 42.802 1.00 17.13 184 HIS D CA 1
ATOM 5058 C C . HIS D 1 117 ? -4.406 40.545 43.156 1.00 16.96 184 HIS D C 1
ATOM 5059 O O . HIS D 1 117 ? -4.884 41.300 44.036 1.00 16.99 184 HIS D O 1
ATOM 5066 N N . GLU D 1 118 ? -5.122 39.660 42.490 1.00 16.63 185 GLU D N 1
ATOM 5067 C CA . GLU D 1 118 ? -6.513 39.439 42.835 1.00 18.18 185 GLU D CA 1
ATOM 5068 C C . GLU D 1 118 ? -6.893 38.016 42.557 1.00 16.98 185 GLU D C 1
ATOM 5069 O O . GLU D 1 118 ? -6.167 37.312 41.880 1.00 15.00 185 GLU D O 1
ATOM 5075 N N . LEU D 1 119 ? -8.011 37.612 43.143 1.00 16.17 186 LEU D N 1
ATOM 5076 C CA . LEU D 1 119 ? -8.555 36.287 42.892 1.00 16.85 186 LEU D CA 1
ATOM 5077 C C . LEU D 1 119 ? -9.930 36.431 42.260 1.00 16.27 186 LEU D C 1
ATOM 5078 O O . LEU D 1 119 ? -10.805 37.024 42.862 1.00 16.71 186 LEU D O 1
ATOM 5083 N N . VAL D 1 120 ? -10.115 35.903 41.062 1.00 15.32 187 VAL D N 1
ATOM 5084 C CA . VAL D 1 120 ? -11.339 36.166 40.279 1.00 15.08 187 VAL D CA 1
ATOM 5085 C C . VAL D 1 120 ? -11.910 34.891 39.713 1.00 14.99 187 VAL D C 1
ATOM 5086 O O . VAL D 1 120 ? -11.203 33.874 39.685 1.00 14.59 187 VAL D O 1
ATOM 5090 N N . LYS D 1 121 ? -13.164 34.961 39.269 1.00 15.48 188 LYS D N 1
ATOM 5091 C CA . LYS D 1 121 ? -13.800 33.922 38.455 1.00 16.59 188 LYS D CA 1
ATOM 5092 C C . LYS D 1 121 ? -13.187 33.975 37.058 1.00 15.84 188 LYS D C 1
ATOM 5093 O O . LYS D 1 121 ? -12.790 35.037 36.584 1.00 15.38 188 LYS D O 1
ATOM 5099 N N . PRO D 1 122 ? -13.090 32.841 36.389 1.00 15.26 189 PRO D N 1
ATOM 5100 C CA . PRO D 1 122 ? -12.444 32.765 35.068 1.00 15.65 189 PRO D CA 1
ATOM 5101 C C . PRO D 1 122 ? -13.105 33.618 33.989 1.00 15.50 189 PRO D C 1
ATOM 5102 O O . PRO D 1 122 ? -12.452 33.967 32.999 1.00 16.78 189 PRO D O 1
ATOM 5106 N N . GLU D 1 123 ? -14.372 33.952 34.174 1.00 16.15 190 GLU D N 1
ATOM 5107 C CA . GLU D 1 123 ? -15.128 34.764 33.205 1.00 16.82 190 GLU D CA 1
ATOM 5108 C C . GLU D 1 123 ? -14.799 36.245 33.374 1.00 17.46 190 GLU D C 1
ATOM 5109 O O . GLU D 1 123 ? -15.302 37.080 32.611 1.00 18.37 190 GLU D O 1
ATOM 5115 N N . GLN D 1 124 ? -13.985 36.588 34.375 1.00 17.77 191 GLN D N 1
ATOM 5116 C CA . GLN D 1 124 ? -13.708 37.994 34.683 1.00 19.05 191 GLN D CA 1
ATOM 5117 C C . GLN D 1 124 ? -12.493 38.471 33.866 1.00 17.67 191 GLN D C 1
ATOM 5118 O O . GLN D 1 124 ? -11.427 38.730 34.417 1.00 16.42 191 GLN D O 1
ATOM 5124 N N . VAL D 1 125 ? -12.667 38.609 32.555 1.00 18.22 192 VAL D N 1
ATOM 5125 C CA . VAL D 1 125 ? -11.541 38.878 31.644 1.00 18.74 192 VAL D CA 1
ATOM 5126 C C . VAL D 1 125 ? -11.003 40.318 31.690 1.00 18.44 192 VAL D C 1
ATOM 5127 O O . VAL D 1 125 ? -9.988 40.626 31.050 1.00 18.15 192 VAL D O 1
ATOM 5131 N N . GLU D 1 126 ? -11.671 41.189 32.440 1.00 19.75 193 GLU D N 1
ATOM 5132 C CA . GLU D 1 126 ? -11.132 42.538 32.721 1.00 19.91 193 GLU D CA 1
ATOM 5133 C C . GLU D 1 126 ? -9.735 42.515 33.357 1.00 18.56 193 GLU D C 1
ATOM 5134 O O . GLU D 1 126 ? -8.975 43.484 33.268 1.00 17.67 193 GLU D O 1
ATOM 5140 N N . VAL D 1 127 ? -9.363 41.399 33.974 1.00 16.58 194 VAL D N 1
ATOM 5141 C CA . VAL D 1 127 ? -8.028 41.315 34.548 1.00 16.37 194 VAL D CA 1
ATOM 5142 C C . VAL D 1 127 ? -6.932 41.285 33.462 1.00 16.30 194 VAL D C 1
ATOM 5143 O O . VAL D 1 127 ? -5.754 41.532 33.756 1.00 16.48 194 VAL D O 1
ATOM 5147 N N . ILE D 1 128 ? -7.277 40.959 32.215 1.00 15.80 195 ILE D N 1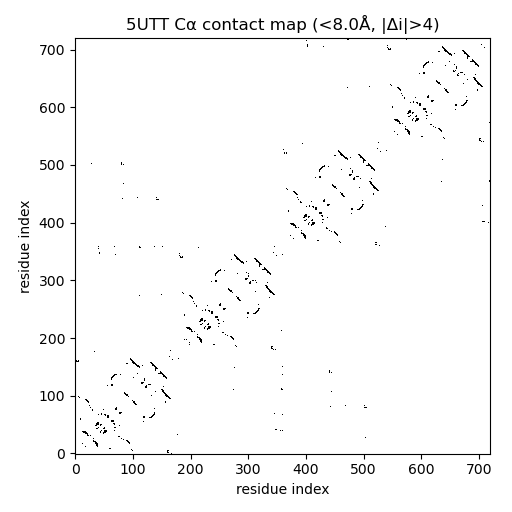
ATOM 5148 C CA . ILE D 1 128 ? -6.278 40.977 31.146 1.00 15.94 195 ILE D CA 1
ATOM 5149 C C . ILE D 1 128 ? -6.555 42.024 30.078 1.00 16.03 195 ILE D C 1
ATOM 5150 O O . ILE D 1 128 ? -5.991 41.987 29.009 1.00 15.78 195 ILE D O 1
ATOM 5155 N N . ALA D 1 129 ? -7.458 42.943 30.385 1.00 16.57 196 ALA D N 1
ATOM 5156 C CA . ALA D 1 129 ? -7.668 44.132 29.557 1.00 16.93 196 ALA D CA 1
ATOM 5157 C C . ALA D 1 129 ? -6.371 44.949 29.405 1.00 17.00 196 ALA D C 1
ATOM 5158 O O . ALA D 1 129 ? -5.442 44.806 30.205 1.00 15.58 196 ALA D O 1
ATOM 5160 N N . PRO D 1 130 ? -6.315 45.842 28.383 1.00 17.29 197 PRO D N 1
ATOM 5161 C CA . PRO D 1 130 ? -5.143 46.682 28.145 1.00 17.54 197 PRO D CA 1
ATOM 5162 C C . PRO D 1 130 ? -4.754 47.468 29.392 1.00 17.58 197 PRO D C 1
ATOM 5163 O O . PRO D 1 130 ? -3.570 47.529 29.740 1.00 17.30 197 PRO D O 1
ATOM 5167 N N . VAL D 1 131 ? -5.753 48.063 30.035 1.00 18.63 198 VAL D N 1
ATOM 5168 C CA . VAL D 1 131 ? -5.626 48.574 31.391 1.00 18.65 198 VAL D CA 1
ATOM 5169 C C . VAL D 1 131 ? -6.189 47.550 32.375 1.00 17.55 198 VAL D C 1
ATOM 5170 O O . VAL D 1 131 ? -7.393 47.336 32.383 1.00 18.00 198 VAL D O 1
ATOM 5174 N N . PRO D 1 132 ? -5.315 46.912 33.191 1.00 17.31 199 PRO D N 1
ATOM 5175 C CA . PRO D 1 132 ? -5.828 45.902 34.129 1.00 17.80 199 PRO D CA 1
ATOM 5176 C C . PRO D 1 132 ? -7.013 46.373 34.965 1.00 18.81 199 PRO D C 1
ATOM 5177 O O . PRO D 1 132 ? -6.912 47.392 35.685 1.00 17.97 199 PRO D O 1
ATOM 5181 N N . ASN D 1 133 ? -8.112 45.625 34.874 1.00 19.62 200 ASN D N 1
ATOM 5182 C CA . ASN D 1 133 ? -9.365 45.913 35.577 1.00 22.70 200 ASN D CA 1
ATOM 5183 C C . ASN D 1 133 ? -10.120 47.160 35.108 1.00 23.95 200 ASN D C 1
ATOM 5184 O O . ASN D 1 133 ? -11.105 47.545 35.736 1.00 25.28 200 ASN D O 1
ATOM 5189 N N . GLN D 1 134 ? -9.690 47.807 34.029 1.00 26.01 201 GLN D N 1
ATOM 5190 C CA . GLN D 1 134 ? -10.424 48.960 33.515 1.00 28.42 201 GLN D CA 1
ATOM 5191 C C . GLN D 1 134 ? -10.624 48.837 32.007 1.00 29.82 201 GLN D C 1
ATOM 5192 O O . GLN D 1 134 ? -9.983 49.559 31.230 1.00 31.16 201 GLN D O 1
ATOM 5198 N N . PRO D 1 135 ? -11.545 47.957 31.591 1.00 31.12 202 PRO D N 1
ATOM 5199 C CA . PRO D 1 135 ? -11.676 47.564 30.196 1.00 32.64 202 PRO D CA 1
ATOM 5200 C C . PRO D 1 135 ? -12.100 48.693 29.264 1.00 35.20 202 PRO D C 1
ATOM 5201 O O . PRO D 1 135 ? -11.769 48.661 28.077 1.00 34.60 202 PRO D O 1
ATOM 5205 N N . ASP D 1 136 ? -12.792 49.695 29.800 1.00 38.81 203 ASP D N 1
ATOM 5206 C CA . ASP D 1 136 ? -13.230 50.847 29.001 1.00 41.46 203 ASP D CA 1
ATOM 5207 C C . ASP D 1 136 ? -12.206 51.991 29.038 1.00 40.18 203 ASP D C 1
ATOM 5208 O O . ASP D 1 136 ? -12.488 53.081 28.550 1.00 42.37 203 ASP D O 1
ATOM 5213 N N . ALA D 1 137 ? -11.012 51.742 29.586 1.00 36.47 204 ALA D N 1
ATOM 5214 C CA . ALA D 1 137 ? -9.989 52.778 29.711 1.00 33.97 204 ALA D CA 1
ATOM 5215 C C . ALA D 1 137 ? -8.880 52.693 28.656 1.00 31.85 204 ALA D C 1
ATOM 5216 O O . ALA D 1 137 ? -8.480 51.616 28.214 1.00 30.19 204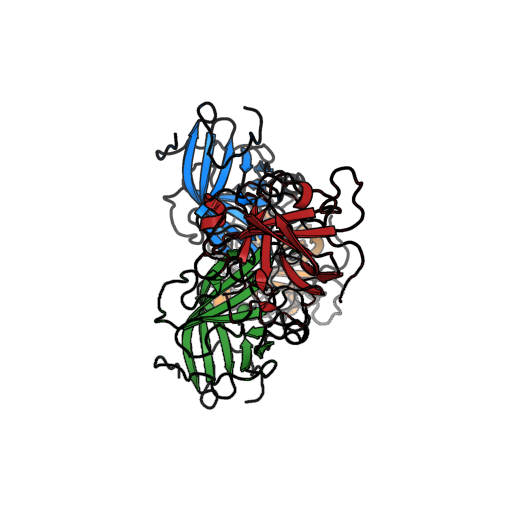 ALA D O 1
ATOM 5218 N N . GLN D 1 138 ? -8.361 53.856 28.287 1.00 29.98 205 GLN D N 1
ATOM 5219 C CA . GLN D 1 138 ? -7.269 53.947 27.324 1.00 29.91 205 GLN D CA 1
ATOM 5220 C C . GLN D 1 138 ? -5.906 53.720 28.006 1.00 27.12 205 GLN D C 1
ATOM 5221 O O . GLN D 1 138 ? -5.554 54.451 28.921 1.00 24.57 205 GLN D O 1
ATOM 5227 N N . PRO D 1 139 ? -5.114 52.723 27.538 1.00 24.59 206 PRO D N 1
ATOM 5228 C CA . PRO D 1 139 ? -3.832 52.426 28.188 1.00 23.06 206 PRO D CA 1
ATOM 5229 C C . PRO D 1 139 ? -2.735 53.449 27.967 1.00 22.09 206 PRO D C 1
ATOM 5230 O O . PRO D 1 139 ? -2.603 54.013 26.882 1.00 21.65 206 PRO D O 1
ATOM 5234 N N . THR D 1 140 ? -1.957 53.670 29.020 1.00 20.87 207 THR D N 1
ATOM 5235 C CA . THR D 1 140 ? -0.774 54.499 28.965 1.00 21.62 207 THR D CA 1
ATOM 5236 C C . THR D 1 140 ? 0.472 53.867 29.566 1.00 21.02 207 THR D C 1
ATOM 5237 O O . THR D 1 140 ? 1.562 54.357 29.330 1.00 21.08 207 THR D O 1
ATOM 5241 N N . ASP D 1 141 ? 0.303 52.793 30.344 1.00 19.96 208 ASP D N 1
ATOM 5242 C CA . ASP D 1 141 ? 1.419 52.062 30.955 1.00 20.06 208 ASP D CA 1
ATOM 5243 C C . ASP D 1 141 ? 1.574 50.698 30.290 1.00 18.35 208 ASP D C 1
ATOM 5244 O O . ASP D 1 141 ? 0.734 50.291 29.508 1.00 18.73 208 ASP D O 1
ATOM 5249 N N . ARG D 1 142 ? 2.681 50.051 30.591 1.00 17.11 209 ARG D N 1
ATOM 5250 C CA . ARG D 1 142 ? 2.951 48.709 30.090 1.00 16.48 209 ARG D CA 1
ATOM 5251 C C . ARG D 1 142 ? 2.876 47.742 31.267 1.00 15.96 209 ARG D C 1
ATOM 5252 O O . ARG D 1 142 ? 3.556 47.955 32.277 1.00 15.69 209 ARG D O 1
ATOM 5260 N N . TYR D 1 143 ? 2.060 46.688 31.134 1.00 15.15 210 TYR D N 1
ATOM 5261 C CA . TYR D 1 143 ? 1.891 45.725 32.193 1.00 14.81 210 TYR D CA 1
ATOM 5262 C C . TYR D 1 143 ? 2.151 44.350 31.672 1.00 13.17 210 TYR D C 1
ATOM 5263 O O . TYR D 1 143 ? 1.999 44.074 30.483 1.00 13.61 210 TYR D O 1
ATOM 5272 N N . ILE D 1 144 ? 2.472 43.496 32.619 1.00 12.19 211 ILE D N 1
ATOM 5273 C CA . ILE D 1 144 ? 2.511 42.037 32.419 1.00 11.42 211 ILE D CA 1
ATOM 5274 C C . ILE D 1 144 ? 1.505 41.538 33.437 1.00 11.16 211 ILE D C 1
ATOM 5275 O O . ILE D 1 144 ? 1.428 42.064 34.566 1.00 10.98 211 ILE D O 1
ATOM 5280 N N . THR D 1 145 ? 0.699 40.568 33.023 1.00 11.67 212 THR D N 1
ATOM 5281 C CA . THR D 1 145 ? -0.231 39.909 33.864 1.00 11.62 212 THR D CA 1
ATOM 5282 C C . THR D 1 145 ? 0.058 38.407 33.866 1.00 11.92 212 THR D C 1
ATOM 5283 O O . THR D 1 145 ? 0.191 37.809 32.809 1.00 12.77 212 THR D O 1
ATOM 5287 N N . LEU D 1 146 ? 0.144 37.837 35.058 1.00 11.67 213 LEU D N 1
ATOM 5288 C CA . LEU D 1 146 ? 0.311 36.352 35.219 1.00 11.96 213 LEU D CA 1
ATOM 5289 C C . LEU D 1 146 ? -0.995 35.764 35.694 1.00 11.69 213 LEU D C 1
ATOM 5290 O O . LEU D 1 146 ? -1.618 36.289 36.632 1.00 11.48 213 LEU D O 1
ATOM 5295 N N . THR D 1 147 ? -1.443 34.662 35.077 1.00 11.20 214 THR D N 1
ATOM 5296 C CA . THR D 1 147 ? -2.692 34.069 35.486 1.00 10.98 214 THR D CA 1
ATOM 5297 C C . THR D 1 147 ? -2.512 32.575 35.684 1.00 10.85 214 THR D C 1
ATOM 5298 O O . THR D 1 147 ? -1.768 31.959 34.961 1.00 11.16 214 THR D O 1
ATOM 5302 N N . THR D 1 148 ? -3.172 32.059 36.685 1.00 10.51 215 THR D N 1
ATOM 5303 C CA . THR D 1 148 ? -3.198 30.601 36.934 1.00 10.57 215 THR D CA 1
ATOM 5304 C C . THR D 1 148 ? -4.411 30.205 37.788 1.00 10.66 215 THR D C 1
ATOM 5305 O O . THR D 1 148 ? -5.166 31.032 38.236 1.00 10.33 215 THR D O 1
ATOM 5309 N N . CYS D 1 149 ? -4.605 28.896 38.032 1.00 10.82 216 CYS D N 1
ATOM 5310 C CA . CYS D 1 149 ? -5.738 28.435 38.823 1.00 11.67 216 CYS D CA 1
ATOM 5311 C C . CYS D 1 149 ? -5.544 28.497 40.302 1.00 11.42 216 CYS D C 1
ATOM 5312 O O . CYS D 1 149 ? -4.414 28.353 40.832 1.00 11.46 216 CYS D O 1
ATOM 5315 N N . HIS D 1 150 ? -6.648 28.686 41.010 1.00 11.91 217 HIS D N 1
ATOM 5316 C CA . HIS D 1 150 ? -6.637 28.656 42.466 1.00 12.11 217 HIS D CA 1
ATOM 5317 C C . HIS D 1 150 ? -8.035 28.287 42.984 1.00 12.67 217 HIS D C 1
ATOM 5318 O O . HIS D 1 150 ? -9.033 28.757 42.454 1.00 12.44 217 HIS D O 1
ATOM 5325 N N . GLY D 1 151 ? -8.115 27.472 44.025 1.00 13.18 218 GLY D N 1
ATOM 5326 C CA . GLY D 1 151 ? -9.392 27.110 44.595 1.00 13.89 218 GLY D CA 1
ATOM 5327 C C . GLY D 1 151 ? -9.842 27.913 45.812 1.00 14.64 218 GLY D C 1
ATOM 5328 O O . GLY D 1 151 ? -9.063 28.224 46.659 1.00 15.07 218 GLY D O 1
ATOM 5329 N N . SER D 1 152 ? -11.130 28.201 45.893 1.00 15.80 219 SER D N 1
ATOM 5330 C CA . SER D 1 152 ? -11.680 28.964 46.995 1.00 17.55 219 SER D CA 1
ATOM 5331 C C . SER D 1 152 ? -11.544 28.196 48.295 1.00 18.25 219 SER D C 1
ATOM 5332 O O . SER D 1 152 ? -11.466 28.799 49.361 1.00 19.79 219 SER D O 1
ATOM 5335 N N . THR D 1 153 ? -11.551 26.863 48.201 1.00 18.25 220 THR D N 1
ATOM 5336 C CA . THR D 1 153 ? -11.306 26.004 49.337 1.00 19.30 220 THR D CA 1
ATOM 5337 C C . THR D 1 153 ? -9.955 25.326 49.279 1.00 18.95 220 THR D C 1
ATOM 5338 O O . THR D 1 153 ? -9.246 25.308 50.288 1.00 19.35 220 THR D O 1
ATOM 5342 N N . ALA D 1 154 ? -9.588 24.784 48.116 1.00 19.08 221 ALA D N 1
ATOM 5343 C CA . ALA D 1 154 ? -8.369 23.956 47.998 1.00 18.97 221 ALA D CA 1
ATOM 5344 C C . ALA D 1 154 ? -7.123 24.683 47.510 1.00 18.15 221 ALA D C 1
ATOM 5345 O O . ALA D 1 154 ? -6.093 24.071 47.379 1.00 18.98 221 ALA D O 1
ATOM 5347 N N . GLY D 1 155 ? -7.191 25.996 47.303 1.00 17.21 222 GLY D N 1
ATOM 5348 C CA . GLY D 1 155 ? -6.026 26.765 46.911 1.00 16.37 222 GLY D CA 1
ATOM 5349 C C . GLY D 1 155 ? -5.285 26.195 45.706 1.00 15.90 222 GLY D C 1
ATOM 5350 O O . GLY D 1 155 ? -5.790 26.144 44.607 1.00 15.80 222 GLY D O 1
ATOM 5351 N N . GLU D 1 156 ? -4.052 25.801 45.959 1.00 16.48 223 GLU D N 1
ATOM 5352 C CA . GLU D 1 156 ? -3.162 25.297 44.962 1.00 17.06 223 GLU D CA 1
ATOM 5353 C C . GLU D 1 156 ? -3.726 24.063 44.249 1.00 16.89 223 GLU D C 1
ATOM 5354 O O . GLU D 1 156 ? -3.308 23.732 43.143 1.00 16.09 223 GLU D O 1
ATOM 5360 N N . PHE D 1 157 ? -4.648 23.383 44.903 1.00 18.01 224 PHE D N 1
ATOM 5361 C CA . PHE D 1 157 ? -5.177 22.129 44.366 1.00 18.71 224 PHE D CA 1
ATOM 5362 C C . PHE D 1 157 ? -6.560 22.267 43.722 1.00 18.29 224 PHE D C 1
ATOM 5363 O O . PHE D 1 157 ? -7.130 21.282 43.263 1.00 18.92 224 PHE D O 1
ATOM 5371 N N . GLY D 1 158 ? -7.089 23.485 43.667 1.00 16.58 225 GLY D N 1
ATOM 5372 C CA . GLY D 1 158 ? -8.409 23.709 43.125 1.00 16.57 225 GLY D CA 1
ATOM 5373 C C . GLY D 1 158 ? -8.406 24.682 41.976 1.00 16.44 225 GLY D C 1
ATOM 5374 O O . GLY D 1 158 ? -7.375 25.257 41.627 1.00 16.42 225 GLY D O 1
ATOM 5375 N N . ASN D 1 159 ? -9.560 24.849 41.344 1.00 16.97 226 ASN D N 1
ATOM 5376 C CA . ASN D 1 159 ? -9.597 25.644 40.125 1.00 17.78 226 ASN D CA 1
ATOM 5377 C C . ASN D 1 159 ? -10.951 26.284 39.826 1.00 16.69 226 ASN D C 1
ATOM 5378 O O . ASN D 1 159 ? -11.307 26.510 38.679 1.00 16.13 226 ASN D O 1
ATOM 5383 N N . ASP D 1 160 ? -11.701 26.629 40.871 1.00 16.30 227 ASP D N 1
ATOM 5384 C CA . ASP D 1 160 ? -12.922 27.396 40.679 1.00 16.47 227 ASP D CA 1
ATOM 5385 C C . ASP D 1 160 ? -12.613 28.885 40.529 1.00 15.71 227 ASP D C 1
ATOM 5386 O O . ASP D 1 160 ? -13.437 29.622 40.022 1.00 16.57 227 ASP D O 1
ATOM 5391 N N . LEU D 1 161 ? -11.419 29.287 40.930 1.00 15.20 228 LEU D N 1
ATOM 5392 C CA . LEU D 1 161 ? -10.985 30.715 40.792 1.00 14.86 228 LEU D CA 1
ATOM 5393 C C . LEU D 1 161 ? -9.649 30.806 40.052 1.00 14.00 228 LEU D C 1
ATOM 5394 O O . LEU D 1 161 ? -9.068 29.781 39.645 1.00 13.00 228 LEU D O 1
ATOM 5399 N N . ARG D 1 162 ? -9.182 32.043 39.870 1.00 12.57 229 ARG D N 1
ATOM 5400 C CA . ARG D 1 162 ? -7.936 32.346 39.170 1.00 12.00 229 ARG D CA 1
ATOM 5401 C C . ARG D 1 162 ? -7.183 33.343 39.989 1.00 11.84 229 ARG D C 1
ATOM 5402 O O . ARG D 1 162 ? -7.734 34.419 40.309 1.00 12.11 229 ARG D O 1
ATOM 5410 N N . TRP D 1 163 ? -5.922 33.007 40.283 1.00 11.30 230 TRP D N 1
ATOM 5411 C CA . TRP D 1 163 ? -4.980 33.927 40.917 1.00 11.35 230 TRP D CA 1
ATOM 5412 C C . TRP D 1 163 ? -4.296 34.752 39.797 1.00 10.79 230 TRP D C 1
ATOM 5413 O O . TRP D 1 163 ? -3.706 34.222 38.851 1.00 10.26 230 TRP D O 1
ATOM 5424 N N . ILE D 1 164 ? -4.379 36.075 39.932 1.00 10.61 231 ILE D N 1
ATOM 5425 C CA . ILE D 1 164 ? -3.920 37.040 38.919 1.00 10.69 231 ILE D CA 1
ATOM 5426 C C . ILE D 1 164 ? -2.906 37.955 39.587 1.00 10.90 231 ILE D C 1
ATOM 5427 O O . ILE D 1 164 ? -3.143 38.448 40.680 1.00 11.65 231 ILE D O 1
ATOM 5432 N N . VAL D 1 165 ? -1.745 38.082 38.965 1.00 10.70 232 VAL D N 1
ATOM 5433 C CA . VAL D 1 165 ? -0.739 39.054 39.383 1.00 11.19 232 VAL D CA 1
ATOM 5434 C C . VAL D 1 165 ? -0.473 40.061 38.260 1.00 11.18 232 VAL D C 1
ATOM 5435 O O . VAL D 1 165 ? -0.173 39.693 37.138 1.00 10.66 232 VAL D O 1
ATOM 5439 N N . HIS D 1 166 ? -0.559 41.350 38.611 1.00 11.80 233 HIS D N 1
ATOM 5440 C CA . HIS D 1 166 ? -0.234 42.420 37.696 1.00 12.64 233 HIS D CA 1
ATOM 5441 C C . HIS D 1 166 ? 1.093 43.060 38.101 1.00 12.37 233 HIS D C 1
ATOM 5442 O O . HIS D 1 166 ? 1.367 43.197 39.281 1.00 12.23 233 HIS D O 1
ATOM 5449 N N . ALA D 1 167 ? 1.890 43.434 37.118 1.00 12.47 234 ALA D N 1
ATOM 5450 C CA . ALA D 1 167 ? 3.178 44.119 37.350 1.00 13.01 234 ALA D CA 1
ATOM 5451 C C . ALA D 1 167 ? 3.412 45.191 36.264 1.00 13.34 234 ALA D C 1
ATOM 5452 O O . ALA D 1 167 ? 3.233 44.940 35.055 1.00 13.63 234 ALA D O 1
ATOM 5454 N N . LYS D 1 168 ? 3.753 46.397 36.717 1.00 13.53 235 LYS D N 1
ATOM 5455 C CA A LYS D 1 168 ? 3.993 47.526 35.839 0.60 13.85 235 LYS D CA 1
ATOM 5456 C CA B LYS D 1 168 ? 3.993 47.528 35.827 0.40 13.72 235 LYS D CA 1
ATOM 5457 C C . LYS D 1 168 ? 5.478 47.632 35.468 1.00 13.44 235 LYS D C 1
ATOM 5458 O O . LYS D 1 168 ? 6.355 47.476 36.320 1.00 13.54 235 LYS D O 1
ATOM 5469 N N . PHE D 1 169 ? 5.747 47.917 34.205 1.00 13.83 236 PHE D N 1
ATOM 5470 C CA . PHE D 1 169 ? 7.088 48.055 33.676 1.00 14.17 236 PHE D CA 1
ATOM 5471 C C . PHE D 1 169 ? 7.912 49.059 34.457 1.00 14.62 236 PHE D C 1
ATOM 5472 O O . PHE D 1 169 ? 7.422 50.150 34.759 1.00 14.68 236 PHE D O 1
ATOM 5480 N N . ALA D 1 170 ? 9.106 48.659 34.870 1.00 14.86 237 ALA D N 1
ATOM 5481 C CA . ALA D 1 170 ? 10.028 49.485 35.643 1.00 15.67 237 ALA D CA 1
ATOM 5482 C C . ALA D 1 170 ? 11.202 49.946 34.788 1.00 16.35 237 ALA D C 1
ATOM 5483 O O . ALA D 1 170 ? 11.488 51.160 34.726 1.00 17.33 237 ALA D O 1
ATOM 5485 N N . TYR D 1 171 ? 11.898 49.013 34.141 1.00 16.15 238 TYR D N 1
ATOM 5486 C CA . TYR D 1 171 ? 13.064 49.361 33.309 1.00 16.39 238 TYR D CA 1
ATOM 5487 C C . TYR D 1 171 ? 13.462 48.230 32.416 1.00 16.20 238 TYR D C 1
ATOM 5488 O O . TYR D 1 171 ? 13.033 47.078 32.637 1.00 15.04 238 TYR D O 1
ATOM 5497 N N . TRP D 1 172 ? 14.271 48.549 31.414 1.00 16.17 239 TRP D N 1
ATOM 5498 C CA . TRP D 1 172 ? 14.775 47.506 30.516 1.00 16.14 239 TRP D CA 1
ATOM 5499 C C . TRP D 1 172 ? 16.275 47.603 30.367 1.00 17.11 239 TRP D C 1
ATOM 5500 O O . TRP D 1 172 ? 16.894 48.623 30.706 1.00 17.93 239 TRP D O 1
ATOM 5511 N N . MET D 1 173 ? 16.877 46.532 29.882 1.00 17.34 240 MET D N 1
ATOM 5512 C CA . MET D 1 173 ? 18.307 46.544 29.630 1.00 18.63 240 MET D CA 1
ATOM 5513 C C . MET D 1 173 ? 18.597 45.819 28.340 1.00 18.21 240 MET D C 1
ATOM 5514 O O . MET D 1 173 ? 17.899 44.863 28.001 1.00 18.19 240 MET D O 1
ATOM 5519 N N . ASP D 1 174 ? 19.605 46.294 27.610 1.00 18.36 241 ASP D N 1
ATOM 5520 C CA . ASP D 1 174 ? 20.145 45.597 26.451 1.00 18.95 241 ASP D CA 1
ATOM 5521 C C . ASP D 1 174 ? 20.871 44.373 26.982 1.00 18.57 241 ASP D C 1
ATOM 5522 O O . ASP D 1 174 ? 21.785 44.486 27.829 1.00 18.91 241 ASP D O 1
ATOM 5527 N N . ARG D 1 175 ? 20.448 43.208 26.511 1.00 18.09 242 ARG D N 1
ATOM 5528 C CA . ARG D 1 175 ? 20.971 41.946 27.020 1.00 18.62 242 ARG D CA 1
ATOM 5529 C C . ARG D 1 175 ? 22.479 41.801 26.760 1.00 19.81 242 ARG D C 1
ATOM 5530 O O . ARG D 1 175 ? 23.194 41.254 27.589 1.00 21.95 242 ARG D O 1
ATOM 5538 N N . SER D 1 176 ? 22.982 42.345 25.651 1.00 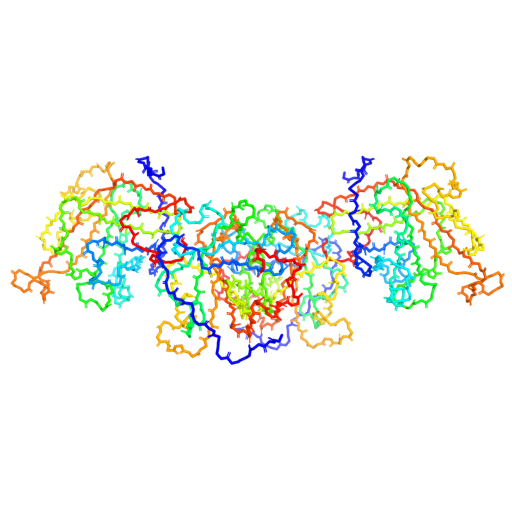20.79 243 SER D N 1
ATOM 5539 C CA . SER D 1 176 ? 24.422 42.237 25.363 1.00 21.21 243 SER D CA 1
ATOM 5540 C C . SER D 1 176 ? 25.252 43.245 26.183 1.00 22.22 243 SER D C 1
ATOM 5541 O O . SER D 1 176 ? 26.489 43.191 26.167 1.00 22.65 243 SER D O 1
ATOM 5544 N N . GLU D 1 177 ? 24.564 44.158 26.873 1.00 21.99 244 GLU D N 1
ATOM 5545 C CA . GLU D 1 177 ? 25.165 45.176 27.726 1.00 22.67 244 GLU D CA 1
ATOM 5546 C C . GLU D 1 177 ? 25.128 44.899 29.223 1.00 21.06 244 GLU D C 1
ATOM 5547 O O . GLU D 1 177 ? 25.992 45.382 29.964 1.00 20.34 244 GLU D O 1
ATOM 5553 N N . GLY D 1 178 ? 24.116 44.166 29.683 1.00 18.60 245 GLY D N 1
ATOM 5554 C CA . GLY D 1 178 ? 24.032 43.802 31.073 1.00 17.98 245 GLY D CA 1
ATOM 5555 C C . GLY D 1 178 ? 22.755 43.056 31.402 1.00 17.02 245 GLY D C 1
ATOM 5556 O O . GLY D 1 178 ? 21.953 42.752 30.510 1.00 15.93 245 GLY D O 1
ATOM 5557 N N . ARG D 1 179 ? 22.571 42.791 32.684 1.00 17.62 246 ARG D N 1
ATOM 5558 C CA . ARG D 1 179 ? 21.376 42.140 33.180 1.00 17.58 246 ARG D CA 1
ATOM 5559 C C . ARG D 1 179 ? 21.065 42.626 34.596 1.00 17.79 246 ARG D C 1
ATOM 5560 O O . ARG D 1 179 ? 21.943 43.143 35.299 1.00 18.80 246 ARG D O 1
ATOM 5568 N N . PRO D 1 180 ? 19.803 42.462 35.023 1.00 17.57 247 PRO D N 1
ATOM 5569 C CA . PRO D 1 180 ? 19.417 42.921 36.347 1.00 18.19 247 PRO D CA 1
ATOM 5570 C C . PRO D 1 180 ? 20.218 42.202 37.424 1.00 19.21 247 PRO D C 1
ATOM 5571 O O . PRO D 1 180 ? 20.531 41.029 37.267 1.00 19.40 247 PRO D O 1
ATOM 5575 N N . GLU D 1 181 ? 20.560 42.915 38.493 1.00 21.03 248 GLU D N 1
ATOM 5576 C CA . GLU D 1 181 ? 21.316 42.348 39.612 1.00 23.02 248 GLU D CA 1
ATOM 5577 C C . GLU D 1 181 ? 20.603 41.157 40.284 1.00 22.04 248 GLU D C 1
ATOM 5578 O O . GLU D 1 181 ? 21.248 40.311 40.909 1.00 20.82 248 GLU D O 1
ATOM 5584 N N . SER D 1 182 ? 19.277 41.103 40.158 1.00 21.28 249 SER D N 1
ATOM 5585 C CA . SER D 1 182 ? 18.472 40.072 40.802 1.00 21.24 249 SER D CA 1
ATOM 5586 C C . SER D 1 182 ? 18.505 38.763 40.031 1.00 20.01 249 SER D C 1
ATOM 5587 O O . SER D 1 182 ? 17.919 37.779 40.456 1.00 19.73 249 SER D O 1
ATOM 5590 N N . VAL D 1 183 ? 19.174 38.752 38.876 1.00 19.58 250 VAL D N 1
ATOM 5591 C CA . VAL D 1 183 ? 19.279 37.532 38.082 1.00 19.83 250 VAL D CA 1
ATOM 5592 C C . VAL D 1 183 ? 20.571 36.839 38.493 1.00 20.69 250 VAL D C 1
ATOM 5593 O O . VAL D 1 183 ? 21.635 37.363 38.262 1.00 22.19 250 VAL D O 1
ATOM 5597 N N . LEU D 1 184 ? 20.474 35.654 39.073 1.00 21.63 251 LEU D N 1
ATOM 5598 C CA . LEU D 1 184 ? 21.621 34.997 39.718 1.00 22.17 251 LEU D CA 1
ATOM 5599 C C . LEU D 1 184 ? 22.525 34.276 38.722 1.00 21.20 251 LEU D C 1
ATOM 5600 O O . LEU D 1 184 ? 23.649 33.911 39.066 1.00 21.13 251 LEU D O 1
ATOM 5605 N N . ASN D 1 185 ? 21.999 34.015 37.529 1.00 20.57 252 ASN D N 1
ATOM 5606 C CA . ASN D 1 185 ? 22.746 33.334 36.480 1.00 20.08 252 ASN D CA 1
ATOM 5607 C C . ASN D 1 185 ? 21.993 33.453 35.165 1.00 18.67 252 ASN D C 1
ATOM 5608 O O . ASN D 1 185 ? 20.861 33.886 35.172 1.00 17.72 252 ASN D O 1
ATOM 5613 N N . ASP D 1 186 ? 22.623 33.081 34.045 1.00 17.33 253 ASP D N 1
ATOM 5614 C CA . ASP D 1 186 ? 21.986 33.209 32.751 1.00 16.81 253 ASP D CA 1
ATOM 5615 C C . ASP D 1 186 ? 20.895 32.155 32.683 1.00 16.67 253 ASP D C 1
ATOM 5616 O O . ASP D 1 186 ? 21.208 30.984 32.839 1.00 16.50 253 ASP D O 1
ATOM 5621 N N . PRO D 1 187 ? 19.617 32.551 32.459 1.00 16.09 254 PRO D N 1
ATOM 5622 C CA . PRO D 1 187 ? 18.550 31.553 32.311 1.00 16.53 254 PRO D CA 1
ATOM 5623 C C . PRO D 1 187 ? 18.616 30.844 30.940 1.00 16.74 254 PRO D C 1
ATOM 5624 O O . PRO D 1 187 ? 18.056 29.739 30.773 1.00 16.34 254 PRO D O 1
ATOM 5628 N N . GLY D 1 188 ? 19.332 31.434 29.987 1.00 16.10 255 GLY D N 1
ATOM 5629 C CA . GLY D 1 188 ? 19.419 30.875 28.649 1.00 17.18 255 GLY D CA 1
ATOM 5630 C C . GLY D 1 188 ? 20.839 30.910 28.156 1.00 17.05 255 GLY D C 1
ATOM 5631 O O . GLY D 1 188 ? 21.782 30.630 28.898 1.00 18.01 255 GLY D O 1
ATOM 5632 N N . VAL D 1 189 ? 20.988 31.259 26.896 1.00 17.42 256 VAL D N 1
ATOM 5633 C CA . VAL D 1 189 ? 22.293 31.377 26.261 1.00 16.55 256 VAL D CA 1
ATOM 5634 C C . VAL D 1 189 ? 22.609 32.868 25.951 1.00 17.12 256 VAL D C 1
ATOM 5635 O O . VAL D 1 189 ? 21.883 33.516 25.189 1.00 16.60 256 VAL D O 1
ATOM 5639 N N . ASN D 1 190 ? 23.719 33.365 26.490 1.00 17.34 257 ASN D N 1
ATOM 5640 C CA . ASN D 1 190 ? 24.109 34.807 26.379 1.00 18.35 257 ASN D CA 1
ATOM 5641 C C . ASN D 1 190 ? 22.902 35.697 26.671 1.00 18.22 257 ASN D C 1
ATOM 5642 O O . ASN D 1 190 ? 22.473 36.537 25.833 1.00 18.71 257 ASN D O 1
#

Foldseek 3Di:
DWADPQDDWDDDDDFFAWFFFKAFLVCVVPALRTATEGEDDDCVRQQVLHWYWDNPFGTASDQFEGEIEHECDHHRHTCVVVVVADFQGWIWTGGPWKIWIWTWPDKDKAAPVQCCCRARPGNDNVDDTDWYKYKYKYAQDPPPGSPDHRIMMMIITTTDTMDGPVVDDDPSDPDDSDDD/DWAPPQDDWFDDDDFFAWFFFKAFLVCVVPALRTATEGEADDCVNQVVLHWYWDNPFGTPSDFFETETEHECDHHRHTCVVVVVADFQGWIWTGGPWKIWIWGWDDKDKAAPVQCCCRTRPGVCNPDDTDWYKYKYKYAADPPHGSPDHRIMIMIITTTDTMDGVVVDDDPSDDDDSDDD/DWAPPQDDWDDDDDFFAWFFFKAFLVCVVPALRGATEGEADDCVAQVVLHWYWDNPFGTDRDFFETETEHELDHHRHTCVVVVVADFQGWIWTDGPFKIWIWTWPDKDKAAPVQCCCRARPRVCVPDDTDFYKYKYKYAADPPGGSPDHRIIIIIMTTTDTMDGVVVDDDPSDPDDSDDD/DWAPPQDDWFDDDDFFAWFFFKAFLLCVVPALRGATEGEADDCVAQLVLHWYWDNPFGTARDFFETETEHECDHHGRTCVVVVVADFQGWMWTGGPWKIWIWGWHDKDKAAPVQCCCRARPGVPNVDDTDWYKYKYKYAADPPHGSPDHRIMIMIITTTDTMDTVVGDDDPSDPDDSDDD

InterPro domains:
  IPR005754 Sortase family [PF04203] (109-235)
  IPR005754 Sortase family [TIGR01076] (109-218)
  IPR023365 Sortase domain superfamily [G3DSA:2.40.260.10] (68-257)
  IPR023365 Sortase domain superfamily [SSF63817] (64-236)
  IPR042003 Sortase E [cd05830] (93-235)
  IPR053465 Bacterial Sortase Class E [NF033747] (26-241)

Radius of gyration: 31.23 Å; Cα contacts (8 Å, |Δi|>4): 1949; chains: 4; bounding box: 89×46×79 Å